Protein 4GRH (pdb70)

Radius of gyration: 21.58 Å; Cα contacts (8 Å, |Δi|>4): 1057; chains: 1; bounding box: 67×49×53 Å

Structure (mmCIF, N/CA/C/O backbone):
data_4GRH
#
_entry.id   4GRH
#
_cell.length_a   161.300
_cell.length_b   161.300
_cell.length_c   116.089
_cell.angle_alpha   90.00
_cell.angle_beta   90.0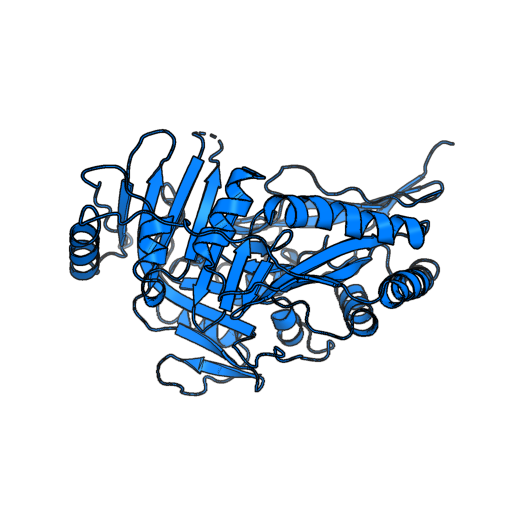0
_cell.angle_gamma   120.00
#
_symmetry.space_group_name_H-M   'P 63 2 2'
#
loop_
_entity.id
_entity.type
_entity.pdbx_description
1 polymer 'aminodeoxychorismate synthase'
2 non-polymer 'POLYETHYLENE GLYCOL (N=34)'
3 non-polymer 3-[(3-CHOLAMIDOPROPYL)DIMETHYLAMMONIO]-1-PROPANESULFONATE
4 non-polymer 'MAGNESIUM ION'
5 water water
#
loop_
_atom_site.group_PDB
_atom_site.id
_atom_site.type_symbol
_atom_site.label_atom_id
_atom_site.label_alt_id
_atom_site.label_comp_id
_atom_site.label_asym_id
_atom_site.label_entity_id
_atom_site.label_seq_id
_atom_site.pdbx_PDB_ins_code
_atom_site.Cartn_x
_atom_site.Cartn_y
_atom_site.Cartn_z
_atom_site.occupancy
_atom_site.B_iso_or_equiv
_atom_site.auth_seq_id
_atom_site.auth_comp_id
_atom_site.auth_asym_id
_atom_site.auth_atom_id
_atom_site.pdbx_PDB_model_num
ATOM 1 N N . GLY A 1 1 ? -30.533 77.507 45.992 1.00 40.80 -2 GLY A N 1
ATOM 2 C CA . GLY A 1 1 ? -29.420 77.347 45.109 1.00 40.54 -2 GLY A CA 1
ATOM 3 C C . GLY A 1 1 ? -28.148 77.454 45.970 1.00 45.34 -2 GLY A C 1
ATOM 4 O O . GLY A 1 1 ? -27.078 77.216 45.437 1.00 47.30 -2 GLY A O 1
ATOM 5 N N . SER A 1 2 ? -28.195 77.824 47.257 1.00 38.68 -1 SER A N 1
ATOM 6 C CA . SER A 1 2 ? -26.878 78.061 47.973 1.00 45.35 -1 SER A CA 1
ATOM 7 C C . SER A 1 2 ? -26.095 76.807 48.362 1.00 49.32 -1 SER A C 1
ATOM 8 O O . SER A 1 2 ? -26.633 75.935 49.044 1.00 49.83 -1 SER A O 1
ATOM 11 N N . HIS A 1 3 ? -24.813 76.762 47.976 1.00 49.51 0 HIS A N 1
ATOM 12 C CA . HIS A 1 3 ? -23.976 75.558 48.059 1.00 48.60 0 HIS A CA 1
ATOM 13 C C . HIS A 1 3 ? -23.879 74.985 49.463 1.00 49.63 0 HIS A C 1
ATOM 14 O O . HIS A 1 3 ? -23.674 75.735 50.437 1.00 44.85 0 HIS A O 1
ATOM 21 N N . GLY A 1 4 ? -24.056 73.671 49.587 1.00 48.43 1 GLY A N 1
ATOM 22 C CA . GLY A 1 4 ? -23.845 72.993 50.902 1.00 62.04 1 GLY A CA 1
ATOM 23 C C . GLY A 1 4 ? -22.374 73.133 51.321 1.00 60.62 1 GLY A C 1
ATOM 24 O O . GLY A 1 4 ? -21.467 72.820 50.529 1.00 63.73 1 GLY A O 1
ATOM 25 N N . THR A 1 5 ? -22.122 73.657 52.521 1.00 63.47 2 THR A N 1
ATOM 26 C CA . THR A 1 5 ? -20.743 73.725 53.068 1.00 64.37 2 THR A CA 1
ATOM 27 C C . THR A 1 5 ? -20.367 72.464 53.885 1.00 63.78 2 THR A C 1
ATOM 28 O O . THR A 1 5 ? -21.242 71.646 54.201 1.00 61.91 2 THR A O 1
ATOM 32 N N . HIS A 1 6 ? -19.076 72.259 54.173 1.00 58.65 3 HIS A N 1
ATOM 33 C CA A HIS A 1 6 ? -18.650 71.065 54.921 0.50 59.63 3 HIS A CA 1
ATOM 34 C CA B HIS A 1 6 ? -18.646 71.074 54.930 0.50 59.08 3 HIS A CA 1
ATOM 35 C C . HIS A 1 6 ? -17.60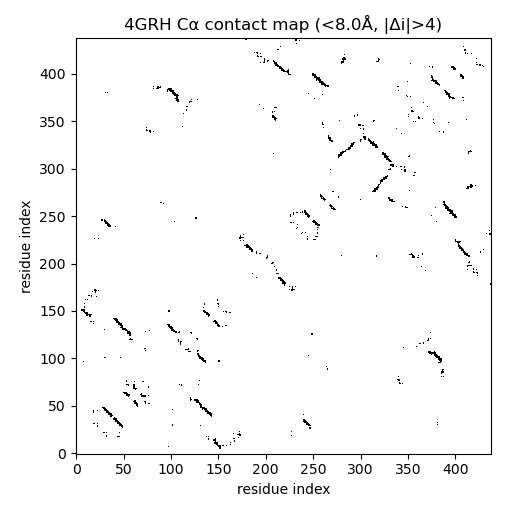2 71.431 55.940 1.00 59.59 3 HIS A C 1
ATOM 36 O O . HIS A 1 6 ? -16.520 70.862 55.952 1.00 63.84 3 HIS A O 1
ATOM 49 N N . ALA A 1 7 ? -17.911 72.396 56.793 1.00 56.88 4 ALA A N 1
ATOM 50 C CA . ALA A 1 7 ? -16.995 72.826 57.850 1.00 64.11 4 ALA A CA 1
ATOM 51 C C . ALA A 1 7 ? -16.527 71.631 58.715 1.00 66.60 4 ALA A C 1
ATOM 52 O O . ALA A 1 7 ? -17.321 70.708 59.028 1.00 56.07 4 ALA A O 1
ATOM 54 N N . PRO A 1 8 ? -15.218 71.609 59.041 1.00 66.72 5 PRO A N 1
ATOM 55 C CA . PRO A 1 8 ? -14.687 70.531 59.888 1.00 64.36 5 PRO A CA 1
ATOM 56 C C . PRO A 1 8 ? -15.081 70.752 61.366 1.00 55.23 5 PRO A C 1
ATOM 57 O O . PRO A 1 8 ? -15.168 71.899 61.798 1.00 54.23 5 PRO A O 1
ATOM 61 N N . LEU A 1 9 ? -15.365 69.674 62.101 1.00 55.14 6 LEU A N 1
ATOM 62 C CA . LEU A 1 9 ? -15.516 69.730 63.583 1.00 53.29 6 LEU A CA 1
ATOM 63 C C . LEU A 1 9 ? -14.200 70.201 64.236 1.00 56.95 6 LEU A C 1
ATOM 64 O O . LEU A 1 9 ? -13.098 69.725 63.899 1.00 58.18 6 LEU A O 1
ATOM 69 N N A ILE A 1 10 ? -14.302 71.159 65.150 0.50 60.30 7 ILE A N 1
ATOM 70 N N B ILE A 1 10 ? -14.350 71.147 65.147 0.50 55.19 7 ILE A N 1
ATOM 71 C CA A ILE A 1 10 ? -13.137 71.681 65.863 0.50 63.91 7 ILE A CA 1
ATOM 72 C CA B ILE A 1 10 ? -13.256 71.746 65.872 0.50 54.43 7 ILE A CA 1
ATOM 73 C C A ILE A 1 10 ? -13.412 71.806 67.365 0.50 71.61 7 ILE A C 1
ATOM 74 C C B ILE A 1 10 ? -13.608 71.659 67.374 0.50 63.44 7 ILE A C 1
ATOM 75 O O A ILE A 1 10 ? -14.123 72.720 67.802 0.50 75.05 7 ILE A O 1
ATOM 76 O O B ILE A 1 10 ? -14.589 72.260 67.822 0.50 64.20 7 ILE A O 1
ATOM 85 N N . HIS A 1 11 ? -12.834 70.893 68.145 1.00 65.83 8 HIS A N 1
ATOM 86 C CA . HIS A 1 11 ? -12.985 70.874 69.619 1.00 66.91 8 HIS A CA 1
ATOM 87 C C . HIS A 1 11 ? -11.807 71.449 70.413 1.00 62.37 8 HIS A C 1
ATOM 88 O O . HIS A 1 11 ? -10.744 70.828 70.456 1.00 58.73 8 HIS A O 1
ATOM 95 N N . PRO A 1 12 ? -11.959 72.623 71.072 1.00 65.64 9 PRO A N 1
ATOM 96 C CA . PRO A 1 12 ? -10.778 73.039 71.880 1.00 71.24 9 PRO A CA 1
ATOM 97 C C . PRO A 1 12 ? -10.457 72.053 73.022 1.00 74.88 9 PRO A C 1
ATOM 98 O O . PRO A 1 12 ? -11.359 71.407 73.531 1.00 76.79 9 PRO A O 1
ATOM 102 N N . LEU A 1 13 ? -9.177 71.884 73.361 1.00 73.12 10 LEU A N 1
ATOM 103 C CA . LEU A 1 13 ? -8.775 70.824 74.303 1.00 75.69 10 LEU A CA 1
ATOM 104 C C . LEU A 1 13 ? -8.513 71.428 75.679 1.00 78.26 10 LEU A C 1
ATOM 105 O O . LEU A 1 13 ? -8.109 72.615 75.742 1.00 61.95 10 LEU A O 1
ATOM 110 N N . PRO A 1 14 ? -8.760 70.622 76.769 1.00 84.24 11 PRO A N 1
ATOM 111 C CA . PRO A 1 14 ? -8.514 70.963 78.185 1.00 85.33 11 PRO A CA 1
ATOM 112 C C . PRO A 1 14 ? -7.223 71.757 78.389 1.00 84.14 11 PRO A C 1
ATOM 113 O O . PRO A 1 14 ? -7.256 72.925 78.763 1.00 82.39 11 PRO A O 1
ATOM 117 N N . HIS A 1 15 ? -6.096 71.126 78.100 1.00 87.62 12 HIS A N 1
ATOM 118 C CA . HIS A 1 15 ? -4.795 71.746 78.286 1.00 90.83 12 HIS A CA 1
ATOM 119 C C . HIS A 1 15 ? -3.901 71.319 77.156 1.00 88.51 12 HIS A C 1
ATOM 120 O O . HIS A 1 15 ? -4.153 70.251 76.533 1.00 69.01 12 HIS A O 1
ATOM 127 N N . PRO A 1 16 ? -2.842 72.129 76.884 1.00 81.04 13 PRO A N 1
ATOM 128 C CA . PRO A 1 16 ? -1.755 71.843 75.955 1.00 80.30 13 PRO A CA 1
ATOM 129 C C . PRO A 1 16 ? -1.404 70.367 75.959 1.00 81.54 13 PRO A C 1
ATOM 130 O O . PRO A 1 16 ? -1.420 69.728 77.015 1.00 93.34 13 PRO A O 1
ATOM 134 N N . ILE A 1 17 ? -1.129 69.821 74.783 1.00 76.31 14 ILE A N 1
ATOM 135 C CA . ILE A 1 17 ? -0.794 68.413 74.676 1.00 72.61 14 ILE A CA 1
ATOM 136 C C . ILE A 1 17 ? 0.537 68.228 73.932 1.00 70.36 14 ILE A C 1
ATOM 137 O O . ILE A 1 17 ? 1.015 69.152 73.232 1.00 64.04 14 ILE A O 1
ATOM 142 N N . ASP A 1 18 ? 1.126 67.040 74.106 1.00 69.39 15 ASP A N 1
ATOM 143 C CA . ASP A 1 18 ? 2.471 66.731 73.598 1.00 66.57 15 ASP A CA 1
ATOM 144 C C . ASP A 1 18 ? 2.348 65.846 72.365 1.00 61.31 15 ASP A C 1
ATOM 145 O O . ASP A 1 18 ? 2.228 64.587 72.449 1.00 63.57 15 ASP A O 1
ATOM 150 N N . LEU A 1 19 ? 2.382 66.488 71.197 1.00 61.94 16 LEU A N 1
ATOM 151 C CA . LEU A 1 19 ? 2.122 65.749 69.945 1.00 51.39 16 LEU A CA 1
ATOM 152 C C . LEU A 1 19 ? 3.193 64.687 69.687 1.00 46.00 16 LEU A C 1
ATOM 153 O O . LEU A 1 19 ? 2.895 63.493 69.343 1.00 43.55 16 LEU A O 1
ATOM 158 N N . LEU A 1 20 ? 4.463 65.093 69.865 1.00 45.26 17 LEU A N 1
ATOM 159 C CA . LEU A 1 20 ? 5.552 64.080 69.755 1.00 49.93 17 LEU A CA 1
ATOM 160 C C . LEU A 1 20 ? 5.227 62.830 70.593 1.00 42.87 17 LEU A C 1
ATOM 161 O O . LEU A 1 20 ? 5.269 61.661 70.099 1.00 49.42 17 LEU A O 1
ATOM 166 N N . ALA A 1 21 ? 4.834 63.067 71.850 1.00 52.16 18 ALA A N 1
ATOM 167 C CA . ALA A 1 21 ? 4.590 61.952 72.825 1.00 57.37 18 ALA A CA 1
ATOM 168 C C . ALA A 1 21 ? 3.452 61.151 72.314 1.00 54.25 18 ALA A C 1
ATOM 169 O O . ALA A 1 21 ? 3.529 59.899 72.160 1.00 52.79 18 ALA A O 1
ATOM 171 N N . LEU A 1 22 ? 2.395 61.906 71.991 1.00 59.50 19 LEU A N 1
ATOM 172 C CA . LEU A 1 22 ? 1.209 61.314 71.398 1.00 54.18 19 LEU A CA 1
ATOM 173 C C . LEU A 1 22 ? 1.552 60.427 70.204 1.00 53.02 19 LEU A C 1
ATOM 174 O O . LEU A 1 22 ? 1.077 59.284 70.142 1.00 51.00 19 LEU A O 1
ATOM 179 N N . GLN A 1 23 ? 2.428 60.894 69.295 1.00 48.41 20 GLN A N 1
ATOM 180 C CA . GLN A 1 23 ? 2.808 59.995 68.171 1.00 47.44 20 GLN A CA 1
ATOM 181 C C . GLN A 1 23 ? 3.589 58.803 68.631 1.00 53.02 20 GLN A C 1
ATOM 182 O O . GLN A 1 23 ? 3.412 57.658 68.121 1.00 52.13 20 GLN A O 1
ATOM 188 N N . GLN A 1 24 ? 4.548 59.076 69.517 1.00 61.64 21 GLN A N 1
ATOM 189 C CA . GLN A 1 24 ? 5.391 57.994 70.044 1.00 66.35 21 GLN A CA 1
ATOM 190 C C . GLN A 1 24 ? 4.536 56.918 70.712 1.00 61.34 21 GLN A C 1
ATOM 191 O O . GLN A 1 24 ? 4.810 55.729 70.574 1.00 62.61 21 GLN A O 1
ATOM 197 N N . HIS A 1 25 ? 3.466 57.363 71.374 1.00 67.96 22 HIS A N 1
ATOM 198 C CA . HIS A 1 25 ? 2.459 56.484 71.968 1.00 70.31 22 HIS A CA 1
ATOM 199 C C . HIS A 1 25 ? 1.781 55.561 70.979 1.00 77.50 22 HIS A C 1
ATOM 200 O O . HIS A 1 25 ? 1.619 54.364 71.257 1.00 66.33 22 HIS A O 1
ATOM 207 N N . ASP A 1 26 ? 1.349 56.085 69.825 1.00 75.75 23 ASP A N 1
ATOM 208 C CA . ASP A 1 26 ? 0.584 55.250 68.878 1.00 68.07 23 ASP A CA 1
ATOM 209 C C . ASP A 1 26 ? 0.939 55.631 67.433 1.00 74.88 23 ASP A C 1
ATOM 210 O O . ASP A 1 26 ? 0.217 56.392 66.779 1.00 69.64 23 ASP A O 1
ATOM 215 N N . PRO A 1 27 ? 2.065 55.108 66.934 1.00 70.91 24 PRO A N 1
ATOM 216 C CA . PRO A 1 27 ? 2.604 55.653 65.697 1.00 60.67 24 PRO A CA 1
ATOM 217 C C . PRO A 1 27 ? 1.647 55.337 64.561 1.00 63.88 24 PRO A C 1
ATOM 218 O O . PRO A 1 27 ? 1.300 56.217 63.759 1.00 59.19 24 PRO A O 1
ATOM 222 N N . ALA A 1 28 ? 1.186 54.094 64.538 1.00 58.02 25 ALA A N 1
ATOM 223 C CA . ALA A 1 28 ? 0.130 53.644 63.667 1.00 53.61 25 ALA A CA 1
ATOM 224 C C . ALA A 1 28 ? -1.082 54.611 63.568 1.00 51.78 25 ALA A C 1
ATOM 225 O O . ALA A 1 28 ? -1.708 54.685 62.557 1.00 54.34 25 ALA A O 1
ATOM 227 N N . ARG A 1 29 ? -1.407 55.324 64.630 1.00 53.33 26 ARG A N 1
ATOM 228 C CA . ARG A 1 29 ? -2.575 56.147 64.636 1.00 56.02 26 ARG A CA 1
ATOM 229 C C . ARG A 1 29 ? -2.232 57.551 64.190 1.00 58.18 26 ARG A C 1
ATOM 230 O O . ARG A 1 29 ? -3.116 58.272 63.696 1.00 46.42 26 ARG A O 1
ATOM 238 N N . PHE A 1 30 ? -0.961 57.924 64.367 1.00 43.38 27 PHE A N 1
ATOM 239 C CA . PHE A 1 30 ? -0.527 59.253 64.101 1.00 45.10 27 PHE A CA 1
ATOM 240 C C . PHE A 1 30 ? 0.662 59.284 63.077 1.00 47.38 27 PHE A C 1
ATOM 241 O O . PHE A 1 30 ? 1.791 59.564 63.442 1.00 45.33 27 PHE A O 1
ATOM 249 N N . PRO A 1 31 ? 0.404 59.024 61.777 1.00 46.78 28 PRO A N 1
ATOM 250 C CA . PRO A 1 31 ? 1.554 58.800 60.894 1.00 40.34 28 PRO A CA 1
ATOM 251 C C . PRO A 1 31 ? 2.410 60.038 60.586 1.00 36.92 28 PRO A C 1
ATOM 252 O O . PRO A 1 31 ? 3.499 59.894 60.031 1.00 36.94 28 PRO A O 1
ATOM 256 N N . LEU A 1 32 ? 1.997 61.238 60.963 1.00 35.77 29 LEU A N 1
ATOM 257 C CA . LEU A 1 32 ? 2.728 62.393 60.468 1.00 36.22 29 LEU A CA 1
ATOM 258 C C . LEU A 1 32 ? 2.599 63.565 61.358 1.00 40.44 29 LEU A C 1
ATOM 259 O O . LEU A 1 32 ? 1.475 64.006 61.689 1.00 43.57 29 LEU A O 1
ATOM 264 N N . LEU A 1 33 ? 3.750 64.145 61.671 1.00 40.89 30 LEU A N 1
ATOM 265 C CA . LEU A 1 33 ? 3.780 65.316 62.528 1.00 39.01 30 LEU A CA 1
ATOM 266 C C . LEU A 1 33 ? 4.511 66.380 61.771 1.00 38.65 30 LEU A C 1
ATOM 267 O O . LEU A 1 33 ? 5.501 66.078 61.115 1.00 44.15 30 LEU A O 1
ATOM 272 N N . MET A 1 34 ? 4.066 67.622 61.911 1.00 43.05 31 MET A N 1
ATOM 273 C CA . MET A 1 34 ? 4.615 68.734 61.174 1.00 50.41 31 MET A CA 1
ATOM 274 C C . MET A 1 34 ? 4.631 69.923 62.043 1.00 47.41 31 MET A C 1
ATOM 275 O O . MET A 1 34 ? 3.666 70.198 62.735 1.00 52.59 31 MET A O 1
ATOM 280 N N . GLU A 1 35 ? 5.735 70.636 62.002 1.00 52.75 32 GLU A N 1
ATOM 281 C CA . GLU A 1 35 ? 5.863 71.866 62.745 1.00 61.26 32 GLU A CA 1
ATOM 282 C C . GLU A 1 35 ? 6.073 73.000 61.798 1.00 62.23 32 GLU A C 1
ATOM 283 O O . GLU A 1 35 ? 6.681 72.821 60.757 1.00 61.47 32 GLU A O 1
ATOM 289 N N . SER A 1 36 ? 5.587 74.171 62.195 1.00 66.26 33 SER A N 1
ATOM 290 C CA . SER A 1 36 ? 5.511 75.346 61.329 1.00 70.47 33 SER A CA 1
ATOM 291 C C . SER A 1 36 ? 5.711 76.573 62.199 1.00 67.35 33 SER A C 1
ATOM 292 O O . SER A 1 36 ? 5.549 76.495 63.420 1.00 63.52 33 SER A O 1
ATOM 295 N N . THR A 1 37 ? 6.073 77.683 61.552 1.00 64.54 34 THR A N 1
ATOM 296 C CA . THR A 1 37 ? 6.085 79.004 62.162 1.00 71.99 34 THR A CA 1
ATOM 297 C C . THR A 1 37 ? 5.170 79.903 61.312 1.00 72.39 34 THR A C 1
ATOM 298 O O . THR A 1 37 ? 5.444 80.123 60.134 1.00 72.39 34 THR A O 1
ATOM 302 N N . ALA A 1 38 ? 4.074 80.382 61.900 1.00 77.24 35 ALA A N 1
ATOM 303 C CA . ALA A 1 38 ? 3.174 81.332 61.222 1.00 86.68 35 ALA A CA 1
ATOM 304 C C . ALA A 1 38 ? 3.822 82.720 61.058 1.00 89.13 35 ALA A C 1
ATOM 305 O O . ALA A 1 38 ? 4.783 83.052 61.758 1.00 96.75 35 ALA A O 1
ATOM 307 N N . SER A 1 39 ? 3.308 83.515 60.121 1.00 98.27 36 SER A N 1
ATOM 308 C CA . SER A 1 39 ? 3.798 84.884 59.912 1.00 97.77 36 SER A CA 1
ATOM 309 C C . SER A 1 39 ? 3.048 85.873 60.809 1.00 96.61 36 SER A C 1
ATOM 310 O O . SER A 1 39 ? 3.660 86.701 61.484 1.00 87.21 36 SER A O 1
ATOM 313 N N . GLN A 1 43 ? 2.130 85.086 64.065 1.00 114.37 40 GLN A N 1
ATOM 314 C CA . GLN A 1 43 ? 2.026 84.309 65.305 1.00 116.16 40 GLN A CA 1
ATOM 315 C C . GLN A 1 43 ? 3.385 83.847 65.907 1.00 117.19 40 GLN A C 1
ATOM 316 O O . GLN A 1 43 ? 4.020 84.581 66.678 1.00 123.60 40 GLN A O 1
ATOM 322 N N . GLY A 1 44 ? 3.809 82.637 65.537 1.00 114.14 41 GLY A N 1
ATOM 323 C CA . GLY A 1 44 ? 5.008 81.963 66.051 1.00 89.53 41 GLY A CA 1
ATOM 324 C C . GLY A 1 44 ? 4.838 80.476 65.750 1.00 92.08 41 GLY A C 1
ATOM 325 O O . GLY A 1 44 ? 4.249 80.084 64.724 1.00 78.65 41 GLY A O 1
ATOM 326 N N . ARG A 1 45 ? 5.310 79.631 66.654 1.00 89.26 42 ARG A N 1
ATOM 327 C CA . ARG A 1 45 ? 5.335 78.187 66.395 1.00 82.18 42 ARG A CA 1
ATOM 328 C C . ARG A 1 45 ? 4.005 77.439 66.622 1.00 77.46 42 ARG A C 1
ATOM 329 O O . ARG A 1 45 ? 3.226 77.779 67.516 1.00 74.12 42 ARG A O 1
ATOM 337 N N . TRP A 1 46 ? 3.786 76.403 65.804 1.00 70.93 43 TRP A N 1
ATOM 338 C CA . TRP A 1 46 ? 2.758 75.391 66.046 1.00 70.72 43 TRP A CA 1
ATOM 339 C C . TRP A 1 46 ? 3.075 74.053 65.414 1.00 62.57 43 TRP A C 1
ATOM 340 O O . TRP A 1 46 ? 4.063 73.871 64.699 1.00 69.75 43 TRP A O 1
ATOM 351 N N . SER A 1 47 ? 2.228 73.090 65.696 1.00 56.98 44 SER A N 1
ATOM 352 C CA . SER A 1 47 ? 2.427 71.756 65.224 1.00 59.49 44 SER A CA 1
ATOM 353 C C . SER A 1 47 ? 1.100 71.104 64.862 1.00 54.89 44 SER A C 1
ATOM 354 O O . SER A 1 47 ? 0.031 71.520 65.303 1.00 55.52 44 SER A O 1
ATOM 357 N N . LEU A 1 48 ? 1.186 70.015 64.130 1.00 47.03 45 LEU A N 1
ATOM 358 C CA . LEU A 1 48 ? 0.021 69.400 63.640 1.00 47.09 45 LEU A CA 1
ATOM 359 C C . LEU A 1 48 ? 0.338 67.956 63.574 1.00 44.48 45 LEU A C 1
ATOM 360 O O . LEU A 1 48 ? 1.388 67.596 63.078 1.00 40.08 45 LEU A O 1
ATOM 365 N N . LEU A 1 49 ? -0.582 67.121 64.030 1.00 45.69 46 LEU A N 1
ATOM 366 C CA . LEU A 1 49 ? -0.419 65.700 63.961 1.00 44.18 46 LEU A CA 1
ATOM 367 C C . LEU A 1 49 ? -1.639 65.091 63.307 1.00 44.57 46 LEU A C 1
ATOM 368 O O . LEU A 1 49 ? -2.754 65.208 63.803 1.00 48.16 46 LEU A O 1
ATOM 373 N N . LEU A 1 50 ? -1.389 64.353 62.242 1.00 43.76 47 LEU A N 1
ATOM 374 C CA . LEU A 1 50 ? -2.455 63.787 61.460 1.00 42.28 47 LEU A CA 1
ATOM 375 C C . LEU A 1 50 ? -2.851 62.483 62.024 1.00 45.87 47 LEU A C 1
ATOM 376 O O . LEU A 1 50 ? -1.985 61.637 62.404 1.00 48.86 47 LEU A O 1
ATOM 381 N N . VAL A 1 51 ? -4.164 62.263 62.006 1.00 41.44 48 VAL A N 1
ATOM 382 C CA . VAL A 1 51 ? -4.731 61.058 62.522 1.00 37.23 48 VAL A CA 1
ATOM 383 C C . VAL A 1 51 ? -5.244 60.142 61.459 1.00 44.76 48 VAL A C 1
ATOM 384 O O . VAL A 1 51 ? -6.217 60.475 60.754 1.00 44.81 48 VAL A O 1
ATOM 388 N N . ALA A 1 52 ? -4.608 58.979 61.347 1.00 37.44 49 ALA A N 1
ATOM 389 C CA . ALA A 1 52 ? -4.994 57.968 60.403 1.00 37.39 49 ALA A CA 1
ATOM 390 C C . ALA A 1 52 ? -6.218 57.138 60.845 1.00 48.65 49 ALA A C 1
ATOM 391 O O . ALA A 1 52 ? -6.523 57.059 62.029 1.00 54.11 49 ALA A O 1
ATOM 393 N N . GLN A 1 53 ? -6.837 56.459 59.883 1.00 51.05 50 GLN A N 1
ATOM 394 C CA . GLN A 1 53 ? -8.126 55.787 60.010 1.00 52.58 50 GLN A CA 1
ATOM 395 C C . GLN A 1 53 ? -7.928 54.379 59.413 1.00 54.07 50 GLN A C 1
ATOM 396 O O . GLN A 1 53 ? -8.752 53.487 59.605 1.00 54.88 50 GLN A O 1
ATOM 402 N N . GLY A 1 54 ? -6.835 54.198 58.655 1.00 48.19 51 GLY A N 1
ATOM 403 C CA . GLY A 1 54 ? -6.368 52.869 58.248 1.00 49.10 51 GLY A CA 1
ATOM 404 C C . GLY A 1 54 ? -6.445 52.522 56.779 1.00 53.71 51 GLY A C 1
ATOM 405 O O . GLY A 1 54 ? -5.891 51.492 56.370 1.00 57.02 51 GLY A O 1
ATOM 406 N N . ASP A 1 55 ? -7.137 53.334 55.959 1.00 49.16 52 ASP A N 1
ATOM 407 C CA . ASP A 1 55 ? -7.028 53.103 54.499 1.00 47.15 52 ASP A CA 1
ATOM 408 C C . ASP A 1 55 ? -5.847 53.849 53.893 1.00 41.42 52 ASP A C 1
ATOM 409 O O . ASP A 1 55 ? -5.376 54.815 54.455 1.00 36.55 52 ASP A O 1
ATOM 414 N N . GLY A 1 56 ? -5.401 53.421 52.726 1.00 38.34 53 GLY A N 1
ATOM 415 C CA . GLY A 1 56 ? -4.603 54.311 51.934 1.00 39.21 53 GLY A CA 1
ATOM 416 C C . GLY A 1 56 ? -3.917 53.466 50.919 1.00 46.09 53 GLY A C 1
ATOM 417 O O . GLY A 1 56 ? -4.417 52.385 50.586 1.00 41.21 53 GLY A O 1
ATOM 418 N N . LEU A 1 57 ? -2.774 53.950 50.433 1.00 39.81 54 LEU A N 1
ATOM 419 C CA . LEU A 1 57 ? -2.141 53.355 49.270 1.00 38.43 54 LEU A CA 1
ATOM 420 C C . LEU A 1 57 ? -0.665 53.345 49.493 1.00 33.99 54 LEU A C 1
ATOM 421 O O . LEU A 1 57 ? -0.131 54.245 50.140 1.00 35.13 54 LEU A O 1
ATOM 426 N N . ARG A 1 58 ? 0.014 52.447 48.794 1.00 35.64 55 ARG A N 1
ATOM 427 C CA . ARG A 1 58 ? 1.411 52.440 48.905 1.00 37.00 55 ARG A CA 1
ATOM 428 C C . ARG A 1 58 ? 1.925 52.049 47.583 1.00 39.19 55 ARG A C 1
ATOM 429 O O . ARG A 1 58 ? 1.309 51.231 46.916 1.00 41.26 55 ARG A O 1
ATOM 437 N N . LEU A 1 59 ? 3.054 52.648 47.196 1.00 34.67 56 LEU A N 1
ATOM 438 C CA . LEU A 1 59 ? 3.766 52.161 46.070 1.00 38.69 56 LEU A CA 1
ATOM 439 C C . LEU A 1 59 ? 4.833 51.165 46.584 1.00 46.05 56 LEU A C 1
ATOM 440 O O . LEU A 1 59 ? 5.791 51.579 47.240 1.00 43.03 56 LEU A O 1
ATOM 445 N N . ASP A 1 60 ? 4.691 49.895 46.210 1.00 49.02 57 ASP A N 1
ATOM 446 C CA . ASP A 1 60 ? 5.531 48.807 46.742 1.00 52.39 57 ASP A CA 1
ATOM 447 C C . ASP A 1 60 ? 6.757 48.647 45.869 1.00 48.32 57 ASP A C 1
ATOM 448 O O . ASP A 1 60 ? 6.832 49.142 44.737 1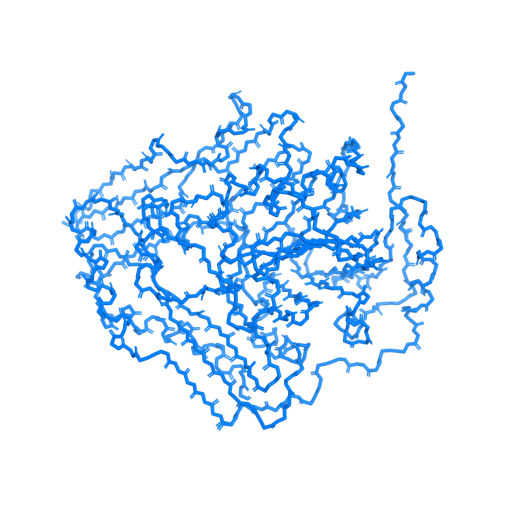.00 47.17 57 ASP A O 1
ATOM 453 N N . ALA A 1 61 ? 7.729 47.937 46.411 1.00 46.78 58 ALA A N 1
ATOM 454 C CA . ALA A 1 61 ? 9.016 47.709 45.761 1.00 40.02 58 ALA A CA 1
ATOM 455 C C . ALA A 1 61 ? 8.940 46.929 44.466 1.00 42.09 58 ALA A C 1
ATOM 456 O O . ALA A 1 61 ? 9.869 46.964 43.632 1.00 42.73 58 ALA A O 1
ATOM 458 N N . ASP A 1 62 ? 7.849 46.191 44.257 1.00 42.90 59 ASP A N 1
ATOM 459 C CA . ASP A 1 62 ? 7.689 45.616 42.918 1.00 46.18 59 ASP A CA 1
ATOM 460 C C . ASP A 1 62 ? 7.124 46.591 41.860 1.00 51.09 59 ASP A C 1
ATOM 461 O O . ASP A 1 62 ? 6.829 46.177 40.714 1.00 54.90 59 ASP A O 1
ATOM 466 N N . GLY A 1 63 ? 6.991 47.874 42.213 1.00 48.38 60 GLY A N 1
ATOM 467 C CA . GLY A 1 63 ? 6.537 48.872 41.232 1.00 51.27 60 GLY A CA 1
ATOM 468 C C . GLY A 1 63 ? 5.029 48.870 41.057 1.00 52.98 60 GLY A C 1
ATOM 469 O O . GLY A 1 63 ? 4.557 49.400 40.080 1.00 52.81 60 GLY A O 1
ATOM 470 N N . GLN A 1 64 ? 4.272 48.319 42.015 1.00 45.28 61 GLN A N 1
ATOM 471 C CA . GLN A 1 64 ? 2.798 48.319 41.930 1.00 45.24 61 GLN A CA 1
ATOM 472 C C . GLN A 1 64 ? 2.234 48.946 43.144 1.00 42.66 61 GLN A C 1
ATOM 473 O O . GLN A 1 64 ? 2.861 48.883 44.190 1.00 47.05 61 GLN A O 1
ATOM 479 N N . VAL A 1 65 ? 1.066 49.571 43.003 1.00 38.24 62 VAL A N 1
ATOM 480 C CA . VAL A 1 65 ? 0.409 50.211 44.103 1.00 39.53 62 VAL A CA 1
ATOM 481 C C . VAL A 1 65 ? -0.526 49.247 44.754 1.00 40.59 62 VAL A C 1
ATOM 482 O O . VAL A 1 65 ? -1.216 48.482 44.056 1.00 39.91 62 VAL A O 1
ATOM 486 N N . ARG A 1 66 ? -0.689 49.330 46.068 1.00 42.18 63 ARG A N 1
ATOM 487 C CA . ARG A 1 66 ? -1.632 48.428 46.707 1.00 41.96 63 ARG A CA 1
ATOM 488 C C . ARG A 1 66 ? -2.368 49.208 47.733 1.00 45.30 63 ARG A C 1
ATOM 489 O O . ARG A 1 66 ? -1.816 50.199 48.224 1.00 42.55 63 ARG A O 1
ATOM 497 N N . ASP A 1 67 ? -3.579 48.753 48.125 1.00 45.03 64 ASP A N 1
ATOM 498 C CA . ASP A 1 67 ? -4.266 49.435 49.231 1.00 43.19 64 ASP A CA 1
ATOM 499 C C . ASP A 1 67 ? -4.198 48.646 50.530 1.00 49.08 64 ASP A C 1
ATOM 500 O O . ASP A 1 67 ? -3.469 47.637 50.618 1.00 51.95 64 ASP A O 1
ATOM 505 N N . GLN A 1 68 ? -4.935 49.110 51.534 1.00 47.41 65 GLN A N 1
ATOM 506 C CA . GLN A 1 68 ? -4.924 48.493 52.847 1.00 57.70 65 GLN A CA 1
ATOM 507 C C . GLN A 1 68 ? -5.340 47.005 52.816 1.00 61.19 65 GLN A C 1
ATOM 508 O O . GLN A 1 68 ? -4.873 46.219 53.635 1.00 69.22 65 GLN A O 1
ATOM 514 N N . HIS A 1 69 ? -6.176 46.630 51.860 1.00 59.49 66 HIS A N 1
ATOM 515 C CA . HIS A 1 69 ? -6.575 45.208 51.632 1.00 63.42 66 HIS A CA 1
ATOM 516 C C . HIS A 1 69 ? -5.642 44.520 50.684 1.00 61.94 66 HIS A C 1
ATOM 517 O O . HIS A 1 69 ? -6.004 43.538 50.058 1.00 69.38 66 HIS A O 1
ATOM 524 N N . ASP A 1 70 ? -4.425 45.042 50.567 1.00 64.47 67 ASP A N 1
ATOM 525 C CA . ASP A 1 70 ? -3.402 44.522 49.648 1.00 58.66 67 ASP A CA 1
ATOM 526 C C . ASP A 1 70 ? -3.855 44.190 48.258 1.00 55.82 67 ASP A C 1
ATOM 527 O O . ASP A 1 70 ? -3.233 43.356 47.593 1.00 63.49 67 ASP A O 1
ATOM 532 N N . LEU A 1 71 ? -4.894 44.853 47.777 1.00 62.44 68 LEU A N 1
ATOM 533 C CA . LEU A 1 71 ? -5.233 44.725 46.344 1.00 63.15 68 LEU A CA 1
ATOM 534 C C . LEU A 1 71 ? -4.432 45.672 45.453 1.00 53.31 68 LEU A C 1
ATOM 535 O O . LEU A 1 71 ? -4.263 46.825 45.772 1.00 48.31 68 LEU A O 1
ATOM 540 N N . VAL A 1 72 ? -3.911 45.147 44.357 1.00 50.93 69 VAL A N 1
ATOM 541 C CA . VAL A 1 72 ? -3.240 45.924 43.386 1.00 49.07 69 VAL A CA 1
ATOM 542 C C . VAL A 1 72 ? -4.199 46.928 42.704 1.00 62.83 69 VAL A C 1
ATOM 543 O O . VAL A 1 72 ? -5.141 46.544 42.006 1.00 68.84 69 VAL A O 1
ATOM 547 N N . GLN A 1 73 ? -3.961 48.214 42.931 1.00 58.38 70 GLN A N 1
ATOM 548 C CA . GLN A 1 73 ? -4.585 49.261 42.148 1.00 51.45 70 GLN A CA 1
ATOM 549 C C . GLN A 1 73 ? -3.734 49.500 40.922 1.00 52.21 70 GLN A C 1
ATOM 550 O O . GLN A 1 73 ? -2.534 49.702 41.046 1.00 62.05 70 GLN A O 1
ATOM 556 N N . PRO A 1 74 ? -4.347 49.521 39.727 1.00 58.44 71 PRO A N 1
ATOM 557 C CA . PRO A 1 74 ? -3.599 49.782 38.479 1.00 55.55 71 PRO A CA 1
ATOM 558 C C . PRO A 1 74 ? -3.013 51.233 38.343 1.00 47.92 71 PRO A C 1
ATOM 559 O O . PRO A 1 74 ? -3.470 52.177 39.024 1.00 44.83 71 PRO A O 1
ATOM 563 N N . GLY A 1 75 ? -2.046 51.377 37.433 1.00 44.13 72 GLY A N 1
ATOM 564 C CA . GLY A 1 75 ? -1.346 52.643 37.170 1.00 44.36 72 GLY A CA 1
ATOM 565 C C . GLY A 1 75 ? -0.222 52.985 38.164 1.00 49.02 72 GLY A C 1
ATOM 566 O O . GLY A 1 75 ? 0.250 52.155 38.939 1.00 46.67 72 GLY A O 1
ATOM 567 N N . THR A 1 76 ? 0.157 54.244 38.166 1.00 42.90 73 THR A N 1
ATOM 568 C CA . THR A 1 76 ? 1.231 54.759 38.943 1.00 42.85 73 THR A CA 1
ATOM 569 C C . THR A 1 76 ? 0.638 55.182 40.301 1.00 41.57 73 THR A C 1
ATOM 570 O O . THR A 1 76 ? -0.588 55.282 40.470 1.00 38.78 73 THR A O 1
ATOM 574 N N . PHE A 1 77 ? 1.515 55.483 41.253 1.00 37.32 74 PHE A N 1
ATOM 575 C CA . PHE A 1 77 ? 1.072 55.965 42.567 1.00 34.98 74 PHE A CA 1
ATOM 576 C C . PHE A 1 77 ? 0.227 57.236 42.422 1.00 33.70 74 PHE A C 1
ATOM 577 O O . PHE A 1 77 ? -0.764 57.432 43.115 1.00 39.31 74 PHE A O 1
ATOM 585 N N . LEU A 1 78 ? 0.622 58.116 41.523 1.00 32.97 75 LEU A N 1
ATOM 586 C CA . LEU A 1 78 ? -0.088 59.406 41.435 1.00 34.68 75 LEU A CA 1
ATOM 587 C C . LEU A 1 78 ? -1.523 59.189 40.763 1.00 31.26 75 LEU A C 1
ATOM 588 O O . LEU A 1 78 ? -2.486 59.807 41.152 1.00 34.87 75 LEU A O 1
ATOM 593 N N . GLN A 1 79 ? -1.630 58.272 39.818 1.00 30.31 76 GLN A N 1
ATOM 594 C CA . GLN A 1 79 ? -2.955 57.909 39.289 1.00 36.27 76 GLN A CA 1
ATOM 595 C C . GLN A 1 79 ? -3.804 57.346 40.398 1.00 42.30 76 GLN A C 1
ATOM 596 O O . GLN A 1 79 ? -4.961 57.776 40.604 1.00 49.05 76 GLN A O 1
ATOM 602 N N . ALA A 1 80 ? -3.233 56.423 41.180 1.00 40.31 77 ALA A N 1
ATOM 603 C CA . ALA A 1 80 ? -4.079 55.816 42.204 1.00 34.37 77 ALA A CA 1
ATOM 604 C C . ALA A 1 80 ? -4.431 56.857 43.189 1.00 35.88 77 ALA A C 1
ATOM 605 O O . ALA A 1 80 ? -5.541 56.857 43.762 1.00 34.46 77 ALA A O 1
ATOM 607 N N . LEU A 1 81 ? -3.480 57.746 43.478 1.00 34.21 78 LEU A N 1
ATOM 608 C CA . LEU A 1 81 ? -3.796 58.756 44.470 1.00 32.58 78 LEU A CA 1
ATOM 609 C C . LEU A 1 81 ? -4.951 59.644 43.926 1.00 33.58 78 LEU A C 1
ATOM 610 O O . LEU A 1 81 ? -5.830 60.110 44.673 1.00 33.34 78 LEU A O 1
ATOM 615 N N . ASP A 1 82 ? -4.882 59.943 42.633 1.00 30.64 79 ASP A N 1
ATOM 616 C CA . ASP A 1 82 ? -5.934 60.813 42.011 1.00 37.75 79 ASP A CA 1
ATOM 617 C C . ASP A 1 82 ? -7.304 60.134 42.090 1.00 32.78 79 ASP A C 1
ATOM 618 O O . ASP A 1 82 ? -8.296 60.782 42.438 1.00 35.70 79 ASP A O 1
ATOM 623 N N . ARG A 1 83 ? -7.346 58.821 41.848 1.00 36.21 80 ARG A N 1
ATOM 624 C CA . ARG A 1 83 ? -8.664 58.084 41.924 1.00 37.65 80 ARG A CA 1
ATOM 625 C C . ARG A 1 83 ? -9.188 58.132 43.314 1.00 41.65 80 ARG A C 1
ATOM 626 O O . ARG A 1 83 ? -10.408 58.298 43.511 1.00 39.53 80 ARG A O 1
ATOM 634 N N . ALA A 1 84 ? -8.290 58.074 44.318 1.00 38.90 81 ALA A N 1
ATOM 635 C CA . ALA A 1 84 ? -8.799 58.038 45.702 1.00 37.09 81 ALA A CA 1
ATOM 636 C C . ALA A 1 84 ? -9.268 59.396 46.083 1.00 34.99 81 ALA A C 1
ATOM 637 O O . ALA A 1 84 ? -10.232 59.585 46.867 1.00 37.58 81 ALA A O 1
ATOM 639 N N . TRP A 1 85 ? -8.532 60.400 45.620 1.00 34.12 82 TRP A N 1
ATOM 640 C CA . TRP A 1 85 ? -8.994 61.769 45.902 1.00 34.11 82 TRP A CA 1
ATOM 641 C C . TRP A 1 85 ? -10.350 62.079 45.220 1.00 33.39 82 TRP A C 1
ATOM 642 O O . TRP A 1 85 ? -11.228 62.657 45.853 1.00 35.57 82 TRP A O 1
ATOM 653 N N . GLN A 1 86 ? -10.519 61.715 43.947 1.00 36.98 83 GLN A N 1
ATOM 654 C CA A GLN A 1 86 ? -11.800 61.994 43.222 0.50 39.75 83 GLN A CA 1
ATOM 655 C CA B GLN A 1 86 ? -11.783 61.991 43.216 0.50 37.30 83 GLN A CA 1
ATOM 656 C C . GLN A 1 86 ? -12.924 61.378 44.048 1.00 41.06 83 GLN A C 1
ATOM 657 O O . GLN A 1 86 ? -13.870 62.080 44.479 1.00 43.19 83 GLN A O 1
ATOM 668 N N . HIS A 1 87 ? -12.755 60.099 44.366 1.00 44.01 84 HIS A N 1
ATOM 669 C CA . HIS A 1 87 ? -13.705 59.329 45.199 1.00 42.80 84 HIS A CA 1
ATOM 670 C C . HIS A 1 87 ? -14.161 60.015 46.435 1.00 40.81 84 HIS A C 1
ATOM 671 O O . HIS A 1 87 ? -15.277 59.873 46.829 1.00 45.22 84 HIS A O 1
ATOM 678 N N . GLU A 1 88 ? -13.369 60.874 47.029 1.00 38.12 85 GLU A N 1
ATOM 679 C CA . GLU A 1 88 ? -13.873 61.566 48.222 1.00 35.17 85 GLU A CA 1
ATOM 680 C C . GLU A 1 88 ? -13.727 63.066 48.141 1.00 34.35 85 GLU A C 1
ATOM 681 O O . GLU A 1 88 ? -13.731 63.794 49.171 1.00 34.56 85 GLU A O 1
ATOM 687 N N . ARG A 1 89 ? -13.662 63.540 46.898 1.00 40.31 86 ARG A N 1
ATOM 688 C CA . ARG A 1 89 ? -13.404 64.934 46.623 1.00 37.78 86 ARG A CA 1
ATOM 689 C C . ARG A 1 89 ? -14.413 65.826 47.260 1.00 39.04 86 ARG A C 1
ATOM 690 O O . ARG A 1 89 ? -15.595 65.514 47.250 1.00 39.90 86 ARG A O 1
ATOM 698 N N . LEU A 1 90 ? -13.995 66.949 47.824 1.00 43.53 87 LEU A N 1
ATOM 699 C CA . LEU A 1 90 ? -14.964 67.959 48.239 1.00 38.43 87 LEU A CA 1
ATOM 700 C C . LEU A 1 90 ? -14.724 69.249 47.439 1.00 47.96 87 LEU A C 1
ATOM 701 O O . LEU A 1 90 ? -13.636 69.450 46.915 1.00 43.86 87 LEU A O 1
ATOM 706 N N . SER A 1 91 ? -15.742 70.111 47.354 1.00 42.42 88 SER A N 1
ATOM 707 C CA . SER A 1 91 ? -15.622 71.407 46.726 1.00 44.28 88 SER A CA 1
ATOM 708 C C . SER A 1 91 ? -15.056 72.349 47.735 1.00 46.68 88 SER A C 1
ATOM 709 O O . SER A 1 91 ? -15.265 72.198 48.933 1.00 48.26 88 SER A O 1
ATOM 712 N N . HIS A 1 92 ? -14.344 73.344 47.258 1.00 46.18 89 HIS A N 1
ATOM 713 C CA . HIS A 1 92 ? -13.697 74.256 48.171 1.00 47.61 89 HIS A CA 1
ATOM 714 C C . HIS A 1 92 ? -14.663 75.286 48.736 1.00 50.00 89 HIS A C 1
ATOM 715 O O . HIS A 1 92 ? -15.367 75.952 47.989 1.00 43.25 89 HIS A O 1
ATOM 722 N N . ASP A 1 93 ? -14.681 75.432 50.064 1.00 47.84 90 ASP A N 1
ATOM 723 C CA . ASP A 1 93 ? -15.571 76.363 50.753 1.00 51.15 90 ASP A CA 1
ATOM 724 C C . ASP A 1 93 ? -14.975 77.733 50.900 1.00 46.26 90 ASP A C 1
ATOM 725 O O . ASP A 1 93 ? -15.587 78.575 51.487 1.00 47.89 90 ASP A O 1
ATOM 730 N N . GLY A 1 94 ? -13.744 77.944 50.455 1.00 50.24 91 GLY A N 1
ATOM 731 C CA . GLY A 1 94 ? -13.145 79.277 50.434 1.00 49.95 91 GLY A CA 1
ATOM 732 C C . GLY A 1 94 ? -12.627 79.786 51.769 1.00 66.11 91 GLY A C 1
ATOM 733 O O . GLY A 1 94 ? -12.277 80.965 51.906 1.00 66.53 91 GLY A O 1
ATOM 734 N N . SER A 1 95 ? -12.563 78.925 52.774 1.00 63.18 92 SER A N 1
ATOM 735 C CA . SER A 1 95 ? -11.978 79.368 54.034 1.00 76.35 92 SER A CA 1
ATOM 736 C C . SER A 1 95 ? -10.705 78.607 54.402 1.00 77.93 92 SER A C 1
ATOM 737 O O . SER A 1 95 ? -10.659 77.368 54.381 1.00 83.02 92 SER A O 1
ATOM 740 N N . HIS A 1 96 ? -9.668 79.348 54.757 1.00 81.27 93 HIS A N 1
ATOM 741 C CA . HIS A 1 96 ? -8.466 78.692 55.260 1.00 85.66 93 HIS A CA 1
ATOM 742 C C . HIS A 1 96 ? -7.879 79.320 56.489 1.00 77.91 93 HIS A C 1
ATOM 743 O O . HIS A 1 96 ? -6.770 79.830 56.439 1.00 91.88 93 HIS A O 1
ATOM 750 N N . SER A 1 97 ? -8.580 79.301 57.613 1.00 79.11 94 SER A N 1
ATOM 751 C CA . SER A 1 97 ? -7.899 79.605 58.883 1.00 82.33 94 SER A CA 1
ATOM 752 C C . SER A 1 97 ? -7.010 78.386 59.102 1.00 77.71 94 SER A C 1
ATOM 753 O O . SER A 1 97 ? -5.787 78.488 59.231 1.00 74.65 94 SER A O 1
ATOM 756 N N . LEU A 1 98 ? -7.673 77.237 59.043 1.00 66.69 95 LEU A N 1
ATOM 757 C CA . LEU A 1 98 ? -7.119 75.944 59.343 1.00 66.22 95 LEU A CA 1
ATOM 758 C C . LEU A 1 98 ? -6.506 75.238 58.103 1.00 64.74 95 LEU A C 1
ATOM 759 O O . LEU A 1 98 ? -7.199 74.895 57.155 1.00 60.20 95 LEU A O 1
ATOM 764 N N . PRO A 1 99 ? -5.192 75.006 58.133 1.00 60.24 96 PRO A N 1
ATOM 765 C CA . PRO A 1 99 ? -4.496 74.556 56.929 1.00 59.21 96 PRO A CA 1
ATOM 766 C C . PRO A 1 99 ? -4.767 73.107 56.587 1.00 50.84 96 PRO A C 1
ATOM 767 O O . PRO A 1 99 ? -4.790 72.742 55.422 1.00 55.61 96 PRO A O 1
ATOM 771 N N . PHE A 1 100 ? -5.019 72.272 57.572 1.00 49.47 97 PHE A N 1
ATOM 772 C CA . PHE A 1 100 ? -5.403 70.910 57.222 1.00 43.48 97 PHE A CA 1
ATOM 773 C C . PHE A 1 100 ? -6.794 70.608 57.756 1.00 46.97 97 PHE A C 1
ATOM 774 O O . PHE A 1 100 ? -7.123 70.983 58.888 1.00 48.32 97 PHE A O 1
ATOM 782 N N . ARG A 1 101 ? -7.589 69.886 56.976 1.00 42.92 98 ARG A N 1
ATOM 783 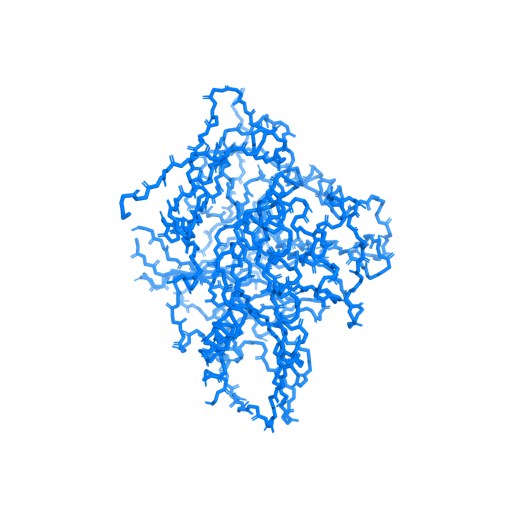C CA . ARG A 1 101 ? -9.000 69.740 57.278 1.00 39.73 98 ARG A CA 1
ATOM 784 C C . ARG A 1 101 ? -9.440 68.298 57.098 1.00 43.40 98 ARG A C 1
ATOM 785 O O . ARG A 1 101 ? -10.625 67.934 57.302 1.00 45.37 98 ARG A O 1
ATOM 793 N N . GLY A 1 102 ? -8.479 67.463 56.737 1.00 39.47 99 GLY A N 1
ATOM 794 C CA . GLY A 1 102 ? -8.725 66.044 56.592 1.00 35.77 99 GLY A CA 1
ATOM 795 C C . GLY A 1 102 ? -8.481 65.639 55.189 1.00 37.32 99 GLY A C 1
ATOM 796 O O . GLY A 1 102 ? -8.881 66.338 54.271 1.00 48.94 99 GLY A O 1
ATOM 797 N N . GLY A 1 103 ? -7.819 64.521 55.000 1.00 38.09 100 GLY A N 1
ATOM 798 C CA . GLY A 1 103 ? -7.728 63.943 53.702 1.00 35.48 100 GLY A CA 1
ATOM 799 C C . GLY A 1 103 ? -6.660 62.872 53.757 1.00 40.58 100 GLY A C 1
ATOM 800 O O . GLY A 1 103 ? -6.968 61.765 54.107 1.00 39.81 100 GLY A O 1
ATOM 801 N N . TRP A 1 104 ? -5.419 63.189 53.360 1.00 34.10 101 TRP A N 1
ATOM 802 C CA . TRP A 1 104 ? -4.355 62.206 53.350 1.00 34.12 101 TRP A CA 1
ATOM 803 C C . TRP A 1 104 ? -3.035 62.763 53.833 1.00 37.81 101 TRP A C 1
ATOM 804 O O . TRP A 1 104 ? -2.724 63.951 53.602 1.00 36.84 101 TRP A O 1
ATOM 815 N N . ALA A 1 105 ? -2.246 61.897 54.505 1.00 33.32 102 ALA A N 1
ATOM 816 C CA . ALA A 1 105 ? -0.819 62.205 54.837 1.00 34.48 102 ALA A CA 1
ATOM 817 C C . ALA A 1 105 ? -0.084 61.645 53.668 1.00 30.21 102 ALA A C 1
ATOM 818 O O . ALA A 1 105 ? -0.371 60.513 53.250 1.00 29.76 102 ALA A O 1
ATOM 820 N N . LEU A 1 106 ? 0.896 62.372 53.133 1.00 26.89 103 LEU A N 1
ATOM 821 C CA . LEU A 1 106 ? 1.589 61.802 51.977 1.00 29.92 103 LEU A CA 1
ATOM 822 C C . LEU A 1 106 ? 3.117 61.688 52.300 1.00 26.47 103 LEU A C 1
ATOM 823 O O . LEU A 1 106 ? 3.657 62.549 52.905 1.00 27.12 103 LEU A O 1
ATOM 828 N N . MET A 1 107 ? 3.804 60.724 51.734 1.00 26.95 104 MET A N 1
ATOM 829 C CA . MET A 1 107 ? 5.232 60.662 51.849 1.00 29.72 104 MET A CA 1
ATOM 830 C C . MET A 1 107 ? 5.671 60.169 50.527 1.00 27.82 104 MET A C 1
ATOM 831 O O . MET A 1 107 ? 5.264 59.090 50.068 1.00 31.87 104 MET A O 1
ATOM 836 N N . LEU A 1 108 ? 6.539 60.917 49.886 1.00 27.70 105 LEU A N 1
ATOM 837 C CA . LEU A 1 108 ? 7.026 60.426 48.594 1.00 30.81 105 LEU A CA 1
ATOM 838 C C . LEU A 1 108 ? 8.555 60.428 48.565 1.00 33.85 105 LEU A C 1
ATOM 839 O O . LEU A 1 108 ? 9.163 61.458 48.829 1.00 36.16 105 LEU A O 1
ATOM 844 N N . ASP A 1 109 ? 9.157 59.321 48.149 1.00 34.14 106 ASP A N 1
ATOM 845 C CA . ASP A 1 109 ? 10.600 59.272 48.015 1.00 31.54 106 ASP A CA 1
ATOM 846 C C . ASP A 1 109 ? 10.885 59.924 46.685 1.00 34.09 106 ASP A C 1
ATOM 847 O O . ASP A 1 109 ? 10.032 59.933 45.781 1.00 33.32 106 ASP A O 1
ATOM 852 N N . TYR A 1 110 ? 12.136 60.300 46.521 1.00 26.83 107 TYR A N 1
ATOM 853 C CA . TYR A 1 110 ? 12.618 60.851 45.323 1.00 29.90 107 TYR A CA 1
ATOM 854 C C . TYR A 1 110 ? 12.326 59.979 44.133 1.00 30.71 107 TYR A C 1
ATOM 855 O O . TYR A 1 110 ? 12.123 60.483 43.013 1.00 30.52 107 TYR A O 1
ATOM 864 N N . GLU A 1 111 ? 12.385 58.679 44.362 1.00 28.44 108 GLU A N 1
ATOM 865 C CA . GLU A 1 111 ? 12.285 57.685 43.332 1.00 28.28 108 GLU A CA 1
ATOM 866 C C . GLU A 1 111 ? 10.817 57.649 42.657 1.00 32.67 108 GLU A C 1
ATOM 867 O O . GLU A 1 111 ? 10.660 57.053 41.628 1.00 34.68 108 GLU A O 1
ATOM 873 N N . VAL A 1 112 ? 9.810 58.292 43.252 1.00 33.69 109 VAL A N 1
ATOM 874 C CA . VAL A 1 112 ? 8.538 58.541 42.593 1.00 37.50 109 VAL A CA 1
ATOM 875 C C . VAL A 1 112 ? 8.767 59.188 41.222 1.00 40.24 109 VAL A C 1
ATOM 876 O O . VAL A 1 112 ? 8.000 58.954 40.294 1.00 40.46 109 VAL A O 1
ATOM 880 N N . ALA A 1 113 ? 9.890 59.887 41.073 1.00 35.58 110 ALA A N 1
ATOM 881 C CA . ALA A 1 113 ? 10.106 60.657 39.880 1.00 35.14 110 ALA A CA 1
ATOM 882 C C . ALA A 1 113 ? 10.189 59.795 38.644 1.00 39.41 110 ALA A C 1
ATOM 883 O O . ALA A 1 113 ? 9.892 60.273 37.534 1.00 37.31 110 ALA A O 1
ATOM 885 N N . SER A 1 114 ? 10.606 58.540 38.793 1.00 36.55 111 SER A N 1
ATOM 886 C CA . SER A 1 114 ? 10.725 57.711 37.584 1.00 41.23 111 SER A CA 1
ATOM 887 C C . SER A 1 114 ? 9.328 57.285 37.083 1.00 35.12 111 SER A C 1
ATOM 888 O O . SER A 1 114 ? 9.208 56.882 35.949 1.00 37.39 111 SER A O 1
ATOM 891 N N . GLN A 1 115 ? 8.298 57.406 37.915 1.00 35.62 112 GLN A N 1
ATOM 892 C CA . GLN A 1 115 ? 6.937 57.236 37.430 1.00 40.00 112 GLN A CA 1
ATOM 893 C C . GLN A 1 115 ? 6.486 58.482 36.639 1.00 45.90 112 GLN A C 1
ATOM 894 O O . GLN A 1 115 ? 5.598 58.396 35.820 1.00 48.37 112 GLN A O 1
ATOM 900 N N . ILE A 1 116 ? 7.096 59.627 36.907 1.00 44.03 113 ILE A N 1
ATOM 901 C CA . ILE A 1 116 ? 6.675 60.910 36.287 1.00 37.81 113 ILE A CA 1
ATOM 902 C C . ILE A 1 116 ? 7.451 61.066 34.995 1.00 38.72 113 ILE A C 1
ATOM 903 O O . ILE A 1 116 ? 6.880 61.393 33.974 1.00 40.90 113 ILE A O 1
ATOM 908 N N . GLU A 1 117 ? 8.753 60.774 35.027 1.00 35.29 114 GLU A N 1
ATOM 909 C CA . GLU A 1 117 ? 9.610 60.815 33.851 1.00 34.28 114 GLU A CA 1
ATOM 910 C C . GLU A 1 117 ? 10.189 59.446 33.613 1.00 44.79 114 GLU A C 1
ATOM 911 O O . GLU A 1 117 ? 11.320 59.156 34.036 1.00 49.93 114 GLU A O 1
ATOM 917 N N . PRO A 1 118 ? 9.462 58.619 32.846 1.00 53.43 115 PRO A N 1
ATOM 918 C CA . PRO A 1 118 ? 9.880 57.220 32.812 1.00 55.05 115 PRO A CA 1
ATOM 919 C C . PRO A 1 118 ? 11.153 57.061 32.002 1.00 54.07 115 PRO A C 1
ATOM 920 O O . PRO A 1 118 ? 11.685 55.963 31.928 1.00 54.20 115 PRO A O 1
ATOM 924 N N . VAL A 1 119 ? 11.705 58.144 31.455 1.00 48.22 116 VAL A N 1
ATOM 925 C CA . VAL A 1 119 ? 13.073 57.998 30.935 1.00 43.19 116 VAL A CA 1
ATOM 926 C C . VAL A 1 119 ? 14.101 57.607 32.046 1.00 46.56 116 VAL A C 1
ATOM 927 O O . VAL A 1 119 ? 15.147 57.089 31.746 1.00 47.63 116 VAL A O 1
ATOM 931 N N . LEU A 1 120 ? 13.787 57.872 33.315 1.00 41.32 117 LEU A N 1
ATOM 932 C CA . LEU A 1 120 ? 14.695 57.587 34.408 1.00 41.61 117 LEU A CA 1
ATOM 933 C C . LEU A 1 120 ? 14.512 56.142 34.886 1.00 42.02 117 LEU A C 1
ATOM 934 O O . LEU A 1 120 ? 13.378 55.717 35.109 1.00 41.27 117 LEU A O 1
ATOM 939 N N . PRO A 1 121 ? 15.623 55.412 35.111 1.00 43.50 118 PRO A N 1
ATOM 940 C CA . PRO A 1 121 ? 15.525 54.016 35.586 1.00 46.26 118 PRO A CA 1
ATOM 941 C C . PRO A 1 121 ? 14.780 54.007 36.922 1.00 47.00 118 PRO A C 1
ATOM 942 O O . PRO A 1 121 ? 15.013 54.887 37.747 1.00 46.25 118 PRO A O 1
ATOM 946 N N . ALA A 1 122 ? 13.835 53.086 37.099 1.00 42.50 119 ALA A N 1
ATOM 947 C CA . ALA A 1 122 ? 13.115 52.967 38.359 1.00 42.13 119 ALA A CA 1
ATOM 948 C C . ALA A 1 122 ? 13.958 52.211 39.381 1.00 45.37 119 ALA A C 1
ATOM 949 O O . ALA A 1 122 ? 14.663 51.296 39.018 1.00 49.99 119 ALA A O 1
ATOM 951 N N . ARG A 1 123 ? 13.833 52.553 40.655 1.00 47.77 120 ARG A N 1
ATOM 952 C CA . ARG A 1 123 ? 14.545 51.847 41.681 1.00 44.88 120 ARG A CA 1
ATOM 953 C C . ARG A 1 123 ? 13.654 51.631 42.853 1.00 42.44 120 ARG A C 1
ATOM 954 O O . ARG A 1 123 ? 13.084 52.577 43.405 1.00 42.43 120 ARG A O 1
ATOM 962 N N . ALA A 1 124 ? 13.588 50.367 43.279 1.00 40.68 121 ALA A N 1
ATOM 963 C CA . ALA A 1 124 ? 13.008 49.973 44.564 1.00 40.94 121 ALA A CA 1
ATOM 964 C C . ALA A 1 124 ? 13.919 50.424 45.711 1.00 36.53 121 ALA A C 1
ATOM 965 O O . ALA A 1 124 ? 15.079 50.554 45.489 1.00 41.37 121 ALA A O 1
ATOM 967 N N . ARG A 1 125 ? 13.384 50.659 46.907 1.00 34.41 122 ARG A N 1
ATOM 968 C CA . ARG A 1 125 ? 14.165 50.725 48.111 1.00 40.57 122 ARG A CA 1
ATOM 969 C C . ARG A 1 125 ? 14.918 49.431 48.393 1.00 45.07 122 ARG A C 1
ATOM 970 O O . ARG A 1 125 ? 14.375 48.327 48.233 1.00 45.44 122 ARG A O 1
ATOM 978 N N . GLY A 1 126 ? 16.162 49.595 48.835 1.00 45.78 123 GLY A N 1
ATOM 979 C CA . GLY A 1 126 ? 16.992 48.488 49.336 1.00 46.41 123 GLY A CA 1
ATOM 980 C C . GLY A 1 126 ? 16.310 47.676 50.423 1.00 47.32 123 GLY A C 1
ATOM 981 O O . GLY A 1 126 ? 16.240 46.465 50.292 1.00 51.40 123 GLY A O 1
ATOM 982 N N . ASP A 1 127 ? 15.750 48.324 51.450 1.00 39.46 124 ASP A N 1
ATOM 983 C CA . ASP A 1 127 ? 15.017 47.600 52.484 1.00 39.84 124 ASP A CA 1
ATOM 984 C C . ASP A 1 127 ? 13.688 47.016 51.992 1.00 46.87 124 ASP A C 1
ATOM 985 O O . ASP A 1 127 ? 12.965 46.457 52.790 1.00 47.02 124 ASP A O 1
ATOM 990 N N . GLY A 1 128 ? 13.316 47.200 50.720 1.00 48.41 125 GLY A N 1
ATOM 991 C CA . GLY A 1 128 ? 12.045 46.633 50.204 1.00 42.25 125 GLY A CA 1
ATOM 992 C C . GLY A 1 128 ? 10.774 47.192 50.812 1.00 40.08 125 GLY A C 1
ATOM 993 O O . GLY A 1 128 ? 9.711 46.608 50.674 1.00 43.80 125 GLY A O 1
ATOM 994 N N . ARG A 1 129 ? 10.855 48.272 51.564 1.00 36.35 126 ARG A N 1
ATOM 995 C CA . ARG A 1 129 ? 9.642 48.927 52.046 1.00 38.72 126 ARG A CA 1
ATOM 996 C C . ARG A 1 129 ? 9.053 49.898 50.929 1.00 39.80 126 ARG A C 1
ATOM 997 O O . ARG A 1 129 ? 9.667 50.044 49.843 1.00 37.17 126 ARG A O 1
ATOM 1005 N N . PRO A 1 130 ? 7.860 50.460 51.151 1.00 40.70 127 PRO A N 1
ATOM 1006 C CA . PRO A 1 130 ? 7.152 51.261 50.088 1.00 40.76 127 PRO A CA 1
ATOM 1007 C C . PRO A 1 130 ? 7.917 52.551 49.726 1.00 36.65 127 PRO A C 1
ATOM 1008 O O . PRO A 1 130 ? 8.241 53.296 50.618 1.00 44.80 127 PRO A O 1
ATOM 1012 N N . THR A 1 131 ? 8.210 52.786 48.452 1.00 38.44 128 THR A N 1
ATOM 1013 C CA . THR A 1 131 ? 8.650 54.112 47.903 1.00 35.53 128 THR A CA 1
ATOM 1014 C C . THR A 1 131 ? 7.758 55.293 48.261 1.00 36.74 128 THR A C 1
ATOM 1015 O O . THR A 1 131 ? 8.266 56.430 48.447 1.00 37.84 128 THR A O 1
ATOM 1019 N N . ALA A 1 132 ? 6.441 55.045 48.408 1.00 35.03 129 ALA A N 1
ATOM 1020 C CA . ALA A 1 132 ? 5.494 56.169 48.662 1.00 38.98 129 ALA A CA 1
ATOM 1021 C C . ALA A 1 132 ? 4.243 55.705 49.339 1.00 34.96 129 ALA A C 1
ATOM 1022 O O . ALA A 1 132 ? 3.797 54.590 49.103 1.00 33.16 129 ALA A O 1
ATOM 1024 N N . LEU A 1 133 ? 3.618 56.599 50.088 1.00 32.76 130 LEU A N 1
ATOM 1025 C CA . LEU A 1 133 ? 2.446 56.263 50.805 1.00 34.51 130 LEU A CA 1
ATOM 1026 C C . LEU A 1 133 ? 1.457 57.392 50.754 1.00 39.18 130 LEU A C 1
ATOM 1027 O O . LEU A 1 133 ? 1.891 58.555 50.857 1.00 32.74 130 LEU A O 1
ATOM 1032 N N . ALA A 1 134 ? 0.141 57.056 50.702 1.00 30.43 131 ALA A N 1
ATOM 1033 C CA . ALA A 1 134 ? -0.903 58.069 50.960 1.00 38.93 131 ALA A CA 1
ATOM 1034 C C . ALA A 1 134 ? -1.830 57.495 52.056 1.00 36.89 131 ALA A C 1
ATOM 1035 O O . ALA A 1 134 ? -2.368 56.432 51.875 1.00 37.36 131 ALA A O 1
ATOM 1037 N N . LEU A 1 135 ? -2.008 58.170 53.174 1.00 36.31 132 LEU A N 1
ATOM 1038 C CA . LEU A 1 135 ? -2.664 57.513 54.315 1.00 41.85 132 LEU A CA 1
ATOM 1039 C C . LEU A 1 135 ? -3.863 58.322 54.589 1.00 37.44 132 LEU A C 1
ATOM 1040 O O . LEU A 1 135 ? -3.721 59.530 54.759 1.00 37.13 132 LEU A O 1
ATOM 1045 N N . ARG A 1 136 ? -5.039 57.683 54.587 1.00 38.94 133 ARG A N 1
ATOM 1046 C CA . ARG A 1 136 ? -6.274 58.421 54.855 1.00 39.51 133 ARG A CA 1
ATOM 1047 C C . ARG A 1 136 ? -6.280 58.921 56.254 1.00 38.69 133 ARG A C 1
ATOM 1048 O O . ARG A 1 136 ? -6.182 58.097 57.167 1.00 47.03 133 ARG A O 1
ATOM 1056 N N . CYS A 1 137 ? -6.380 60.243 56.433 1.00 38.05 134 CYS A N 1
ATOM 1057 C CA . CYS A 1 137 ? -6.390 60.924 57.701 1.00 36.16 134 CYS A CA 1
ATOM 1058 C C . CYS A 1 137 ? -7.557 61.930 57.939 1.00 44.58 134 CYS A C 1
ATOM 1059 O O . CYS A 1 137 ? -7.452 63.128 57.590 1.00 45.44 134 CYS A O 1
ATOM 1062 N N . PRO A 1 138 ? -8.640 61.479 58.621 1.00 45.18 135 PRO A N 1
ATOM 1063 C CA . PRO A 1 138 ? -9.855 62.313 58.660 1.00 45.01 135 PRO A CA 1
ATOM 1064 C C . PRO A 1 138 ? -9.878 63.257 59.797 1.00 49.72 135 PRO A C 1
ATOM 1065 O O . PRO A 1 138 ? -10.876 63.977 59.987 1.00 52.09 135 PRO A O 1
ATOM 1069 N N . ALA A 1 139 ? -8.763 63.329 60.521 1.00 39.96 136 ALA A N 1
ATOM 1070 C CA . ALA A 1 139 ? -8.701 64.203 61.664 1.00 42.70 136 ALA A CA 1
ATOM 1071 C C . ALA A 1 139 ? -7.277 64.595 61.961 1.00 40.42 136 ALA A C 1
ATOM 1072 O O . ALA A 1 139 ? -6.353 64.016 61.452 1.00 40.39 136 ALA A O 1
ATOM 1074 N N . ALA A 1 140 ? -7.113 65.600 62.798 1.00 42.40 137 ALA A N 1
ATOM 1075 C CA . ALA A 1 140 ? -5.817 66.024 63.168 1.00 44.95 137 ALA A CA 1
ATOM 1076 C C . ALA A 1 140 ? -5.842 66.527 64.596 1.00 51.69 137 ALA A C 1
ATOM 1077 O O . ALA A 1 140 ? -6.918 66.934 65.107 1.00 43.37 137 ALA A O 1
ATOM 1079 N N . VAL A 1 141 ? -4.662 66.538 65.232 1.00 43.85 138 VAL A N 1
ATOM 1080 C CA . VAL A 1 141 ? -4.507 67.293 66.491 1.00 45.70 138 VAL A CA 1
ATOM 1081 C C . VAL A 1 141 ? -3.559 68.441 66.251 1.00 45.14 138 VAL A C 1
ATOM 1082 O O . VAL A 1 141 ? -2.499 68.233 65.629 1.00 53.86 138 VAL A O 1
ATOM 1086 N N . LEU A 1 142 ? -3.915 69.631 66.722 1.00 48.36 139 LEU A N 1
ATOM 1087 C CA . LEU A 1 142 ? -3.122 70.848 66.526 1.00 59.19 139 LEU A CA 1
ATOM 1088 C C . LEU A 1 142 ? -2.650 71.398 67.841 1.00 69.15 139 LEU A C 1
ATOM 1089 O O . LEU A 1 142 ? -3.325 71.236 68.842 1.00 66.96 139 LEU A O 1
ATOM 1094 N N . HIS A 1 143 ? -1.536 72.120 67.822 1.00 73.44 140 HIS A N 1
ATOM 1095 C CA . HIS A 1 143 ? -1.017 72.733 69.028 1.00 70.57 140 HIS A CA 1
ATOM 1096 C C . HIS A 1 143 ? -0.348 74.023 68.683 1.00 77.87 140 HIS A C 1
ATOM 1097 O O . HIS A 1 143 ? 0.741 74.047 68.111 1.00 84.16 140 HIS A O 1
ATOM 1104 N N . ASP A 1 144 ? -1.048 75.113 68.970 1.00 74.84 141 ASP A N 1
ATOM 1105 C CA . ASP A 1 144 ? -0.474 76.434 68.969 1.00 79.00 141 ASP A CA 1
ATOM 1106 C C . ASP A 1 144 ? 0.566 76.496 70.102 1.00 84.33 141 ASP A C 1
ATOM 1107 O O . ASP A 1 144 ? 0.256 76.198 71.269 1.00 82.06 141 ASP A O 1
ATOM 1112 N N . HIS A 1 145 ? 1.802 76.856 69.754 1.00 91.80 142 HIS A N 1
ATOM 1113 C CA . HIS A 1 145 ? 2.860 77.011 70.767 1.00 97.33 142 HIS A CA 1
ATOM 1114 C C . HIS A 1 145 ? 2.770 78.363 71.417 1.00 95.58 142 HIS A C 1
ATOM 1115 O O . HIS A 1 145 ? 2.907 78.480 72.632 1.00 88.84 142 HIS A O 1
ATOM 1122 N N . HIS A 1 146 ? 2.481 79.381 70.607 1.00 104.38 143 HIS A N 1
ATOM 1123 C CA . HIS A 1 146 ? 2.293 80.759 71.068 1.00 106.48 143 HIS A CA 1
ATOM 1124 C C . HIS A 1 146 ? 1.214 80.939 72.140 1.00 102.80 143 HIS A C 1
ATOM 1125 O O . HIS A 1 146 ? 1.419 81.696 73.089 1.00 102.21 143 HIS A O 1
ATOM 1132 N N . ASN A 1 147 ? 0.087 80.225 72.022 1.00 98.65 144 ASN A N 1
ATOM 1133 C CA . ASN A 1 147 ? -1.110 80.458 72.858 1.00 85.98 144 ASN A CA 1
ATOM 1134 C C . ASN A 1 147 ? -1.505 79.311 73.760 1.00 85.13 144 ASN A C 1
ATOM 1135 O O . ASN A 1 147 ? -2.601 79.315 74.303 1.00 92.74 144 ASN A O 1
ATOM 1140 N N . GLU A 1 148 ? -0.632 78.323 73.907 1.00 88.98 145 GLU A N 1
ATOM 1141 C CA . GLU A 1 148 ? -0.951 77.099 74.659 1.00 99.71 145 GLU A CA 1
ATOM 1142 C C . GLU A 1 148 ? -2.093 76.205 74.130 1.00 99.96 145 GLU A C 1
ATOM 1143 O O . GLU A 1 148 ? -2.230 75.046 74.560 1.00 91.32 145 GLU A O 1
ATOM 1149 N N . ALA A 1 149 ? -2.894 76.722 73.199 1.00 91.88 146 ALA A N 1
ATOM 1150 C CA . ALA A 1 149 ? -4.087 76.008 72.749 1.00 80.51 146 ALA A CA 1
ATOM 1151 C C . ALA A 1 149 ? -3.785 74.708 72.001 1.00 76.47 146 ALA A C 1
ATOM 1152 O O . ALA A 1 149 ? -2.939 74.669 71.123 1.00 78.83 146 ALA A O 1
ATOM 1154 N N . SER A 1 150 ? -4.479 73.644 72.375 1.00 72.15 147 SER A N 1
ATOM 1155 C CA . SER A 1 150 ? -4.565 72.434 71.570 1.00 67.58 147 SER A CA 1
ATOM 1156 C C . SER A 1 150 ? -6.004 72.236 71.019 1.00 69.02 147 SER A C 1
ATOM 1157 O O . SER A 1 150 ? -6.947 72.743 71.614 1.00 74.77 147 SER A O 1
ATOM 1160 N N . PHE A 1 151 ? -6.176 71.512 69.901 1.00 62.25 148 PHE A N 1
ATOM 1161 C CA . PHE A 1 151 ? -7.514 71.185 69.370 1.00 55.96 148 PHE A CA 1
ATOM 1162 C C . PHE A 1 151 ? -7.524 69.829 68.742 1.00 58.17 148 PHE A C 1
ATOM 1163 O O . PHE A 1 151 ? -6.484 69.355 68.290 1.00 62.97 148 PHE A O 1
ATOM 1171 N N . VAL A 1 152 ? -8.676 69.177 68.722 1.00 49.79 149 VAL A N 1
ATOM 1172 C CA . VAL A 1 152 ? -8.871 68.158 67.710 1.00 51.48 149 VAL A CA 1
ATOM 1173 C C . VAL A 1 152 ? -9.712 68.759 66.561 1.00 55.70 149 VAL A C 1
ATOM 1174 O O . VAL A 1 152 ? -10.531 69.667 66.787 1.00 56.74 149 VAL A O 1
ATOM 1178 N N . ILE A 1 153 ? -9.412 68.329 65.331 1.00 53.13 150 ILE A N 1
ATOM 1179 C CA . ILE A 1 153 ? -10.201 68.697 64.169 1.00 47.29 150 ILE A CA 1
ATOM 1180 C C . ILE A 1 153 ? -10.456 67.426 63.448 1.00 46.95 150 ILE A C 1
ATOM 1181 O O . ILE A 1 153 ? -9.641 66.495 63.451 1.00 50.03 150 ILE A O 1
ATOM 1186 N N . ALA A 1 154 ? -11.657 67.331 62.923 1.00 45.38 151 ALA A N 1
ATOM 1187 C CA . ALA A 1 154 ? -12.037 66.159 62.178 1.00 47.52 151 ALA A CA 1
ATOM 1188 C C . ALA A 1 154 ? -13.009 66.616 61.085 1.00 45.44 151 ALA A C 1
ATOM 1189 O O . ALA A 1 154 ? -13.541 67.718 61.175 1.00 47.39 151 ALA A O 1
ATOM 1191 N N . GLU A 1 155 ? -13.148 65.787 60.042 1.00 47.38 152 GLU A N 1
ATOM 1192 C CA . GLU A 1 155 ? -14.020 66.038 58.890 1.00 53.87 152 GLU A CA 1
ATOM 1193 C C . GLU A 1 155 ? -15.466 65.949 59.493 1.00 60.71 152 GLU A C 1
ATOM 1194 O O . GLU A 1 155 ? -15.705 65.151 60.405 1.00 60.20 152 GLU A O 1
ATOM 1200 N N . ALA A 1 156 ? -16.409 66.781 59.035 1.00 63.76 153 ALA A N 1
ATOM 1201 C CA . ALA A 1 156 ? -17.843 66.634 59.461 1.00 59.10 153 ALA A CA 1
ATOM 1202 C C . ALA A 1 156 ? -18.244 65.184 59.260 1.00 55.10 153 ALA A C 1
ATOM 1203 O O . ALA A 1 156 ? -17.868 64.561 58.240 1.00 60.36 153 ALA A O 1
ATOM 1205 N N . GLY A 1 157 ? -18.968 64.638 60.231 1.00 48.92 154 GLY A N 1
ATOM 1206 C CA . GLY A 1 157 ? -19.357 63.215 60.186 1.00 53.31 154 GLY A CA 1
ATOM 1207 C C . GLY A 1 157 ? -18.427 62.257 60.930 1.00 58.44 154 GLY A C 1
ATOM 1208 O O . GLY A 1 157 ? -18.539 61.015 60.825 1.00 60.41 154 GLY A O 1
ATOM 1209 N N . GLU A 1 158 ? -17.463 62.834 61.640 1.00 57.24 155 GLU A N 1
ATOM 1210 C CA . GLU A 1 158 ? -16.441 62.043 62.300 1.00 67.50 155 GLU A CA 1
ATOM 1211 C C . GLU A 1 158 ? -16.508 62.261 63.803 1.00 68.38 155 GLU A C 1
ATOM 1212 O O . GLU A 1 158 ? -15.518 62.049 64.493 1.00 69.69 155 GLU A O 1
ATOM 1218 N N . GLN A 1 159 ? -17.679 62.684 64.291 1.00 69.76 156 GLN A N 1
ATOM 1219 C CA . GLN A 1 159 ? -17.906 62.949 65.716 1.00 70.80 156 GLN A CA 1
ATOM 1220 C C . GLN A 1 159 ? -17.356 61.899 66.680 1.00 61.64 156 GLN A C 1
ATOM 1221 O O . GLN A 1 159 ? -16.786 62.264 67.714 1.00 62.53 156 GLN A O 1
ATOM 1227 N N . ALA A 1 160 ? -17.519 60.621 66.317 1.00 55.74 157 ALA A N 1
ATOM 1228 C CA . ALA A 1 160 ? -17.014 59.468 67.079 1.00 60.05 157 ALA A CA 1
ATOM 1229 C C . ALA A 1 160 ? -15.502 59.556 67.203 1.00 65.40 157 ALA A C 1
ATOM 1230 O O . ALA A 1 160 ? -14.944 59.695 68.322 1.00 62.07 157 ALA A O 1
ATOM 1232 N N . LEU A 1 161 ? -14.846 59.499 66.044 1.00 58.94 158 LEU A N 1
ATOM 1233 C CA . LEU A 1 161 ? -13.417 59.595 66.027 1.00 56.14 158 LEU A CA 1
ATOM 1234 C C . LEU A 1 161 ? -12.979 60.829 66.755 1.00 54.32 158 LEU A C 1
ATOM 1235 O O . LEU A 1 161 ? -12.071 60.755 67.581 1.00 60.16 158 LEU A O 1
ATOM 1240 N N . LEU A 1 162 ? -13.650 61.953 66.536 1.00 54.96 159 LEU A N 1
ATOM 1241 C CA . LEU A 1 162 ? -13.267 63.148 67.276 1.00 56.04 159 LEU A CA 1
ATOM 1242 C C . LEU A 1 162 ? -13.385 62.912 68.778 1.00 68.20 159 LEU A C 1
ATOM 1243 O O . LEU A 1 162 ? -12.561 63.426 69.559 1.00 62.37 159 LEU A O 1
ATOM 1248 N N . ASP A 1 163 ? -14.412 62.154 69.183 1.00 63.34 160 ASP A N 1
ATOM 1249 C CA . ASP A 1 163 ? -14.659 61.962 70.616 1.00 68.55 160 ASP A CA 1
ATOM 1250 C C . ASP A 1 163 ? -13.501 61.170 71.244 1.00 61.36 160 ASP A C 1
ATOM 1251 O O . ASP A 1 163 ? -12.888 61.620 72.227 1.00 65.69 160 ASP A O 1
ATOM 1256 N N . ALA A 1 164 ? -13.180 60.043 70.597 1.00 57.25 161 ALA A N 1
ATOM 1257 C CA . ALA A 1 164 ? -12.137 59.104 71.015 1.00 64.32 161 ALA A CA 1
ATOM 1258 C C . ALA A 1 164 ? -10.739 59.711 71.130 1.00 74.38 161 ALA A C 1
ATOM 1259 O O . ALA A 1 164 ? -9.906 59.215 71.899 1.00 76.97 161 ALA A O 1
ATOM 1261 N N . LEU A 1 165 ? -10.513 60.773 70.350 1.00 75.63 162 LEU A N 1
ATOM 1262 C CA . LEU A 1 165 ? -9.286 61.557 70.374 1.00 68.33 162 LEU A CA 1
ATOM 1263 C C . LEU A 1 165 ? -9.334 62.556 71.482 1.00 66.63 162 LEU A C 1
ATOM 1264 O O . LEU A 1 165 ? -8.282 62.871 72.034 1.00 54.43 162 LEU A O 1
ATOM 1269 N N . VAL A 1 166 ? -10.506 63.130 71.767 1.00 66.04 163 VAL A N 1
ATOM 1270 C CA . VAL A 1 166 ? -10.556 64.084 72.879 1.00 72.19 163 VAL A CA 1
ATOM 1271 C C . VAL A 1 166 ? -10.366 63.275 74.153 1.00 75.28 163 VAL A C 1
ATOM 1272 O O . VAL A 1 166 ? -9.749 63.749 75.091 1.00 77.50 163 VAL A O 1
ATOM 1276 N N . ALA A 1 167 ? -10.867 62.041 74.141 1.00 73.75 164 ALA A N 1
ATOM 1277 C CA . ALA A 1 167 ? -10.672 61.100 75.227 1.00 78.12 164 ALA A CA 1
ATOM 1278 C C . ALA A 1 167 ? -9.179 60.902 75.480 1.00 85.50 164 ALA A C 1
ATOM 1279 O O . ALA A 1 167 ? -8.633 61.255 76.550 1.00 76.28 164 ALA A O 1
ATOM 1281 N N . LEU A 1 168 ? -8.541 60.348 74.452 1.00 83.99 165 LEU A N 1
ATOM 1282 C CA . LEU A 1 168 ? -7.168 59.900 74.480 1.00 79.88 165 LEU A CA 1
ATOM 1283 C C . LEU A 1 168 ? -6.204 61.037 74.151 1.00 81.49 165 LEU A C 1
ATOM 1284 O O . LEU A 1 168 ? -5.234 60.829 73.445 1.00 90.83 165 LEU A O 1
ATOM 1289 N N . ALA A 1 169 ? -6.526 62.243 74.616 1.00 73.09 166 ALA A N 1
ATOM 1290 C CA . ALA A 1 169 ? -5.609 63.367 74.714 1.00 76.51 166 ALA A CA 1
ATOM 1291 C C . ALA A 1 169 ? -6.000 63.854 76.051 1.00 85.34 166 ALA A C 1
ATOM 1292 O O . ALA A 1 169 ? -7.168 63.744 76.414 1.00 93.84 166 ALA A O 1
ATOM 1294 N N . SER A 1 170 ? -5.046 64.374 76.810 1.00 103.47 167 SER A N 1
ATOM 1295 C CA . SER A 1 170 ? -5.258 64.530 78.246 1.00 104.65 167 SER A CA 1
ATOM 1296 C C . SER A 1 170 ? -5.651 63.150 78.839 1.00 103.20 167 SER A C 1
ATOM 1297 O O . SER A 1 170 ? -6.810 62.912 79.176 1.00 101.18 167 SER A O 1
ATOM 1300 N N . ALA A 1 171 ? -4.688 62.233 78.912 1.00 102.77 168 ALA A N 1
ATOM 1301 C CA . ALA A 1 171 ? -4.938 60.868 79.387 1.00 106.49 168 ALA A CA 1
ATOM 1302 C C . ALA A 1 171 ? -3.692 60.312 80.056 1.00 114.35 168 ALA A C 1
ATOM 1303 O O . ALA A 1 171 ? -3.787 59.431 80.912 1.00 128.02 168 ALA A O 1
ATOM 1305 N N . ALA A 1 172 ? -2.529 60.826 79.650 1.00 105.99 169 ALA A N 1
ATOM 1306 C CA . ALA A 1 172 ? -1.240 60.484 80.252 1.00 95.84 169 ALA A CA 1
ATOM 1307 C C . ALA A 1 172 ? -0.211 61.564 79.898 1.00 96.02 169 ALA A C 1
ATOM 1308 O O . ALA A 1 172 ? -0.190 62.638 80.509 1.00 82.92 169 ALA A O 1
ATOM 1310 N N . LEU A 1 173 ? 0.582 61.286 78.863 1.00 107.33 170 LEU A N 1
ATOM 1311 C CA . LEU A 1 173 ? 1.807 62.019 78.498 1.00 113.60 170 LEU A CA 1
ATOM 1312 C C . LEU A 1 173 ? 3.005 61.309 79.150 1.00 113.01 170 LEU A C 1
ATOM 1313 O O . LEU A 1 173 ? 3.764 61.956 79.893 1.00 112.06 170 LEU A O 1
ATOM 1318 N N . PRO A 1 174 ? 3.173 59.973 78.895 1.00 108.11 171 PRO A N 1
ATOM 1319 C CA . PRO A 1 174 ? 4.429 59.365 79.332 1.00 107.47 171 PRO A CA 1
ATOM 1320 C C . PRO A 1 174 ? 5.600 60.353 79.194 1.00 110.70 171 PRO A C 1
ATOM 1321 O O . PRO A 1 174 ? 6.287 60.606 80.184 1.00 116.70 171 PRO A O 1
ATOM 1325 N N . GLU A 1 175 ? 5.771 60.934 78.000 1.00 112.01 172 GLU A N 1
ATOM 1326 C CA . GLU A 1 175 ? 6.703 62.051 77.718 1.00 113.25 172 GLU A CA 1
ATOM 1327 C C . GLU A 1 175 ? 7.881 61.597 76.820 1.00 111.53 172 GLU A C 1
ATOM 1328 O O . GLU A 1 175 ? 8.760 60.833 77.236 1.00 102.61 172 GLU A O 1
ATOM 1334 N N . ALA A 1 176 ? 7.874 62.101 75.585 1.00 111.02 173 ALA A N 1
ATOM 1335 C CA . ALA A 1 176 ? 8.582 61.482 74.453 1.00 104.07 173 ALA A CA 1
ATOM 1336 C C . ALA A 1 176 ? 10.034 61.871 74.282 1.00 101.14 173 ALA A C 1
ATOM 1337 O O . ALA A 1 176 ? 10.494 62.886 74.822 1.00 90.15 173 ALA A O 1
ATOM 1339 N N . GLY A 1 177 ? 10.726 61.041 73.499 1.00 103.43 174 GLY A N 1
ATOM 1340 C CA . GLY A 1 177 ? 12.060 61.330 73.003 1.00 106.04 174 GLY A CA 1
ATOM 1341 C C . GLY A 1 177 ? 13.136 61.344 74.065 1.00 103.63 174 GLY A C 1
ATOM 1342 O O . GLY A 1 177 ? 14.027 62.199 74.043 1.00 91.40 174 GLY A O 1
ATOM 1343 N N . GLN A 1 178 ? 13.039 60.410 75.006 1.00 104.34 175 GLN A N 1
ATOM 1344 C CA . GLN A 1 178 ? 14.094 60.216 75.989 1.00 103.54 175 GLN A CA 1
ATOM 1345 C C . GLN A 1 178 ? 14.763 58.870 75.743 1.00 97.23 175 GLN A C 1
ATOM 1346 O O . GLN A 1 178 ? 14.232 58.040 74.990 1.00 84.51 175 GLN A O 1
ATOM 1352 N N . GLY A 1 179 ? 15.926 58.665 76.361 1.00 87.75 176 GLY A N 1
ATOM 1353 C CA . GLY A 1 179 ? 16.715 57.457 76.118 1.00 75.44 176 GLY A CA 1
ATOM 1354 C C . GLY A 1 179 ? 17.536 57.546 74.833 1.00 71.34 176 GLY A C 1
ATOM 1355 O O . GLY A 1 179 ? 17.871 56.522 74.216 1.00 62.67 176 GLY A O 1
ATOM 1356 N N . TRP A 1 180 ? 17.848 58.773 74.413 1.00 72.74 177 TRP A N 1
ATOM 1357 C CA . TRP A 1 180 ? 18.786 58.974 73.295 1.00 70.68 177 TRP A CA 1
ATOM 1358 C C . TRP A 1 180 ? 20.179 58.462 73.602 1.00 64.77 177 TRP A C 1
ATOM 1359 O O . TRP A 1 180 ? 20.803 58.935 74.535 1.00 65.55 177 TRP A O 1
ATOM 1370 N N . GLN A 1 181 ? 20.666 57.504 72.818 1.00 68.33 178 GLN A N 1
ATOM 1371 C CA . GLN A 1 181 ? 22.070 57.045 72.881 1.00 65.66 178 GLN A CA 1
ATOM 1372 C C . GLN A 1 181 ? 22.858 57.493 71.635 1.00 57.90 178 GLN A C 1
ATOM 1373 O O . GLN A 1 181 ? 22.406 57.208 70.522 1.00 56.37 178 GLN A O 1
ATOM 1379 N N . PRO A 1 182 ? 24.046 58.128 71.803 1.00 53.33 179 PRO A N 1
ATOM 1380 C CA . PRO A 1 182 ? 24.834 58.513 70.604 1.00 45.05 179 PRO A CA 1
ATOM 1381 C C . PRO A 1 182 ? 25.257 57.317 69.817 1.00 44.15 179 PRO A C 1
ATOM 1382 O O . PRO A 1 182 ? 25.133 56.183 70.300 1.00 45.34 179 PRO A O 1
ATOM 1386 N N . PRO A 1 183 ? 25.640 57.521 68.544 1.00 45.70 180 PRO A N 1
ATOM 1387 C CA . PRO A 1 183 ? 25.917 56.292 67.827 1.00 40.17 180 PRO A CA 1
ATOM 1388 C C . PRO A 1 183 ? 27.315 55.737 68.237 1.00 42.50 180 PRO A C 1
ATOM 1389 O O . PRO A 1 183 ? 28.152 56.475 68.743 1.00 40.15 180 PRO A O 1
ATOM 1393 N N A GLN A 1 184 ? 27.554 54.474 67.912 0.50 37.64 181 GLN A N 1
ATOM 1394 N N B GLN A 1 184 ? 27.535 54.466 67.969 0.50 36.75 181 GLN A N 1
ATOM 1395 C CA A GLN A 1 184 ? 28.818 53.801 68.186 0.50 44.88 181 GLN A CA 1
ATOM 1396 C CA B GLN A 1 184 ? 28.825 53.847 68.173 0.50 43.15 181 GLN A CA 1
ATOM 1397 C C A GLN A 1 184 ? 29.711 53.610 66.960 0.50 44.53 181 GLN A C 1
ATOM 1398 C C B GLN A 1 184 ? 29.781 54.168 67.019 0.50 44.62 181 GLN A C 1
ATOM 1399 O O A GLN A 1 184 ? 30.813 53.073 67.076 0.50 41.97 181 GLN A O 1
ATOM 1400 O O B GLN A 1 184 ? 30.971 54.561 67.253 0.50 35.35 181 GLN A O 1
ATOM 1411 N N . ALA A 1 185 ? 29.231 54.047 65.792 1.00 39.79 182 ALA A N 1
ATOM 1412 C CA . ALA A 1 185 ? 30.004 54.050 64.542 1.00 40.16 182 ALA A CA 1
ATOM 1413 C C . ALA A 1 185 ? 29.296 54.973 63.542 1.00 46.56 182 ALA A C 1
ATOM 1414 O O . ALA A 1 185 ? 28.094 55.206 63.628 1.00 42.81 182 ALA A O 1
ATOM 1416 N N . VAL A 1 186 ? 30.058 55.475 62.578 1.00 43.27 183 VAL A N 1
ATOM 1417 C CA . VAL A 1 186 ? 29.617 56.506 61.657 1.00 43.08 183 VAL A CA 1
ATOM 1418 C C . VAL A 1 186 ? 30.284 56.119 60.359 1.00 45.02 183 VAL A C 1
ATOM 1419 O O . VAL A 1 186 ? 31.318 55.461 60.359 1.00 48.49 183 VAL A O 1
ATOM 1423 N N . GLY A 1 187 ? 29.640 56.407 59.243 1.00 44.52 184 GLY A N 1
ATOM 1424 C CA . GLY A 1 187 ? 30.163 55.966 57.935 1.00 43.58 184 GLY A CA 1
ATOM 1425 C C . GLY A 1 187 ? 29.698 56.914 56.794 1.00 45.15 184 GLY A C 1
ATOM 1426 O O . GLY A 1 187 ? 28.931 57.872 57.024 1.00 40.88 184 GLY A O 1
ATOM 1427 N N . GLU A 1 188 ? 30.152 56.624 55.583 1.00 42.94 185 GLU A N 1
ATOM 1428 C CA . GLU A 1 188 ? 29.886 57.467 54.417 1.00 44.88 185 GLU A CA 1
ATOM 1429 C C . GLU A 1 188 ? 30.338 56.786 53.140 1.00 45.81 185 GLU A C 1
ATOM 1430 O O . GLU A 1 188 ? 31.303 56.007 53.179 1.00 44.98 185 GLU A O 1
ATOM 1436 N N . ASP A 1 189 ? 29.711 57.134 52.003 1.00 42.13 186 ASP A N 1
ATOM 1437 C CA . ASP A 1 189 ? 30.199 56.731 50.687 1.00 34.55 186 ASP A CA 1
ATOM 1438 C C . ASP A 1 189 ? 31.653 57.120 50.566 1.00 32.15 186 ASP A C 1
ATOM 1439 O O . ASP A 1 189 ? 32.047 58.239 50.950 1.00 33.55 186 ASP A O 1
ATOM 1444 N N . ALA A 1 190 ? 32.444 56.231 49.964 1.00 34.76 187 ALA A N 1
ATOM 1445 C CA . ALA A 1 190 ? 33.822 56.540 49.655 1.00 38.17 187 ALA A CA 1
ATOM 1446 C C . ALA A 1 190 ? 33.884 57.868 48.934 1.00 41.44 187 ALA A C 1
ATOM 1447 O O . ALA A 1 190 ? 33.229 58.027 47.931 1.00 42.90 187 ALA A O 1
ATOM 1449 N N . PRO A 1 191 ? 34.743 58.775 49.399 1.00 44.97 188 PRO A N 1
ATOM 1450 C CA . PRO A 1 191 ? 34.770 60.137 48.877 1.00 41.83 188 PRO A CA 1
ATOM 1451 C C . PRO A 1 191 ? 35.119 60.217 47.401 1.00 47.96 188 PRO A C 1
ATOM 1452 O O . PRO A 1 191 ? 34.684 61.169 46.697 1.00 36.61 188 PRO A O 1
ATOM 1456 N N . GLN A 1 192 ? 35.868 59.237 46.909 1.00 43.13 189 GLN A N 1
ATOM 1457 C CA . GLN A 1 192 ? 36.230 59.256 45.492 1.00 46.59 189 GLN A CA 1
ATOM 1458 C C . GLN A 1 192 ? 34.987 59.187 44.608 1.00 36.85 189 GLN A C 1
ATOM 1459 O O . GLN A 1 192 ? 35.000 59.746 43.540 1.00 37.14 189 GLN A O 1
ATOM 1465 N N . ARG A 1 193 ? 33.970 58.429 45.019 1.00 36.63 190 ARG A N 1
ATOM 1466 C CA . ARG A 1 193 ? 32.720 58.346 44.272 1.00 34.25 190 ARG A CA 1
ATOM 1467 C C . ARG A 1 193 ? 32.143 59.758 43.977 1.00 37.52 190 ARG A C 1
ATOM 1468 O O . ARG A 1 193 ? 31.688 60.040 42.863 1.00 36.02 190 ARG A O 1
ATOM 1476 N N . PHE A 1 194 ? 32.244 60.650 44.961 1.00 35.45 191 PHE A N 1
ATOM 1477 C CA . PHE A 1 194 ? 31.678 61.970 44.840 1.00 33.97 191 PHE A CA 1
ATOM 1478 C C . PHE A 1 194 ? 32.563 62.823 43.989 1.00 37.79 191 PHE A C 1
ATOM 1479 O O . PHE A 1 194 ? 32.077 63.474 43.060 1.00 34.02 191 PHE A O 1
ATOM 1487 N N . THR A 1 195 ? 33.873 62.813 44.248 1.00 37.19 192 THR A N 1
ATOM 1488 C CA . THR A 1 195 ? 34.728 63.785 43.557 1.00 34.45 192 THR A CA 1
ATOM 1489 C C . THR A 1 195 ? 34.886 63.397 42.085 1.00 31.74 192 THR A C 1
ATOM 1490 O O . THR A 1 195 ? 35.019 64.242 41.226 1.00 34.43 192 THR A O 1
ATOM 1494 N N . ASP A 1 196 ? 34.925 62.108 41.800 1.00 29.51 193 ASP A N 1
ATOM 1495 C CA . ASP A 1 196 ? 34.846 61.666 40.412 1.00 35.26 193 ASP A CA 1
ATOM 1496 C C . ASP A 1 196 ? 33.473 62.008 39.788 1.00 32.98 193 ASP A C 1
ATOM 1497 O O . ASP A 1 196 ? 33.401 62.241 38.614 1.00 33.85 193 ASP A O 1
ATOM 1502 N N . GLY A 1 197 ? 32.412 61.931 40.564 1.00 31.81 194 GLY A N 1
ATOM 1503 C CA . GLY A 1 197 ? 31.055 62.343 40.067 1.00 35.73 194 GLY A CA 1
ATOM 1504 C C . GLY A 1 197 ? 31.099 63.827 39.699 1.00 32.55 194 GLY A C 1
ATOM 1505 O O . GLY A 1 197 ? 30.691 64.213 38.600 1.00 34.74 194 GLY A O 1
ATOM 1506 N N . VAL A 1 198 ? 31.743 64.631 40.542 1.00 31.04 195 VAL A N 1
ATOM 1507 C CA . VAL A 1 198 ? 31.788 66.064 40.285 1.00 31.73 195 VAL A CA 1
ATOM 1508 C C . VAL A 1 198 ? 32.536 66.355 39.007 1.00 37.65 195 VAL A C 1
ATOM 1509 O O . VAL A 1 198 ? 32.095 67.201 38.183 1.00 32.46 195 VAL A O 1
ATOM 1513 N N . ARG A 1 199 ? 33.663 65.663 38.817 1.00 35.15 196 ARG A N 1
ATOM 1514 C CA . ARG A 1 199 ? 34.432 65.858 37.586 1.00 34.61 196 ARG A CA 1
ATOM 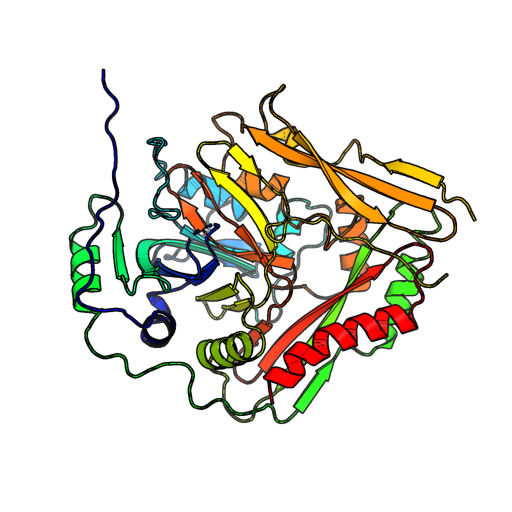1515 C C . ARG A 1 199 ? 33.623 65.486 36.311 1.00 33.11 196 ARG A C 1
ATOM 1516 O O . ARG A 1 199 ? 33.788 66.098 35.283 1.00 33.12 196 ARG A O 1
ATOM 1524 N N . ARG A 1 200 ? 32.821 64.444 36.403 1.00 29.85 197 ARG A N 1
ATOM 1525 C CA . ARG A 1 200 ? 31.962 64.026 35.346 1.00 37.19 197 ARG A CA 1
ATOM 1526 C C . ARG A 1 200 ? 30.831 65.088 35.169 1.00 39.98 197 ARG A C 1
ATOM 1527 O O . ARG A 1 200 ? 30.530 65.437 34.056 1.00 35.12 197 ARG A O 1
ATOM 1535 N N . VAL A 1 201 ? 30.243 65.604 36.265 1.00 31.87 198 VAL A N 1
ATOM 1536 C CA . VAL A 1 201 ? 29.294 66.720 36.158 1.00 31.15 198 VAL A CA 1
ATOM 1537 C C . VAL A 1 201 ? 29.907 67.913 35.405 1.00 31.43 198 VAL A C 1
ATOM 1538 O O . VAL A 1 201 ? 29.266 68.466 34.510 1.00 30.08 198 VAL A O 1
ATOM 1542 N N . ILE A 1 202 ? 31.158 68.249 35.723 1.00 30.76 199 ILE A N 1
ATOM 1543 C CA . ILE A 1 202 ? 31.813 69.413 35.165 1.00 32.22 199 ILE A CA 1
ATOM 1544 C C . ILE A 1 202 ? 31.955 69.278 33.643 1.00 32.63 199 ILE A C 1
ATOM 1545 O O . ILE A 1 202 ? 31.873 70.302 32.972 1.00 35.87 199 ILE A O 1
ATOM 1550 N N . GLU A 1 203 ? 32.172 68.052 33.111 1.00 30.06 200 GLU A N 1
ATOM 1551 C CA A GLU A 1 203 ? 32.136 67.773 31.645 0.50 34.41 200 GLU A CA 1
ATOM 1552 C CA B GLU A 1 203 ? 32.187 67.890 31.651 0.50 33.62 200 GLU A CA 1
ATOM 1553 C C . GLU A 1 203 ? 30.799 68.170 31.016 1.00 31.45 200 GLU A C 1
ATOM 1554 O O . GLU A 1 203 ? 30.729 68.795 29.981 1.00 32.32 200 GLU A O 1
ATOM 1565 N N . TYR A 1 204 ? 29.714 67.778 31.658 1.00 31.07 201 TYR A N 1
ATOM 1566 C CA . TYR A 1 204 ? 28.398 68.206 31.164 1.00 34.55 201 TYR A CA 1
ATOM 1567 C C . TYR A 1 204 ? 28.194 69.711 31.256 1.00 34.90 201 TYR A C 1
ATOM 1568 O O . TYR A 1 204 ? 27.615 70.312 30.339 1.00 37.30 201 TYR A O 1
ATOM 1577 N N . LEU A 1 205 ? 28.669 70.327 32.350 1.00 31.48 202 LEU A N 1
ATOM 1578 C CA . LEU A 1 205 ? 28.546 71.774 32.498 1.00 28.75 202 LEU A CA 1
ATOM 1579 C C . LEU A 1 205 ? 29.368 72.481 31.447 1.00 32.75 202 LEU A C 1
ATOM 1580 O O . LEU A 1 205 ? 28.902 73.453 30.864 1.00 31.33 202 LEU A O 1
ATOM 1585 N N . ARG A 1 206 ? 30.590 72.009 31.181 1.00 30.35 203 ARG A N 1
ATOM 1586 C CA A ARG A 1 206 ? 31.482 72.636 30.196 0.50 30.03 203 ARG A CA 1
ATOM 1587 C CA B ARG A 1 206 ? 31.410 72.715 30.204 0.50 29.71 203 ARG A CA 1
ATOM 1588 C C . ARG A 1 206 ? 30.850 72.482 28.797 1.00 31.65 203 ARG A C 1
ATOM 1589 O O . ARG A 1 206 ? 30.996 73.346 27.932 1.00 29.60 203 ARG A O 1
ATOM 1604 N N . ALA A 1 207 ? 30.188 71.340 28.565 1.00 28.81 204 ALA A N 1
ATOM 1605 C CA . ALA A 1 207 ? 29.471 71.143 27.307 1.00 32.88 204 ALA A CA 1
ATOM 1606 C C . ALA A 1 207 ? 28.272 72.134 27.135 1.00 35.50 204 ALA A C 1
ATOM 1607 O O . ALA A 1 207 ? 27.830 72.398 26.001 1.00 31.01 204 ALA A O 1
ATOM 1609 N N . GLY A 1 208 ? 27.749 72.673 28.239 1.00 32.60 205 GLY A N 1
ATOM 1610 C CA . GLY A 1 208 ? 26.719 73.709 28.102 1.00 29.51 205 GLY A CA 1
ATOM 1611 C C . GLY A 1 208 ? 25.327 73.048 28.076 1.00 33.12 205 GLY A C 1
ATOM 1612 O O . GLY A 1 208 ? 24.301 73.719 27.961 1.00 32.20 205 GLY A O 1
ATOM 1613 N N . ASP A 1 209 ? 25.263 71.733 28.246 1.00 29.51 206 ASP A N 1
ATOM 1614 C CA . ASP A 1 209 ? 23.988 71.048 28.265 1.00 28.24 206 ASP A CA 1
ATOM 1615 C C . ASP A 1 209 ? 23.214 71.210 29.594 1.00 30.61 206 ASP A C 1
ATOM 1616 O O . ASP A 1 209 ? 22.020 70.974 29.608 1.00 33.17 206 ASP A O 1
ATOM 1621 N N . VAL A 1 210 ? 23.884 71.518 30.719 1.00 30.46 207 VAL A N 1
ATOM 1622 C CA . VAL A 1 210 ? 23.190 71.742 32.015 1.00 27.78 207 VAL A CA 1
ATOM 1623 C C . VAL A 1 210 ? 23.935 72.903 32.610 1.00 29.25 207 VAL A C 1
ATOM 1624 O O . VAL A 1 210 ? 25.089 73.204 32.172 1.00 29.47 207 VAL A O 1
ATOM 1628 N N . PHE A 1 211 ? 23.364 73.493 33.647 1.00 27.75 208 PHE A N 1
ATOM 1629 C CA . PHE A 1 211 ? 23.908 74.727 34.222 1.00 28.89 208 PHE A CA 1
ATOM 1630 C C . PHE A 1 211 ? 24.182 74.537 35.715 1.00 29.53 208 PHE A C 1
ATOM 1631 O O . PHE A 1 211 ? 24.894 75.331 36.287 1.00 28.97 208 PHE A O 1
ATOM 1639 N N . GLN A 1 212 ? 23.544 73.542 36.345 1.00 26.60 209 GLN A N 1
ATOM 1640 C CA . GLN A 1 212 ? 23.704 73.333 37.809 1.00 26.21 209 GLN A CA 1
ATOM 1641 C C . GLN A 1 212 ? 23.189 71.934 38.056 1.00 27.33 209 GLN A C 1
ATOM 1642 O O . GLN A 1 212 ? 22.227 71.485 37.376 1.00 28.08 209 GLN A O 1
ATOM 1648 N N . VAL A 1 213 ? 23.875 71.191 38.930 1.00 25.96 210 VAL A N 1
ATOM 1649 C CA . VAL A 1 213 ? 23.470 69.823 39.331 1.00 25.53 210 VAL A CA 1
ATOM 1650 C C . VAL A 1 213 ? 23.758 69.614 40.810 1.00 27.56 210 VAL A C 1
ATOM 1651 O O . VAL A 1 213 ? 24.911 69.858 41.259 1.00 28.57 210 VAL A O 1
ATOM 1655 N N . ASN A 1 214 ? 22.750 69.146 41.537 1.00 25.38 211 ASN A N 1
ATOM 1656 C CA . ASN A 1 214 ? 22.872 68.837 42.947 1.00 27.28 211 ASN A CA 1
ATOM 1657 C C . ASN A 1 214 ? 23.367 67.402 43.038 1.00 30.32 211 ASN A C 1
ATOM 1658 O O . ASN A 1 214 ? 22.569 66.440 42.809 1.00 29.12 211 ASN A O 1
ATOM 1663 N N . LEU A 1 215 ? 24.675 67.249 43.310 1.00 26.75 212 LEU A N 1
ATOM 1664 C CA . LEU A 1 215 ? 25.203 65.893 43.497 1.00 28.42 212 LEU A CA 1
ATOM 1665 C C . LEU A 1 215 ? 25.320 65.562 45.011 1.00 27.70 212 LEU A C 1
ATOM 1666 O O . LEU A 1 215 ? 25.778 66.383 45.801 1.00 30.12 212 LEU A O 1
ATOM 1671 N N . SER A 1 216 ? 24.838 64.397 45.423 1.00 30.29 213 SER A N 1
ATOM 1672 C CA . SER A 1 216 ? 24.783 64.082 46.843 1.00 28.96 213 SER A CA 1
ATOM 1673 C C . SER A 1 216 ? 25.544 62.781 47.158 1.00 29.69 213 SER A C 1
ATOM 1674 O O . SER A 1 216 ? 25.958 62.077 46.251 1.00 27.12 213 SER A O 1
ATOM 1677 N N . ARG A 1 217 ? 25.680 62.484 48.464 1.00 29.03 214 ARG A N 1
ATOM 1678 C CA . ARG A 1 217 ? 26.353 61.240 48.955 1.00 34.56 214 ARG A CA 1
ATOM 1679 C C . ARG A 1 217 ? 25.761 60.881 50.307 1.00 31.73 214 ARG A C 1
ATOM 1680 O O . ARG A 1 217 ? 25.193 61.726 50.971 1.00 31.56 214 ARG A O 1
ATOM 1688 N N . ARG A 1 218 ? 25.787 59.602 50.611 1.00 30.95 215 ARG A N 1
ATOM 1689 C CA . ARG A 1 218 ? 25.119 59.045 51.737 1.00 33.51 215 ARG A CA 1
ATOM 1690 C C . ARG A 1 218 ? 26.050 58.945 52.977 1.00 35.12 215 ARG A C 1
ATOM 1691 O O . ARG A 1 218 ? 27.218 58.579 52.834 1.00 34.89 215 ARG A O 1
ATOM 1699 N N . TRP A 1 219 ? 25.486 59.261 54.151 1.00 34.43 216 TRP A N 1
ATOM 1700 C CA . TRP A 1 219 ? 26.080 59.125 55.489 1.00 32.92 216 TRP A CA 1
ATOM 1701 C C . TRP A 1 219 ? 25.269 58.164 56.300 1.00 41.42 216 TRP A C 1
ATOM 1702 O O . TRP A 1 219 ? 24.046 57.961 56.058 1.00 32.71 216 TRP A O 1
ATOM 1713 N N . ASN A 1 220 ? 25.915 57.525 57.275 1.00 41.57 217 ASN A N 1
ATOM 1714 C CA . ASN A 1 220 ? 25.182 56.588 58.142 1.00 41.83 217 ASN A CA 1
ATOM 1715 C C . ASN A 1 220 ? 25.754 56.588 59.588 1.00 45.16 217 ASN A C 1
ATOM 1716 O O . ASN A 1 220 ? 26.931 56.943 59.806 1.00 50.05 217 ASN A O 1
ATOM 1721 N N . ALA A 1 221 ? 24.898 56.273 60.560 1.00 41.02 218 ALA A N 1
ATOM 1722 C CA . ALA A 1 221 ? 25.275 56.168 61.961 1.00 41.06 218 ALA A CA 1
ATOM 1723 C C . ALA A 1 221 ? 24.667 54.896 62.486 1.00 46.64 218 ALA A C 1
ATOM 1724 O O . ALA A 1 221 ? 23.485 54.565 62.146 1.00 40.19 218 ALA A O 1
ATOM 1726 N N . GLN A 1 222 ? 25.499 54.101 63.173 1.00 39.04 219 GLN A N 1
ATOM 1727 C CA . GLN A 1 222 ? 25.061 52.833 63.762 1.00 41.33 219 GLN A CA 1
ATOM 1728 C C . GLN A 1 222 ? 25.019 52.946 65.261 1.00 47.62 219 GLN A C 1
ATOM 1729 O O . GLN A 1 222 ? 25.897 53.577 65.873 1.00 51.83 219 GLN A O 1
ATOM 1735 N N . PHE A 1 223 ? 24.005 52.323 65.853 1.00 46.41 220 PHE A N 1
ATOM 1736 C CA . PHE A 1 223 ? 23.749 52.418 67.270 1.00 47.83 220 PHE A CA 1
ATOM 1737 C C . PHE A 1 223 ? 23.760 51.032 67.880 1.00 52.10 220 PHE A C 1
ATOM 1738 O O . PHE A 1 223 ? 23.558 50.034 67.186 1.00 51.72 220 PHE A O 1
ATOM 1746 N N . ALA A 1 224 ? 23.969 50.989 69.184 1.00 53.53 221 ALA A N 1
ATOM 1747 C CA . ALA A 1 224 ? 24.031 49.706 69.902 1.00 57.69 221 ALA A CA 1
ATOM 1748 C C . ALA A 1 224 ? 22.636 49.143 70.054 1.00 54.24 221 ALA A C 1
ATOM 1749 O O . ALA A 1 224 ? 22.433 47.961 69.791 1.00 51.23 221 ALA A O 1
ATOM 1751 N N . ALA A 1 225 ? 21.696 49.976 70.517 1.00 45.79 222 ALA A N 1
ATOM 1752 C CA . ALA A 1 225 ? 20.277 49.572 70.561 1.00 54.73 222 ALA A CA 1
ATOM 1753 C C . ALA A 1 225 ? 19.400 50.242 69.408 1.00 57.61 222 ALA A C 1
ATOM 1754 O O . ALA A 1 225 ? 19.707 51.376 68.976 1.00 51.78 222 ALA A O 1
ATOM 1756 N N . PRO A 1 226 ? 18.284 49.595 68.977 1.00 59.99 223 PRO A N 1
ATOM 1757 C CA . PRO A 1 226 ? 17.341 50.189 67.968 1.00 54.29 223 PRO A CA 1
ATOM 1758 C C . PRO A 1 226 ? 17.034 51.689 68.193 1.00 50.05 223 PRO A C 1
ATOM 1759 O O . PRO A 1 226 ? 16.910 52.143 69.352 1.00 50.58 223 PRO A O 1
ATOM 1763 N N . VAL A 1 227 ? 16.973 52.493 67.127 1.00 44.70 224 VAL A N 1
ATOM 1764 C CA . VAL A 1 227 ? 16.817 53.951 67.361 1.00 42.91 224 VAL A CA 1
ATOM 1765 C C . VAL A 1 227 ? 15.330 54.305 67.513 1.00 41.57 224 VAL A C 1
ATOM 1766 O O . VAL A 1 227 ? 14.455 53.661 66.901 1.00 38.49 224 VAL A O 1
ATOM 1770 N N . SER A 1 228 ? 15.024 55.298 68.330 1.00 41.50 225 SER A N 1
ATOM 1771 C CA . SER A 1 228 ? 13.651 55.772 68.392 1.00 47.45 225 SER A CA 1
ATOM 1772 C C . SER A 1 228 ? 13.481 57.043 67.517 1.00 49.27 225 SER A C 1
ATOM 1773 O O . SER A 1 228 ? 14.078 58.128 67.799 1.00 45.81 225 SER A O 1
ATOM 1776 N N . PRO A 1 229 ? 12.620 56.927 66.488 1.00 48.06 226 PRO A N 1
ATOM 1777 C CA . PRO A 1 229 ? 12.382 58.036 65.563 1.00 41.18 226 PRO A CA 1
ATOM 1778 C C . PRO A 1 229 ? 12.103 59.357 66.277 1.00 38.02 226 PRO A C 1
ATOM 1779 O O . PRO A 1 229 ? 12.737 60.357 65.942 1.00 37.66 226 PRO A O 1
ATOM 1783 N N . GLN A 1 230 ? 11.225 59.361 67.288 1.00 39.36 227 GLN A N 1
ATOM 1784 C CA . GLN A 1 230 ? 10.901 60.582 68.058 1.00 43.24 227 GLN A CA 1
ATOM 1785 C C . GLN A 1 230 ? 12.067 61.096 68.953 1.00 45.23 227 GLN A C 1
ATOM 1786 O O . GLN A 1 230 ? 12.204 62.313 69.216 1.00 50.32 227 GLN A O 1
ATOM 1792 N N . ALA A 1 231 ? 12.885 60.161 69.457 1.00 47.47 228 ALA A N 1
ATOM 1793 C CA . ALA A 1 231 ? 14.093 60.571 70.233 1.00 50.22 228 ALA A CA 1
ATOM 1794 C C . ALA A 1 231 ? 15.079 61.236 69.277 1.00 42.04 228 ALA A C 1
ATOM 1795 O O . ALA A 1 231 ? 15.581 62.348 69.524 1.00 42.30 228 ALA A O 1
ATOM 1797 N N . LEU A 1 232 ? 15.262 60.618 68.119 1.00 39.29 229 LEU A N 1
ATOM 1798 C CA . LEU A 1 232 ? 16.115 61.264 67.079 1.00 40.20 229 LEU A CA 1
ATOM 1799 C C . LEU A 1 232 ? 15.563 62.621 66.721 1.00 42.00 229 LEU A C 1
ATOM 1800 O O . LEU A 1 232 ? 16.292 63.652 66.690 1.00 42.85 229 LEU A O 1
ATOM 1805 N N . TYR A 1 233 ? 14.237 62.666 66.527 1.00 43.04 230 TYR A N 1
ATOM 1806 C CA . TYR A 1 233 ? 13.569 63.930 66.156 1.00 44.08 230 TYR A CA 1
ATOM 1807 C C . TYR A 1 233 ? 13.865 65.011 67.173 1.00 40.73 230 TYR A C 1
ATOM 1808 O O . TYR A 1 233 ? 14.254 66.172 66.838 1.00 43.70 230 TYR A O 1
ATOM 1817 N N . ALA A 1 234 ? 13.667 64.641 68.442 1.00 48.03 231 ALA A N 1
ATOM 1818 C CA . ALA A 1 234 ? 13.913 65.594 69.563 1.00 46.24 231 ALA A CA 1
ATOM 1819 C C . ALA A 1 234 ? 15.357 66.102 69.570 1.00 46.24 231 ALA A C 1
ATOM 1820 O O . ALA A 1 234 ? 15.584 67.326 69.636 1.00 47.12 231 ALA A O 1
ATOM 1822 N N . GLN A 1 235 ? 16.324 65.192 69.406 1.00 47.51 232 GLN A N 1
ATOM 1823 C CA . GLN A 1 235 ? 17.783 65.576 69.265 1.00 51.86 232 GLN A CA 1
ATOM 1824 C C . GLN A 1 235 ? 18.013 66.619 68.191 1.00 55.08 232 GLN A C 1
ATOM 1825 O O . GLN A 1 235 ? 18.744 67.587 68.362 1.00 53.94 232 GLN A O 1
ATOM 1831 N N . LEU A 1 236 ? 17.382 66.391 67.046 1.00 60.40 233 LEU A N 1
ATOM 1832 C CA . LEU A 1 236 ? 17.626 67.236 65.903 1.00 50.56 233 LEU A CA 1
ATOM 1833 C C . LEU A 1 236 ? 16.939 68.567 66.076 1.00 53.91 233 LEU A C 1
ATOM 1834 O O . LEU A 1 236 ? 17.494 69.599 65.653 1.00 55.28 233 LEU A O 1
ATOM 1839 N N . ARG A 1 237 ? 15.735 68.564 66.667 1.00 51.45 234 ARG A N 1
ATOM 1840 C CA . ARG A 1 237 ? 15.018 69.845 66.879 1.00 54.78 234 ARG A CA 1
ATOM 1841 C C . ARG A 1 237 ? 15.711 70.729 67.930 1.00 60.63 234 ARG A C 1
ATOM 1842 O O . ARG A 1 23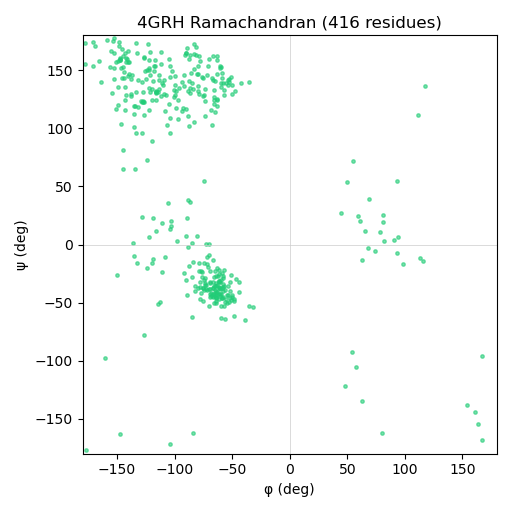7 ? 15.814 71.953 67.756 1.00 63.58 234 ARG A O 1
ATOM 1850 N N . ARG A 1 238 ? 16.166 70.115 69.023 1.00 62.08 235 ARG A N 1
ATOM 1851 C CA . ARG A 1 238 ? 16.954 70.837 70.050 1.00 61.57 235 ARG A CA 1
ATOM 1852 C C . ARG A 1 238 ? 18.172 71.457 69.417 1.00 56.71 235 ARG A C 1
ATOM 1853 O O . ARG A 1 238 ? 18.408 72.650 69.545 1.00 54.83 235 ARG A O 1
ATOM 1861 N N . ALA A 1 239 ? 18.944 70.632 68.714 1.00 59.23 236 ALA A N 1
ATOM 1862 C CA . ALA A 1 239 ? 20.175 71.102 68.109 1.00 61.54 236 ALA A CA 1
ATOM 1863 C C . ALA A 1 239 ? 19.918 72.164 67.030 1.00 66.92 236 ALA A C 1
ATOM 1864 O O . ALA A 1 239 ? 20.640 73.155 66.943 1.00 68.53 236 ALA A O 1
ATOM 1866 N N . ASN A 1 240 ? 18.903 71.982 66.199 1.00 65.36 237 ASN A N 1
ATOM 1867 C CA . ASN A 1 240 ? 18.589 73.080 65.270 1.00 71.65 237 ASN A CA 1
ATOM 1868 C C . ASN A 1 240 ? 17.097 73.418 65.215 1.00 76.45 237 ASN A C 1
ATOM 1869 O O . ASN A 1 240 ? 16.348 72.780 64.466 1.00 71.36 237 ASN A O 1
ATOM 1874 N N . PRO A 1 241 ? 16.671 74.433 66.001 1.00 77.27 238 PRO A N 1
ATOM 1875 C CA . PRO A 1 241 ? 15.247 74.779 66.111 1.00 74.68 238 PRO A CA 1
ATOM 1876 C C . PRO A 1 241 ? 14.722 75.496 64.859 1.00 72.99 238 PRO A C 1
ATOM 1877 O O . PRO A 1 241 ? 14.180 76.592 64.966 1.00 73.03 238 PRO A O 1
ATOM 1881 N N . ALA A 1 242 ? 14.889 74.897 63.682 1.00 66.99 239 ALA A N 1
ATOM 1882 C CA . ALA A 1 242 ? 14.393 75.512 62.447 1.00 67.94 239 ALA A CA 1
ATOM 1883 C C . ALA A 1 242 ? 12.830 75.766 62.440 1.00 59.71 239 ALA A C 1
ATOM 1884 O O . ALA A 1 242 ? 12.046 75.063 63.114 1.00 59.75 239 ALA A O 1
ATOM 1886 N N . PRO A 1 243 ? 12.385 76.778 61.675 1.00 57.92 240 PRO A N 1
ATOM 1887 C CA . PRO A 1 243 ? 10.970 77.203 61.670 1.00 55.19 240 PRO A CA 1
ATOM 1888 C C . PRO A 1 243 ? 10.004 76.087 61.287 1.00 57.43 240 PRO A C 1
ATOM 1889 O O . PRO A 1 243 ? 8.894 76.026 61.821 1.00 62.90 240 PRO A O 1
ATOM 1893 N N . PHE A 1 244 ? 10.445 75.202 60.391 1.00 52.89 241 PHE A N 1
ATOM 1894 C CA . PHE A 1 244 ? 9.642 74.089 59.900 1.00 56.34 241 PHE A CA 1
ATOM 1895 C C . PHE A 1 244 ? 10.380 72.765 60.096 1.00 52.06 241 PHE A C 1
ATOM 1896 O O . PHE A 1 244 ? 11.603 72.721 59.983 1.00 56.12 241 PHE A O 1
ATOM 1904 N N . ALA A 1 245 ? 9.629 71.678 60.313 1.00 51.04 242 ALA A N 1
ATOM 1905 C CA . ALA A 1 245 ? 10.194 70.332 60.537 1.00 46.77 242 ALA A CA 1
ATOM 1906 C C . ALA A 1 245 ? 9.065 69.310 60.513 1.00 42.99 242 ALA A C 1
ATOM 1907 O O . ALA A 1 245 ? 7.891 69.680 60.452 1.00 45.32 242 ALA A O 1
ATOM 1909 N N . GLY A 1 246 ? 9.395 68.026 60.574 1.00 37.48 243 GLY A N 1
ATOM 1910 C CA . GLY A 1 246 ? 8.368 67.039 60.838 1.00 39.00 243 GLY A CA 1
ATOM 1911 C C . GLY A 1 246 ? 8.896 65.640 60.940 1.00 37.31 243 GLY A C 1
ATOM 1912 O O . GLY A 1 246 ? 10.081 65.393 60.771 1.00 38.84 243 GLY A O 1
ATOM 1913 N N . LEU A 1 247 ? 7.983 64.715 61.110 1.00 36.76 244 LEU A N 1
ATOM 1914 C CA . LEU A 1 247 ? 8.328 63.339 61.279 1.00 40.65 244 LEU A CA 1
ATOM 1915 C C . LEU A 1 247 ? 7.230 62.488 60.716 1.00 37.98 244 LEU A C 1
ATOM 1916 O O . LEU A 1 247 ? 6.133 62.495 61.207 1.00 41.86 244 LEU A O 1
ATOM 1921 N N . PHE A 1 248 ? 7.556 61.686 59.744 1.00 34.96 245 PHE A N 1
ATOM 1922 C CA . PHE A 1 248 ? 6.579 60.820 59.175 1.00 41.24 245 PHE A CA 1
ATOM 1923 C C . PHE A 1 248 ? 6.950 59.408 59.556 1.00 41.28 245 PHE A C 1
ATOM 1924 O O . PHE A 1 248 ? 8.090 59.030 59.411 1.00 38.93 245 PHE A O 1
ATOM 1932 N N . SER A 1 249 ? 5.970 58.577 59.905 1.00 46.17 246 SER A N 1
ATOM 1933 C CA . SER A 1 249 ? 6.287 57.247 60.316 1.00 40.70 246 SER A CA 1
ATOM 1934 C C . SER A 1 249 ? 5.193 56.276 60.002 1.00 38.33 246 SER A C 1
ATOM 1935 O O . SER A 1 249 ? 4.093 56.370 60.553 1.00 43.15 246 SER A O 1
ATOM 1938 N N . ALA A 1 250 ? 5.452 55.303 59.150 1.00 37.74 247 ALA A N 1
ATOM 1939 C CA . ALA A 1 250 ? 4.433 54.299 58.961 1.00 39.20 247 ALA A CA 1
ATOM 1940 C C . ALA A 1 250 ? 4.989 53.341 58.020 1.00 40.42 247 ALA A C 1
ATOM 1941 O O . ALA A 1 250 ? 5.846 53.700 57.254 1.00 40.19 247 ALA A O 1
ATOM 1943 N N . HIS A 1 251 ? 4.500 52.105 58.063 1.00 38.56 248 HIS A N 1
ATOM 1944 C CA . HIS A 1 251 ? 4.951 51.061 57.166 1.00 39.06 248 HIS A CA 1
ATOM 1945 C C . HIS A 1 251 ? 6.415 50.741 57.225 1.00 47.26 248 HIS A C 1
ATOM 1946 O O . HIS A 1 251 ? 7.002 50.194 56.264 1.00 45.84 248 HIS A O 1
ATOM 1953 N N . GLY A 1 252 ? 7.029 51.031 58.370 1.00 39.50 249 GLY A N 1
ATOM 1954 C CA . GLY A 1 252 ? 8.474 50.797 58.464 1.00 48.09 249 GLY A CA 1
ATOM 1955 C C . GLY A 1 252 ? 9.320 51.910 57.861 1.00 50.51 249 GLY A C 1
ATOM 1956 O O . GLY A 1 252 ? 10.525 51.792 57.878 1.00 47.95 249 GLY A O 1
ATOM 1957 N N . ARG A 1 253 ? 8.685 53.001 57.370 1.00 41.07 250 ARG A N 1
ATOM 1958 C CA . ARG A 1 253 ? 9.378 54.148 56.859 1.00 39.01 250 ARG A CA 1
ATOM 1959 C C . ARG A 1 253 ? 9.385 55.075 58.034 1.00 36.20 250 ARG A C 1
ATOM 1960 O O . ARG A 1 253 ? 8.366 55.221 58.681 1.00 37.22 250 ARG A O 1
ATOM 1968 N N . HIS A 1 254 ? 10.521 55.705 58.331 1.00 34.20 251 HIS A N 1
ATOM 1969 C CA . HIS A 1 254 ? 10.564 56.614 59.465 1.00 34.12 251 HIS A CA 1
ATOM 1970 C C . HIS A 1 254 ? 11.457 57.705 59.034 1.00 35.72 251 HIS A C 1
ATOM 1971 O O . HIS A 1 254 ? 12.641 57.463 58.819 1.00 34.36 251 HIS A O 1
ATOM 1978 N N . VAL A 1 255 ? 10.921 58.912 58.911 1.00 39.87 252 VAL A N 1
ATOM 1979 C CA . VAL A 1 255 ? 11.558 59.907 58.059 1.00 37.01 252 VAL A CA 1
ATOM 1980 C C . VAL A 1 255 ? 11.510 61.123 58.910 1.00 35.14 252 VAL A C 1
ATOM 1981 O O . VAL A 1 255 ? 10.421 61.536 59.338 1.00 39.09 252 VAL A O 1
ATOM 1985 N N . VAL A 1 256 ? 12.688 61.660 59.231 1.00 35.99 253 VAL A N 1
ATOM 1986 C CA . VAL A 1 256 ? 12.766 62.771 60.194 1.00 36.60 253 VAL A CA 1
ATOM 1987 C C . VAL A 1 256 ? 13.297 63.977 59.449 1.00 39.77 253 VAL A C 1
ATOM 1988 O O . VAL A 1 256 ? 14.356 63.915 58.833 1.00 44.59 253 VAL A O 1
ATOM 1992 N N . SER A 1 257 ? 12.565 65.076 59.475 1.00 37.91 254 SER A N 1
ATOM 1993 C CA . SER A 1 257 ? 12.915 66.151 58.597 1.00 38.15 254 SER A CA 1
ATOM 1994 C C . SER A 1 257 ? 13.313 67.293 59.476 1.00 35.44 254 SER A C 1
ATOM 1995 O O . SER A 1 257 ? 12.533 67.711 60.325 1.00 42.83 254 SER A O 1
ATOM 1998 N N . SER A 1 258 ? 14.454 67.910 59.232 1.00 34.94 255 SER A N 1
ATOM 1999 C CA . SER A 1 258 ? 14.838 68.918 60.209 1.00 40.64 255 SER A CA 1
ATOM 2000 C C . SER A 1 258 ? 14.969 70.245 59.593 1.00 40.64 255 SER A C 1
ATOM 2001 O O . SER A 1 258 ? 15.012 71.230 60.286 1.00 50.51 255 SER A O 1
ATOM 2004 N N . SER A 1 259 ? 15.051 70.301 58.284 1.00 41.45 256 SER A N 1
ATOM 2005 C CA . SER A 1 259 ? 15.232 71.597 57.670 1.00 46.43 256 SER A CA 1
ATOM 2006 C C . SER A 1 259 ? 14.471 71.663 56.294 1.00 50.07 256 SER A C 1
ATOM 2007 O O . SER A 1 259 ? 15.109 71.769 55.251 1.00 45.21 256 SER A O 1
ATOM 2010 N N . PRO A 1 260 ? 13.128 71.574 56.285 1.00 48.40 257 PRO A N 1
ATOM 2011 C CA . PRO A 1 260 ? 12.599 71.397 54.922 1.00 51.62 257 PRO A CA 1
ATOM 2012 C C . PRO A 1 260 ? 12.487 72.693 54.143 1.00 48.88 257 PRO A C 1
ATOM 2013 O O . PRO A 1 260 ? 12.658 73.776 54.689 1.00 51.63 257 PRO A O 1
ATOM 2017 N N . GLU A 1 261 ? 12.220 72.569 52.862 1.00 44.86 258 GLU A N 1
ATOM 2018 C CA . GLU A 1 261 ? 11.792 73.732 52.066 1.00 43.00 258 GLU A CA 1
ATOM 2019 C C . GLU A 1 261 ? 10.414 73.390 51.477 1.00 40.34 258 GLU A C 1
ATOM 2020 O O . GLU A 1 261 ? 10.009 72.220 51.450 1.00 41.00 258 GLU A O 1
ATOM 2026 N N . ARG A 1 262 ? 9.713 74.385 50.972 1.00 42.80 259 ARG A N 1
ATOM 2027 C CA . ARG A 1 262 ? 8.430 74.153 50.319 1.00 40.20 259 ARG A CA 1
ATOM 2028 C C . ARG A 1 262 ? 8.667 73.530 48.953 1.00 35.41 259 ARG A C 1
ATOM 2029 O O . ARG A 1 262 ? 9.474 74.010 48.173 1.00 35.64 259 ARG A O 1
ATOM 2037 N N . LEU A 1 263 ? 8.004 72.434 48.679 1.00 29.58 260 LEU A N 1
ATOM 2038 C CA . LEU A 1 263 ? 7.954 71.957 47.311 1.00 34.49 260 LEU A CA 1
ATOM 2039 C C . LEU A 1 263 ? 6.781 72.708 46.600 1.00 34.49 260 LEU A C 1
ATOM 2040 O O . LEU A 1 263 ? 7.003 73.472 45.655 1.00 33.81 260 LEU A O 1
ATOM 2045 N N . VAL A 1 264 ? 5.550 72.512 47.078 1.00 31.88 261 VAL A N 1
ATOM 2046 C CA . VAL A 1 264 ? 4.334 73.179 46.490 1.00 29.74 261 VAL A CA 1
ATOM 2047 C C . VAL A 1 264 ? 3.280 73.334 47.559 1.00 29.60 261 VAL A C 1
ATOM 2048 O O . VAL A 1 264 ? 3.120 72.476 48.453 1.00 35.23 261 VAL A O 1
ATOM 2052 N N . SER A 1 265 ? 2.598 74.449 47.483 1.00 31.09 262 SER A N 1
ATOM 2053 C CA . SER A 1 265 ? 1.390 74.738 48.243 1.00 35.11 262 SER A CA 1
ATOM 2054 C C . SER A 1 265 ? 0.209 75.063 47.293 1.00 40.01 262 SER A C 1
ATOM 2055 O O . SER A 1 265 ? 0.359 75.868 46.353 1.00 38.86 262 SER A O 1
ATOM 2058 N N . VAL A 1 266 ? -0.970 74.491 47.538 1.00 39.10 263 VAL A N 1
ATOM 2059 C CA . VAL A 1 266 ? -2.130 74.858 46.765 1.00 32.95 263 VAL A CA 1
ATOM 2060 C C . VAL A 1 266 ? -3.260 75.272 47.754 1.00 43.48 263 VAL A C 1
ATOM 2061 O O . VAL A 1 266 ? -3.598 74.510 48.655 1.00 39.86 263 VAL A O 1
ATOM 2065 N N . HIS A 1 267 ? -3.768 76.502 47.618 1.00 36.13 264 HIS A N 1
ATOM 2066 C CA . HIS A 1 267 ? -4.887 77.002 48.404 1.00 46.12 264 HIS A CA 1
ATOM 2067 C C . HIS A 1 267 ? -5.958 77.532 47.483 1.00 42.28 264 HIS A C 1
ATOM 2068 O O . HIS A 1 267 ? -5.737 78.500 46.778 1.00 41.49 264 HIS A O 1
ATOM 2075 N N . ALA A 1 268 ? -7.089 76.843 47.430 1.00 46.93 265 ALA A N 1
ATOM 2076 C CA . ALA A 1 268 ? -8.218 77.236 46.553 1.00 42.28 265 ALA A CA 1
ATOM 2077 C C . ALA A 1 268 ? -7.706 77.478 45.161 1.00 33.88 265 ALA A C 1
ATOM 2078 O O . ALA A 1 268 ? -7.955 78.549 44.580 1.00 34.11 265 ALA A O 1
ATOM 2080 N N . GLY A 1 269 ? -7.012 76.482 44.609 1.00 34.22 266 GLY A N 1
ATOM 2081 C CA . GLY A 1 269 ? -6.534 76.499 43.213 1.00 30.01 266 GLY A CA 1
ATOM 2082 C C . GLY A 1 269 ? -5.336 77.431 43.003 1.00 32.89 266 GLY A C 1
ATOM 2083 O O . GLY A 1 269 ? -4.799 77.513 41.901 1.00 33.34 266 GLY A O 1
ATOM 2084 N N . HIS A 1 270 ? -4.943 78.179 44.045 1.00 32.02 267 HIS A N 1
ATOM 2085 C CA . HIS A 1 270 ? -3.744 79.002 43.887 1.00 40.38 267 HIS A CA 1
ATOM 2086 C C . HIS A 1 270 ? -2.490 78.225 44.264 1.00 38.92 267 HIS A C 1
ATOM 2087 O O . HIS A 1 270 ? -2.301 77.917 45.439 1.00 33.47 267 HIS A O 1
ATOM 2094 N N . ALA A 1 271 ? -1.667 77.909 43.266 1.00 34.83 268 ALA A N 1
ATOM 2095 C CA . ALA A 1 271 ? -0.486 77.056 43.443 1.00 33.45 268 ALA A CA 1
ATOM 2096 C C . ALA A 1 271 ? 0.769 77.911 43.566 1.00 34.11 268 ALA A C 1
ATOM 2097 O O . ALA A 1 271 ? 0.945 78.871 42.827 1.00 33.48 268 ALA A O 1
ATOM 2099 N N . GLN A 1 272 ? 1.638 77.553 44.508 1.00 32.04 269 GLN A N 1
ATOM 2100 C CA . GLN A 1 272 ? 2.835 78.371 44.876 1.00 33.11 269 GLN A CA 1
ATOM 2101 C C . GLN A 1 272 ? 3.997 77.389 45.223 1.00 34.54 269 GLN A C 1
ATOM 2102 O O . GLN A 1 272 ? 3.785 76.353 45.905 1.00 37.34 269 GLN A O 1
ATOM 2108 N N . THR A 1 273 ? 5.201 77.790 44.841 1.00 34.32 270 THR A N 1
ATOM 2109 C CA . THR A 1 273 ? 6.407 77.018 44.815 1.00 34.87 270 THR A CA 1
ATOM 2110 C C . THR A 1 273 ? 7.567 77.879 45.416 1.00 39.52 270 THR A C 1
ATOM 2111 O O . THR A 1 273 ? 8.628 77.379 45.702 1.00 35.62 270 THR A O 1
ATOM 2115 N N . ARG A 1 274 ? 7.357 79.163 45.646 1.00 36.35 271 ARG A N 1
ATOM 2116 C CA . ARG A 1 274 ? 8.391 80.029 46.222 1.00 42.77 271 ARG A CA 1
ATOM 2117 C C . ARG A 1 274 ? 8.963 79.462 47.511 1.00 41.09 271 ARG A C 1
ATOM 2118 O O . ARG A 1 274 ? 8.237 78.923 48.294 1.00 37.56 271 ARG A O 1
ATOM 2126 N N . PRO A 1 275 ? 10.277 79.622 47.742 1.00 42.16 272 PRO A N 1
ATOM 2127 C CA . PRO A 1 275 ? 10.894 79.150 49.019 1.00 47.21 272 PRO A CA 1
ATOM 2128 C C . PRO A 1 275 ? 10.202 79.753 50.240 1.00 46.99 272 PRO A C 1
ATOM 2129 O O . PRO A 1 275 ? 9.849 80.927 50.203 1.00 44.38 272 PRO A O 1
ATOM 2133 N N . ILE A 1 276 ? 9.984 78.962 51.293 1.00 55.30 273 ILE A N 1
ATOM 2134 C CA . ILE A 1 276 ? 9.315 79.487 52.516 1.00 68.39 273 ILE A CA 1
ATOM 2135 C C . ILE A 1 276 ? 10.230 80.392 53.297 1.00 71.69 273 ILE A C 1
ATOM 2136 O O . ILE A 1 276 ? 9.775 81.403 53.804 1.00 77.23 273 ILE A O 1
ATOM 2141 N N . ALA A 1 277 ? 11.515 80.024 53.356 1.00 87.99 274 ALA A N 1
ATOM 2142 C CA . ALA A 1 277 ? 12.636 80.956 53.629 1.00 90.86 274 ALA A CA 1
ATOM 2143 C C . ALA A 1 277 ? 12.367 82.401 53.076 1.00 95.10 274 ALA A C 1
ATOM 2144 O O . ALA A 1 277 ? 12.423 83.388 53.821 1.00 92.50 274 ALA A O 1
ATOM 2146 N N . GLY A 1 278 ? 12.037 82.507 51.782 1.00 97.14 275 GLY A N 1
ATOM 2147 C CA . GLY A 1 278 ? 11.807 83.796 51.099 1.00 74.41 275 GLY A CA 1
ATOM 2148 C C . GLY A 1 278 ? 12.819 84.115 49.986 1.00 82.31 275 GLY A C 1
ATOM 2149 O O . GLY A 1 278 ? 12.578 85.007 49.153 1.00 69.15 275 GLY A O 1
ATOM 2150 N N . THR A 1 279 ? 13.938 83.370 49.956 1.00 77.07 276 THR A N 1
ATOM 2151 C CA . THR A 1 279 ? 15.130 83.692 49.130 1.00 61.21 276 THR A CA 1
ATOM 2152 C C . THR A 1 279 ? 15.643 82.477 48.334 1.00 44.58 276 THR A C 1
ATOM 2153 O O . THR A 1 279 ? 16.060 81.453 48.881 1.00 48.69 276 THR A O 1
ATOM 2157 N N . ARG A 1 280 ? 15.619 82.603 47.031 1.00 43.85 277 ARG A N 1
ATOM 2158 C CA . ARG A 1 280 ? 16.132 81.567 46.166 1.00 37.83 277 ARG A CA 1
ATOM 2159 C C . ARG A 1 280 ? 17.647 81.309 46.422 1.00 36.74 277 ARG A C 1
ATOM 2160 O O . ARG A 1 280 ? 18.391 82.245 46.803 1.00 33.57 277 ARG A O 1
ATOM 2168 N N . PRO A 1 281 ? 18.105 80.082 46.156 1.00 35.15 278 PRO A N 1
ATOM 2169 C CA . PRO A 1 281 ? 19.506 79.702 46.367 1.00 33.95 278 PRO A CA 1
ATOM 2170 C C . PRO A 1 281 ? 20.497 80.260 45.299 1.00 34.25 278 PRO A C 1
ATOM 2171 O O . PRO A 1 281 ? 20.173 80.423 44.128 1.00 33.71 278 PRO A O 1
ATOM 2175 N N . ARG A 1 282 ? 21.680 80.618 45.740 1.00 32.98 279 ARG A N 1
ATOM 2176 C CA . ARG A 1 282 ? 22.748 81.044 44.883 1.00 33.84 279 ARG A CA 1
ATOM 2177 C C . ARG A 1 282 ? 23.874 80.054 44.868 1.00 35.95 279 ARG A C 1
ATOM 2178 O O . ARG A 1 282 ? 24.377 79.668 45.912 1.00 37.29 279 ARG A O 1
ATOM 2186 N N . PHE A 1 283 ? 24.279 79.656 43.673 1.00 32.62 280 PHE A N 1
ATOM 2187 C CA . PHE A 1 283 ? 25.309 78.620 43.542 1.00 30.69 280 PHE A CA 1
ATOM 2188 C C . PHE A 1 283 ? 26.527 79.217 42.874 1.00 36.19 280 PHE A C 1
ATOM 2189 O O . PHE A 1 283 ? 26.413 79.936 41.882 1.00 40.44 280 PHE A O 1
ATOM 2197 N N . GLU A 1 284 ? 27.702 78.969 43.445 1.00 33.62 281 GLU A N 1
ATOM 2198 C CA . GLU A 1 284 ? 28.915 79.523 42.896 1.00 36.54 281 GLU A CA 1
ATOM 2199 C C . GLU A 1 284 ? 29.991 78.452 43.038 1.00 36.23 281 GLU A C 1
ATOM 2200 O O . GLU A 1 284 ? 29.882 77.513 43.852 1.00 34.85 281 GLU A O 1
ATOM 2206 N N . GLY A 1 285 ? 31.033 78.577 42.255 1.00 32.46 282 GLY A N 1
ATOM 2207 C CA . GLY A 1 285 ? 32.082 77.585 42.315 1.00 39.34 282 GLY A CA 1
ATOM 2208 C C . GLY A 1 285 ? 33.296 78.184 42.983 1.00 43.33 282 GLY A C 1
ATOM 2209 O O . GLY A 1 285 ? 33.192 79.038 43.880 1.00 38.56 282 GLY A O 1
ATOM 2210 N N A ASP A 1 286 ? 34.473 77.734 42.557 0.50 44.88 283 ASP A N 1
ATOM 2211 N N B ASP A 1 286 ? 34.443 77.857 42.452 0.50 43.73 283 ASP A N 1
ATOM 2212 C CA A ASP A 1 286 ? 35.748 78.061 43.256 0.50 52.56 283 ASP A CA 1
ATOM 2213 C CA B ASP A 1 286 ? 35.620 78.053 43.248 0.50 50.93 283 ASP A CA 1
ATOM 2214 C C A ASP A 1 286 ? 36.753 78.773 42.402 0.50 58.00 283 ASP A C 1
ATOM 2215 C C B ASP A 1 286 ? 36.711 78.745 42.431 0.50 56.38 283 ASP A C 1
ATOM 2216 O O A ASP A 1 286 ? 37.904 78.363 42.372 0.50 67.32 283 ASP A O 1
ATOM 2217 O O B ASP A 1 286 ? 37.854 78.319 42.471 0.50 64.38 283 ASP A O 1
ATOM 2226 N N . ASP A 1 287 ? 36.340 79.813 41.700 1.00 63.74 284 ASP A N 1
ATOM 2227 C CA . ASP A 1 287 ? 37.221 80.475 40.697 1.00 62.33 284 ASP A CA 1
ATOM 2228 C C . ASP A 1 287 ? 38.451 81.266 41.241 1.00 66.40 284 ASP A C 1
ATOM 2229 O O . ASP A 1 287 ? 38.329 82.116 42.138 1.00 70.48 284 ASP A O 1
ATOM 2234 N N . GLU A 1 301 ? 36.164 91.765 35.268 1.00 75.24 298 GLU A N 1
ATOM 2235 C CA . GLU A 1 301 ? 35.803 92.239 36.598 1.00 83.42 298 GLU A CA 1
ATOM 2236 C C . GLU A 1 301 ? 34.275 92.541 36.712 1.00 82.59 298 GLU A C 1
ATOM 2237 O O . GLU A 1 301 ? 33.610 92.064 37.642 1.00 72.25 298 GLU A O 1
ATOM 2243 N N . ARG A 1 302 ? 33.724 93.296 35.754 1.00 80.61 299 ARG A N 1
ATOM 2244 C CA . ARG A 1 302 ? 32.260 93.392 35.568 1.00 74.07 299 ARG A CA 1
ATOM 2245 C C . ARG A 1 302 ? 31.601 92.076 35.078 1.00 59.43 299 ARG A C 1
ATOM 2246 O O . ARG A 1 302 ? 31.666 91.780 33.881 1.00 55.11 299 ARG A O 1
ATOM 2254 N N . ALA A 1 303 ? 30.933 91.321 35.957 1.00 45.15 300 ALA A N 1
ATOM 2255 C CA . ALA A 1 303 ? 30.194 90.111 35.498 1.00 40.25 300 ALA A CA 1
ATOM 2256 C C . ALA A 1 303 ? 29.091 90.339 34.442 1.00 39.27 300 ALA A C 1
ATOM 2257 O O . ALA A 1 303 ? 28.414 91.358 34.419 1.00 42.13 300 ALA A O 1
ATOM 2259 N N . GLU A 1 304 ? 28.918 89.354 33.589 1.00 35.25 301 GLU A N 1
ATOM 2260 C CA . GLU A 1 304 ? 27.824 89.262 32.655 1.00 35.26 301 GLU A CA 1
ATOM 2261 C C . GLU A 1 304 ? 26.625 88.745 33.419 1.00 28.20 301 GLU A C 1
ATOM 2262 O O . GLU A 1 304 ? 26.788 88.007 34.340 1.00 33.93 301 GLU A O 1
ATOM 2268 N N . HIS A 1 305 ? 25.418 89.073 32.962 1.00 28.63 302 HIS A N 1
ATOM 2269 C CA . HIS A 1 305 ? 24.181 88.608 33.582 1.00 28.47 302 HIS A CA 1
ATOM 2270 C C . HIS A 1 305 ? 23.297 88.181 32.461 1.00 28.81 302 HIS A C 1
ATOM 2271 O O . HIS A 1 305 ? 22.804 89.003 31.686 1.00 27.07 302 HIS A O 1
ATOM 2278 N N . VAL A 1 306 ? 23.052 86.893 32.390 1.00 30.40 303 VAL A N 1
ATOM 2279 C CA . VAL A 1 306 ? 22.184 86.327 31.370 1.00 25.51 303 VAL A CA 1
ATOM 2280 C C . VAL A 1 306 ? 21.032 85.654 32.093 1.00 27.89 303 VAL A C 1
ATOM 2281 O O . VAL A 1 306 ? 21.223 84.970 33.107 1.00 31.09 303 VAL A O 1
ATOM 2285 N N . MET A 1 307 ? 19.827 85.924 31.604 1.00 26.57 304 MET A N 1
ATOM 2286 C CA . MET A 1 307 ? 18.674 85.270 32.093 1.00 29.46 304 MET A CA 1
ATOM 2287 C C . MET A 1 307 ? 18.483 83.991 31.276 1.00 28.10 304 MET A C 1
ATOM 2288 O O . MET A 1 307 ? 18.587 84.086 30.060 1.00 28.99 304 MET A O 1
ATOM 2293 N N . LEU A 1 308 ? 18.241 82.842 31.934 1.00 26.70 305 LEU A N 1
ATOM 2294 C CA . LEU A 1 308 ? 18.161 81.535 31.230 1.00 30.58 305 LEU A CA 1
ATOM 2295 C C . LEU A 1 308 ? 16.770 81.008 31.556 1.00 27.68 305 LEU A C 1
ATOM 2296 O O . LEU A 1 308 ? 16.382 80.979 32.714 1.00 22.84 305 LEU A O 1
ATOM 2301 N N . ILE A 1 309 ? 16.049 80.578 30.527 1.00 24.33 306 ILE A N 1
ATOM 2302 C CA . ILE A 1 309 ? 14.717 80.022 30.785 1.00 27.33 306 ILE A CA 1
ATOM 2303 C C . ILE A 1 309 ? 14.638 78.768 29.976 1.00 26.40 306 ILE A C 1
ATOM 2304 O O . ILE A 1 309 ? 14.758 78.822 28.744 1.00 29.70 306 ILE A O 1
ATOM 2309 N N . ASP A 1 310 ? 14.454 77.658 30.659 1.00 24.21 307 ASP A N 1
ATOM 2310 C CA . ASP A 1 310 ? 14.264 76.354 30.010 1.00 25.44 307 ASP A CA 1
ATOM 2311 C C . ASP A 1 310 ? 12.903 76.248 29.385 1.00 26.41 307 ASP A C 1
ATOM 2312 O O . ASP A 1 310 ? 11.905 76.184 30.103 1.00 26.48 307 ASP A O 1
ATOM 2317 N N . LEU A 1 311 ? 12.844 76.227 28.058 1.00 25.95 308 LEU A N 1
ATOM 2318 C CA . LEU A 1 311 ? 11.577 76.392 27.335 1.00 30.21 308 LEU A CA 1
ATOM 2319 C C . LEU A 1 311 ? 10.746 75.139 27.310 1.00 35.94 308 LEU A C 1
ATOM 2320 O O . LEU A 1 311 ? 9.517 75.175 27.014 1.00 40.09 308 LEU A O 1
ATOM 2325 N N . GLU A 1 312 ? 11.381 74.034 27.627 1.00 32.75 309 GLU A N 1
ATOM 2326 C CA . GLU A 1 312 ? 10.662 72.774 27.732 1.00 34.30 309 GLU A CA 1
ATOM 2327 C C . GLU A 1 312 ? 10.398 72.335 29.181 1.00 36.12 309 GLU A C 1
ATOM 2328 O O . GLU A 1 312 ? 9.983 71.235 29.444 1.00 36.41 309 GLU A O 1
ATOM 2334 N N . ARG A 1 313 ? 10.535 73.231 30.132 1.00 38.42 310 ARG A N 1
ATOM 2335 C CA . ARG A 1 313 ? 10.480 72.808 31.534 1.00 37.74 310 ARG A CA 1
ATOM 2336 C C . ARG A 1 313 ? 9.038 72.325 31.771 1.00 42.24 310 ARG A C 1
ATOM 2337 O O . ARG A 1 313 ? 8.061 72.920 31.271 1.00 42.86 310 ARG A O 1
ATOM 2345 N N . ASN A 1 314 ? 8.842 71.275 32.536 1.00 45.47 311 ASN A N 1
ATOM 2346 C CA . ASN A 1 314 ? 7.452 70.833 32.743 1.00 51.35 311 ASN A CA 1
ATOM 2347 C C . ASN A 1 314 ? 7.039 71.208 34.154 1.00 53.96 311 ASN A C 1
ATOM 2348 O O . ASN A 1 314 ? 7.506 70.609 35.122 1.00 71.33 311 ASN A O 1
ATOM 2353 N N . ASP A 1 315 ? 6.261 72.272 34.291 1.00 39.14 312 ASP A N 1
ATOM 2354 C CA . ASP A 1 315 ? 6.148 72.888 35.581 1.00 38.34 312 ASP A CA 1
ATOM 2355 C C . ASP A 1 315 ? 4.741 73.481 35.790 1.00 32.54 312 ASP A C 1
ATOM 2356 O O . ASP A 1 315 ? 3.838 73.110 35.055 1.00 36.34 312 ASP A O 1
ATOM 2361 N N . LEU A 1 316 ? 4.552 74.366 36.759 1.00 29.10 313 LEU A N 1
ATOM 2362 C CA . LEU A 1 316 ? 3.179 74.877 37.044 1.00 33.64 313 LEU A CA 1
ATOM 2363 C C . LEU A 1 316 ? 2.566 75.512 35.801 1.00 35.10 313 LEU A C 1
ATOM 2364 O O . LEU A 1 316 ? 1.356 75.679 35.748 1.00 34.84 31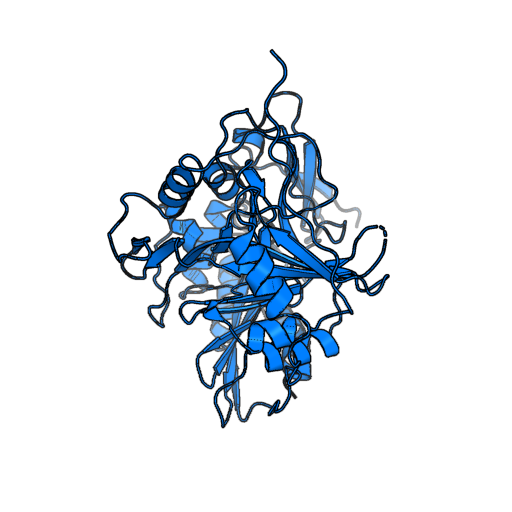3 LEU A O 1
ATOM 2369 N N . GLY A 1 317 ? 3.412 75.922 34.855 1.00 37.68 314 GLY A N 1
ATOM 2370 C CA . GLY A 1 317 ? 2.971 76.706 33.709 1.00 34.22 314 GLY A CA 1
ATOM 2371 C C . GLY A 1 317 ? 2.065 75.798 32.853 1.00 39.85 314 GLY A C 1
ATOM 2372 O O . GLY A 1 317 ? 1.160 76.260 32.274 1.00 41.31 314 GLY A O 1
ATOM 2373 N N . ARG A 1 318 ? 2.302 74.502 32.817 1.00 36.84 315 ARG A N 1
ATOM 2374 C CA . ARG A 1 318 ? 1.499 73.559 32.047 1.00 38.84 315 ARG A CA 1
ATOM 2375 C C . ARG A 1 318 ? 0.109 73.313 32.646 1.00 37.94 315 ARG A C 1
ATOM 2376 O O . ARG A 1 318 ? -0.760 72.813 31.956 1.00 36.72 315 ARG A O 1
ATOM 2384 N N . ILE A 1 319 ? -0.119 73.665 33.894 1.00 31.68 316 ILE A N 1
ATOM 2385 C CA . ILE A 1 319 ? -1.394 73.327 34.511 1.00 29.01 316 ILE A CA 1
ATOM 2386 C C . ILE A 1 319 ? -2.178 74.501 35.046 1.00 30.73 316 ILE A C 1
ATOM 2387 O O . ILE A 1 319 ? -3.226 74.303 35.687 1.00 30.90 316 ILE A O 1
ATOM 2392 N N . CYS A 1 320 ? -1.686 75.712 34.783 1.00 26.76 317 CYS A N 1
ATOM 2393 C CA . CYS A 1 320 ? -2.333 76.924 35.233 1.00 32.30 317 CYS A CA 1
ATOM 2394 C C . CYS A 1 320 ? -3.096 77.720 34.125 1.00 35.91 317 CYS A C 1
ATOM 2395 O O . CYS A 1 320 ? -2.869 77.546 32.918 1.00 33.25 317 CYS A O 1
ATOM 2398 N N . LEU A 1 321 ? -4.023 78.565 34.555 1.00 35.53 318 LEU A N 1
ATOM 2399 C CA . LEU A 1 321 ? -4.789 79.373 33.610 1.00 38.70 318 LEU A CA 1
ATOM 2400 C C . LEU A 1 321 ? -3.859 80.480 33.068 1.00 43.09 318 LEU A C 1
ATOM 2401 O O . LEU A 1 321 ? -3.112 81.113 33.846 1.00 40.95 318 LEU A O 1
ATOM 2406 N N . PRO A 1 322 ? -3.866 80.688 31.748 1.00 50.90 319 PRO A N 1
ATOM 2407 C CA . PRO A 1 322 ? -3.210 81.844 31.097 1.00 48.44 319 PRO A CA 1
ATOM 2408 C C . PRO A 1 322 ? -3.534 83.156 31.768 1.00 42.13 319 PRO A C 1
ATOM 2409 O O . PRO A 1 322 ? -4.700 83.431 32.102 1.00 51.71 319 PRO A O 1
ATOM 2413 N N . GLY A 1 323 ? -2.510 83.951 32.023 1.00 40.03 320 GLY A N 1
ATOM 2414 C CA . GLY A 1 323 ? -2.719 85.239 32.655 1.00 37.20 320 GLY A CA 1
ATOM 2415 C C . GLY A 1 323 ? -2.571 85.155 34.160 1.00 47.38 320 GLY A C 1
ATOM 2416 O O . GLY A 1 323 ? -2.643 86.188 34.836 1.00 49.60 320 GLY A O 1
ATOM 2417 N N . THR A 1 324 ? -2.427 83.940 34.715 1.00 39.16 321 THR A N 1
ATOM 2418 C CA . THR A 1 324 ? -2.214 83.836 36.144 1.00 36.06 321 THR A CA 1
ATOM 2419 C C . THR A 1 324 ? -0.778 83.422 36.516 1.00 33.69 321 THR A C 1
ATOM 2420 O O . THR A 1 324 ? -0.462 83.457 37.677 1.00 40.91 321 THR A O 1
ATOM 2424 N N . VAL A 1 325 ? 0.066 82.985 35.580 1.00 39.62 322 VAL A N 1
ATOM 2425 C CA . VAL A 1 325 ? 1.321 82.479 36.035 1.00 42.28 322 VAL A CA 1
ATOM 2426 C C . VAL A 1 325 ? 2.342 83.571 36.366 1.00 43.71 322 VAL A C 1
ATOM 2427 O O . VAL A 1 325 ? 2.463 84.544 35.663 1.00 41.55 322 VAL A O 1
ATOM 2431 N N . VAL A 1 326 ? 2.969 83.453 37.525 1.00 38.71 323 VAL A N 1
ATOM 2432 C CA . VAL A 1 326 ? 4.032 84.368 37.922 1.00 35.18 323 VAL A CA 1
ATOM 2433 C C . VAL A 1 326 ? 5.372 83.660 37.671 1.00 38.86 323 VAL A C 1
ATOM 2434 O O . VAL A 1 326 ? 5.547 82.476 37.987 1.00 35.23 323 VAL A O 1
ATOM 2438 N N . VAL A 1 327 ? 6.294 84.367 37.051 1.00 30.73 324 VAL A N 1
ATOM 2439 C CA . VAL A 1 327 ? 7.603 83.858 36.757 1.00 34.79 324 VAL A CA 1
ATOM 2440 C C . VAL A 1 327 ? 8.567 84.510 37.767 1.00 37.91 324 VAL A C 1
ATOM 2441 O O . VAL A 1 327 ? 8.362 85.663 38.141 1.00 37.75 324 VAL A O 1
ATOM 2445 N N . ASP A 1 328 ? 9.593 83.802 38.243 1.00 35.02 325 ASP A N 1
ATOM 2446 C CA . ASP A 1 328 ? 10.611 84.482 39.082 1.00 31.50 325 ASP A CA 1
ATOM 2447 C C . ASP A 1 328 ? 11.908 83.686 39.084 1.00 30.08 325 ASP A C 1
ATOM 2448 O O . ASP A 1 328 ? 11.988 82.612 38.486 1.00 29.46 325 ASP A O 1
ATOM 2453 N N . GLU A 1 329 ? 12.937 84.208 39.722 1.00 30.23 326 GLU A N 1
ATOM 2454 C CA . GLU A 1 329 ? 14.267 83.573 39.766 1.00 32.57 326 GLU A CA 1
ATOM 2455 C C . GLU A 1 329 ? 14.284 82.277 40.582 1.00 33.82 326 GLU A C 1
ATOM 2456 O O . GLU A 1 329 ? 14.025 82.296 41.769 1.00 34.81 326 GLU A O 1
ATOM 2462 N N . LEU A 1 330 ? 14.555 81.144 39.933 1.00 33.87 327 LEU A N 1
ATOM 2463 C CA . LEU A 1 330 ? 14.585 79.853 40.628 1.00 33.47 327 LEU A CA 1
ATOM 2464 C C . LEU A 1 330 ? 15.912 79.713 41.421 1.00 32.61 327 LEU A C 1
ATOM 2465 O O . LEU A 1 330 ? 15.953 79.213 42.542 1.00 32.00 327 LEU A O 1
ATOM 2470 N N . MET A 1 331 ? 16.998 80.142 40.793 1.00 28.15 328 MET A N 1
ATOM 2471 C CA . MET A 1 331 ? 18.306 80.081 41.411 1.00 31.75 328 MET A CA 1
ATOM 2472 C C . MET A 1 331 ? 19.219 80.896 40.522 1.00 28.24 328 MET A C 1
ATOM 2473 O O . MET A 1 331 ? 18.890 81.236 39.381 1.00 24.75 328 MET A O 1
ATOM 2478 N N . THR A 1 332 ? 20.404 81.116 41.031 1.00 28.10 329 THR A N 1
ATOM 2479 C CA . THR A 1 332 ? 21.444 81.776 40.303 1.00 31.73 329 THR A CA 1
ATOM 2480 C C . THR A 1 332 ? 22.668 80.850 40.192 1.00 35.69 329 THR A C 1
ATOM 2481 O O . THR A 1 332 ? 22.938 80.055 41.075 1.00 36.95 329 THR A O 1
ATOM 2485 N N . VAL A 1 333 ? 23.398 80.904 39.090 1.00 33.28 330 VAL A N 1
ATOM 2486 C CA . VAL A 1 333 ? 24.650 80.250 39.048 1.00 33.69 330 VAL A CA 1
ATOM 2487 C C . VAL A 1 333 ? 25.686 81.271 38.669 1.00 35.34 330 VAL A C 1
ATOM 2488 O O . VAL A 1 333 ? 25.528 82.003 37.693 1.00 29.07 330 VAL A O 1
ATOM 2492 N N A GLU A 1 334 ? 26.759 81.293 39.454 0.50 31.56 331 GLU A N 1
ATOM 2493 N N B GLU A 1 334 ? 26.767 81.306 39.446 0.50 31.63 331 GLU A N 1
ATOM 2494 C CA A GLU A 1 334 ? 27.796 82.298 39.317 0.50 33.15 331 GLU A CA 1
ATOM 2495 C CA B GLU A 1 334 ? 27.798 82.328 39.286 0.50 33.04 331 GLU A CA 1
ATOM 2496 C C A GLU A 1 334 ? 29.140 81.612 39.168 0.50 32.01 331 GLU A C 1
ATOM 2497 C C B GLU A 1 334 ? 29.164 81.676 39.183 0.50 32.00 331 GLU A C 1
ATOM 2498 O O A GLU A 1 334 ? 29.613 80.977 40.106 0.50 32.86 331 GLU A O 1
ATOM 2499 O O B GLU A 1 334 ? 29.667 81.123 40.153 0.50 32.77 331 GLU A O 1
ATOM 2510 N N . SER A 1 335 ? 29.741 81.732 37.993 1.00 32.83 332 SER A N 1
ATOM 2511 C CA . SER A 1 335 ? 31.015 81.083 37.707 1.00 31.22 332 SER A CA 1
ATOM 2512 C C . SER A 1 335 ? 31.767 81.968 36.806 1.00 34.44 332 SER A C 1
ATOM 2513 O O . SER A 1 335 ? 31.179 82.707 35.963 1.00 32.12 332 SER A O 1
ATOM 2516 N N . TYR A 1 336 ? 33.086 81.895 36.967 1.00 32.57 333 TYR A N 1
ATOM 2517 C CA . TYR A 1 336 ? 33.969 82.672 36.137 1.00 30.24 333 TYR A CA 1
ATOM 2518 C C . TYR A 1 336 ? 33.505 84.114 36.063 1.00 33.48 333 TYR A C 1
ATOM 2519 O O . TYR A 1 336 ? 33.423 84.782 37.077 1.00 36.58 333 TYR A O 1
ATOM 2528 N N . ALA A 1 337 ? 33.238 84.634 34.874 1.00 32.96 334 ALA A N 1
ATOM 2529 C CA . ALA A 1 337 ? 32.865 86.051 34.784 1.00 32.23 334 ALA A CA 1
ATOM 2530 C C . ALA A 1 337 ? 31.339 86.228 34.512 1.00 35.61 334 ALA A C 1
ATOM 2531 O O . ALA A 1 337 ? 30.968 87.133 33.789 1.00 33.47 334 ALA A O 1
ATOM 2533 N N . HIS A 1 338 ? 30.459 85.368 35.059 1.00 30.83 335 HIS A N 1
ATOM 2534 C CA . HIS A 1 338 ? 29.029 85.546 34.703 1.00 31.38 335 HIS A CA 1
ATOM 2535 C C . HIS A 1 338 ? 28.184 85.163 35.819 1.00 30.38 335 HIS A C 1
ATOM 2536 O O . HIS A 1 338 ? 28.581 84.401 36.702 1.00 29.54 335 HIS A O 1
ATOM 2543 N N . VAL A 1 339 ? 26.972 85.676 35.779 1.00 28.21 336 VAL A N 1
ATOM 2544 C CA . VAL A 1 339 ? 25.960 85.219 36.681 1.00 25.79 336 VAL A CA 1
ATOM 2545 C C . VAL A 1 339 ? 24.750 84.859 35.763 1.00 27.84 336 VAL A C 1
ATOM 2546 O O . VAL A 1 339 ? 24.275 85.711 34.998 1.00 28.58 336 VAL A O 1
ATOM 2550 N N . HIS A 1 340 ? 24.281 83.618 35.828 1.00 26.04 337 HIS A N 1
ATOM 2551 C CA . HIS A 1 340 ? 23.078 83.192 35.148 1.00 31.53 337 HIS A CA 1
ATOM 2552 C C . HIS A 1 340 ? 21.959 83.174 36.106 1.00 33.46 337 HIS A C 1
ATOM 2553 O O . HIS A 1 340 ? 22.054 82.536 37.191 1.00 28.00 337 HIS A O 1
ATOM 2560 N N . HIS A 1 341 ? 20.880 83.833 35.684 1.00 25.94 338 HIS A N 1
ATOM 2561 C CA . HIS A 1 341 ? 19.699 84.016 36.487 1.00 25.85 338 HIS A CA 1
ATOM 2562 C C . HIS A 1 341 ? 18.745 83.046 35.899 1.00 25.41 338 HIS A C 1
ATOM 2563 O O . HIS A 1 341 ? 18.206 83.270 34.799 1.00 27.34 338 HIS A O 1
ATOM 2570 N N . ILE A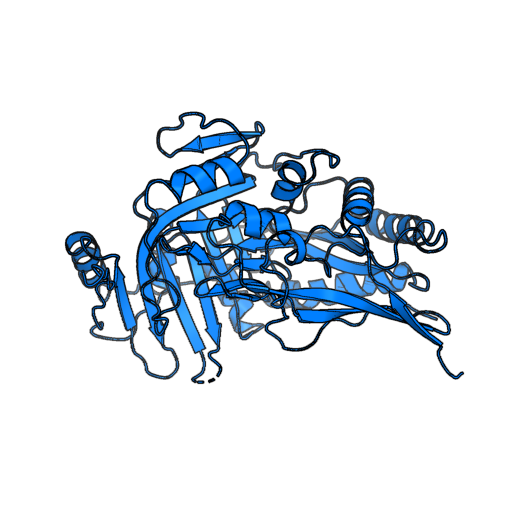 1 342 ? 18.480 81.995 36.633 1.00 27.50 339 ILE A N 1
ATOM 2571 C CA . ILE A 1 342 ? 17.636 80.940 36.111 1.00 28.58 339 ILE A CA 1
ATOM 2572 C C . ILE A 1 342 ? 16.195 81.189 36.524 1.00 30.09 339 ILE A C 1
ATOM 2573 O O . ILE A 1 342 ? 15.877 81.193 37.698 1.00 27.32 339 ILE A O 1
ATOM 2578 N N . VAL A 1 343 ? 15.321 81.399 35.534 1.00 29.94 340 VAL A N 1
ATOM 2579 C CA . VAL A 1 343 ? 13.988 81.901 35.854 1.00 32.37 340 VAL A CA 1
ATOM 2580 C C . VAL A 1 343 ? 12.971 80.819 35.528 1.00 35.67 340 VAL A C 1
ATOM 2581 O O . VAL A 1 343 ? 13.149 80.101 34.525 1.00 34.59 340 VAL A O 1
ATOM 2585 N N . SER A 1 344 ? 11.923 80.663 36.349 1.00 30.81 341 SER A N 1
ATOM 2586 C CA . SER A 1 344 ? 10.935 79.677 36.011 1.00 31.30 341 SER A CA 1
ATOM 2587 C C . SER A 1 344 ? 9.572 80.121 36.491 1.00 31.01 341 SER A C 1
ATOM 2588 O O . SER A 1 344 ? 9.491 81.119 37.149 1.00 28.63 341 SER A O 1
ATOM 2591 N N . ASN A 1 345 ? 8.503 79.372 36.158 1.00 29.13 342 ASN A N 1
ATOM 2592 C CA . ASN A 1 345 ? 7.191 79.640 36.710 1.00 29.75 342 ASN A CA 1
ATOM 2593 C C . ASN A 1 345 ? 7.112 79.217 38.128 1.00 32.67 342 ASN A C 1
ATOM 2594 O O . ASN A 1 345 ? 7.340 78.034 38.418 1.00 37.45 342 ASN A O 1
ATOM 2599 N N . VAL A 1 346 ? 6.753 80.144 39.005 1.00 30.91 343 VAL A N 1
ATOM 2600 C CA . VAL A 1 346 ? 6.720 79.879 40.400 1.00 28.34 343 VAL A CA 1
ATOM 2601 C C . VAL A 1 346 ? 5.342 79.845 41.029 1.00 32.36 343 VAL A C 1
ATOM 2602 O O . VAL A 1 346 ? 5.202 79.257 42.106 1.00 31.88 343 VAL A O 1
ATOM 2606 N N . SER A 1 347 ? 4.339 80.496 40.442 1.00 33.43 344 SER A N 1
ATOM 2607 C CA . SER A 1 347 ? 2.976 80.358 41.015 1.00 30.59 344 SER A CA 1
ATOM 2608 C C . SER A 1 347 ? 1.945 80.554 39.911 1.00 32.58 344 SER A C 1
ATOM 2609 O O . SER A 1 347 ? 2.265 81.064 38.820 1.00 32.34 344 SER A O 1
ATOM 2612 N N . GLY A 1 348 ? 0.715 80.156 40.175 1.00 30.40 345 GLY A N 1
ATOM 2613 C CA . GLY A 1 348 ? -0.349 80.345 39.182 1.00 35.23 345 GLY A CA 1
ATOM 2614 C C . GLY A 1 348 ? -1.648 79.863 39.751 1.00 34.79 345 GLY A C 1
ATOM 2615 O O . GLY A 1 348 ? -1.656 79.286 40.861 1.00 32.03 345 GLY A O 1
ATOM 2616 N N . HIS A 1 349 ? -2.732 80.097 39.001 1.00 33.19 346 HIS A N 1
ATOM 2617 C CA . HIS A 1 349 ? -4.025 79.516 39.307 1.00 30.60 346 HIS A CA 1
ATOM 2618 C C . HIS A 1 349 ? -4.269 78.274 38.495 1.00 29.90 346 HIS A C 1
ATOM 2619 O O . HIS A 1 349 ? -4.218 78.313 37.290 1.00 31.88 346 HIS A O 1
ATOM 2626 N N . LEU A 1 350 ? -4.554 77.160 39.145 1.00 28.57 347 LEU A N 1
ATOM 2627 C CA . LEU A 1 350 ? -4.785 75.907 38.468 1.00 26.80 347 LEU A CA 1
ATOM 2628 C C . LEU A 1 350 ? -6.063 75.959 37.579 1.00 31.96 347 LEU A C 1
ATOM 2629 O O . LEU A 1 350 ? -7.044 76.584 37.953 1.00 32.65 347 LEU A O 1
ATOM 2634 N N . ARG A 1 351 ? -6.021 75.353 36.399 1.00 29.11 348 ARG A N 1
ATOM 2635 C CA . ARG A 1 351 ? -7.209 74.923 35.741 1.00 33.95 348 ARG A CA 1
ATOM 2636 C C . ARG A 1 351 ? -8.091 74.081 36.670 1.00 35.80 348 ARG A C 1
ATOM 2637 O O . ARG A 1 351 ? -7.608 73.312 37.499 1.00 34.93 348 ARG A O 1
ATOM 2645 N N . PRO A 1 352 ? -9.410 74.227 36.532 1.00 37.93 349 PRO A N 1
ATOM 2646 C CA . PRO A 1 352 ? -10.245 73.778 37.668 1.00 31.40 349 PRO A CA 1
ATOM 2647 C C . PRO A 1 352 ? -10.309 72.282 37.863 1.00 32.00 349 PRO A C 1
ATOM 2648 O O . PRO A 1 352 ? -10.698 71.838 38.921 1.00 33.95 349 PRO A O 1
ATOM 2652 N N . GLU A 1 353 ? -9.987 71.482 36.874 1.00 29.48 350 GLU A N 1
ATOM 2653 C CA . GLU A 1 353 ? -9.986 70.041 37.128 1.00 33.08 350 GLU A CA 1
ATOM 2654 C C . GLU A 1 353 ? -8.544 69.484 37.281 1.00 34.06 350 GLU A C 1
ATOM 2655 O O . GLU A 1 353 ? -8.356 68.283 37.218 1.00 32.36 350 GLU A O 1
ATOM 2661 N N . VAL A 1 354 ? -7.535 70.336 37.444 1.00 32.25 351 VAL A N 1
ATOM 2662 C CA . VAL A 1 354 ? -6.178 69.790 37.746 1.00 32.11 351 VAL A CA 1
ATOM 2663 C C . VAL A 1 354 ? -6.203 68.908 39.017 1.00 29.02 351 VAL A C 1
ATOM 2664 O O . VAL A 1 354 ? -6.805 69.227 39.982 1.00 30.03 351 VAL A O 1
ATOM 2668 N N . THR A 1 355 ? -5.692 67.718 38.950 1.00 28.89 352 THR A N 1
ATOM 2669 C CA . THR A 1 355 ? -5.719 66.843 40.129 1.00 31.23 352 THR A CA 1
ATOM 2670 C C . THR A 1 355 ? -4.446 66.999 40.994 1.00 33.69 352 THR A C 1
ATOM 2671 O O . THR A 1 355 ? -3.431 67.548 40.527 1.00 33.89 352 THR A O 1
ATOM 2675 N N . PRO A 1 356 ? -4.488 66.526 42.278 1.00 39.09 353 PRO A N 1
ATOM 2676 C CA . PRO A 1 356 ? -3.270 66.598 43.091 1.00 30.95 353 PRO A CA 1
ATOM 2677 C C . PRO A 1 356 ? -2.114 65.877 42.442 1.00 33.00 353 PRO A C 1
ATOM 2678 O O . PRO A 1 356 ? -0.992 66.392 42.482 1.00 29.14 353 PRO A O 1
ATOM 2682 N N . GLY A 1 357 ? -2.364 64.758 41.750 1.00 29.56 354 GLY A N 1
ATOM 2683 C CA . GLY A 1 357 ? -1.231 64.061 41.136 1.00 31.13 354 GLY A CA 1
ATOM 2684 C C . GLY A 1 357 ? -0.581 64.864 40.052 1.00 36.79 354 GLY A C 1
ATOM 2685 O O . GLY A 1 357 ? 0.621 64.722 39.761 1.00 32.86 354 GLY A O 1
ATOM 2686 N N . GLU A 1 358 ? -1.377 65.717 39.427 1.00 32.87 355 GLU A N 1
ATOM 2687 C CA . GLU A 1 358 ? -0.860 66.531 38.317 1.00 29.57 355 GLU A CA 1
ATOM 2688 C C . GLU A 1 358 ? -0.108 67.692 38.893 1.00 24.79 355 GLU A C 1
ATOM 2689 O O . GLU A 1 358 ? 0.884 68.096 38.345 1.00 28.77 355 GLU A O 1
ATOM 2695 N N . VAL A 1 359 ? -0.570 68.257 39.974 1.00 25.94 356 VAL A N 1
ATOM 2696 C CA . VAL A 1 359 ? 0.330 69.191 40.618 1.00 32.73 356 VAL A CA 1
ATOM 2697 C C . VAL A 1 359 ? 1.685 68.642 41.116 1.00 34.10 356 VAL A C 1
ATOM 2698 O O . VAL A 1 359 ? 2.751 69.288 40.935 1.00 33.76 356 VAL A O 1
ATOM 2702 N N . ILE A 1 360 ? 1.656 67.425 41.637 1.00 33.03 357 ILE A N 1
ATOM 2703 C CA . ILE A 1 360 ? 2.880 66.768 42.058 1.00 29.78 357 ILE A CA 1
ATOM 2704 C C . ILE A 1 360 ? 3.741 66.554 40.838 1.00 30.24 357 ILE A C 1
ATOM 2705 O O . ILE A 1 360 ? 4.918 66.947 40.854 1.00 28.45 357 ILE A O 1
ATOM 2710 N N . ALA A 1 361 ? 3.159 66.011 39.759 1.00 32.40 358 ALA A N 1
ATOM 2711 C CA . ALA A 1 361 ? 3.905 65.720 38.535 1.00 32.15 358 ALA A CA 1
ATOM 2712 C C . ALA A 1 361 ? 4.529 66.994 37.957 1.00 35.89 358 ALA A C 1
ATOM 2713 O O . ALA A 1 361 ? 5.618 66.950 37.454 1.00 34.32 358 ALA A O 1
ATOM 2715 N N . ALA A 1 362 ? 3.886 68.145 38.171 1.00 33.31 359 ALA A N 1
ATOM 2716 C CA . ALA A 1 362 ? 4.351 69.391 37.578 1.00 37.31 359 ALA A CA 1
ATOM 2717 C C . ALA A 1 362 ? 5.528 69.937 38.384 1.00 35.83 359 ALA A C 1
ATOM 2718 O O . ALA A 1 362 ? 6.239 70.838 37.913 1.00 34.81 359 ALA A O 1
ATOM 2720 N N . THR A 1 363 ? 5.613 69.532 39.640 1.00 33.34 360 THR A N 1
ATOM 2721 C CA . THR A 1 363 ? 6.536 70.197 40.533 1.00 31.80 360 THR A CA 1
ATOM 2722 C C . THR A 1 363 ? 7.665 69.327 41.154 1.00 37.97 360 THR A C 1
ATOM 2723 O O . THR A 1 363 ? 8.566 69.874 41.775 1.00 35.12 360 THR A O 1
ATOM 2727 N N . PHE A 1 364 ? 7.575 68.007 41.038 1.00 33.69 361 PHE A N 1
ATOM 2728 C CA . PHE A 1 364 ? 8.350 67.109 41.887 1.00 30.58 361 PHE A CA 1
ATOM 2729 C C . PHE A 1 364 ? 9.299 66.389 41.021 1.00 32.32 361 PHE A C 1
ATOM 2730 O O . PHE A 1 364 ? 8.880 65.854 40.008 1.00 30.96 361 PHE A O 1
ATOM 2738 N N . PRO A 1 365 ? 10.586 66.335 41.397 1.00 30.16 362 PRO A N 1
ATOM 2739 C CA . PRO A 1 365 ? 11.274 66.869 42.608 1.00 34.42 362 PRO A CA 1
ATOM 2740 C C . PRO A 1 365 ? 11.605 68.339 42.367 1.00 31.27 362 PRO A C 1
ATOM 2741 O O . PRO A 1 365 ? 11.603 68.751 41.217 1.00 28.01 362 PRO A O 1
ATOM 2745 N N . GLY A 1 366 ? 11.931 69.114 43.392 1.00 28.73 363 GLY A N 1
ATOM 2746 C CA . GLY A 1 366 ? 12.186 70.561 43.137 1.00 27.11 363 GLY A CA 1
ATOM 2747 C C . GLY A 1 366 ? 13.391 70.763 42.229 1.00 31.23 363 GLY A C 1
ATOM 2748 O O . GLY A 1 366 ? 14.280 69.878 42.110 1.00 31.08 363 GLY A O 1
ATOM 2749 N N . GLY A 1 367 ? 13.436 71.932 41.592 1.00 33.33 364 GLY A N 1
ATOM 2750 C CA . GLY A 1 367 ? 14.439 72.258 40.594 1.00 33.67 364 GLY A CA 1
ATOM 2751 C C . GLY A 1 367 ? 15.800 72.587 41.239 1.00 34.87 364 GLY A C 1
ATOM 2752 O O . GLY A 1 367 ? 16.859 72.301 40.661 1.00 38.87 364 GLY A O 1
ATOM 2753 N N . THR A 1 368 ? 15.793 73.080 42.464 1.00 27.03 365 THR A N 1
ATOM 2754 C CA . THR A 1 368 ? 17.085 73.536 43.007 1.00 34.65 365 THR A CA 1
ATOM 2755 C C . THR A 1 368 ? 17.905 72.360 43.633 1.00 36.48 365 THR A C 1
ATOM 2756 O O . THR A 1 368 ? 19.084 72.467 43.803 1.00 39.69 365 THR A O 1
ATOM 2760 N N . ILE A 1 369 ? 17.284 71.224 43.890 1.00 31.49 366 ILE A N 1
ATOM 2761 C CA . ILE A 1 369 ? 18.028 70.068 44.439 1.00 31.92 366 ILE A CA 1
ATOM 2762 C C . ILE A 1 369 ? 18.158 68.906 43.432 1.00 33.53 366 ILE A C 1
ATOM 2763 O O . ILE A 1 369 ? 18.475 67.775 43.806 1.00 30.88 366 ILE A O 1
ATOM 2768 N N . THR A 1 370 ? 17.945 69.214 42.138 1.00 25.78 367 THR A N 1
ATOM 2769 C CA . THR A 1 370 ? 18.203 68.285 41.056 1.00 27.00 367 THR A CA 1
ATOM 2770 C C . THR A 1 370 ? 19.097 68.985 40.084 1.00 26.03 367 THR A C 1
ATOM 2771 O O . THR A 1 370 ? 20.288 68.803 40.142 1.00 29.19 367 THR A O 1
ATOM 2775 N N . GLY A 1 371 ? 18.540 69.878 39.269 1.00 28.18 368 GLY A N 1
ATOM 2776 C CA . GLY A 1 371 ? 19.315 70.790 38.496 1.00 26.28 368 GLY A CA 1
ATOM 2777 C C . GLY A 1 371 ? 18.483 71.470 37.419 1.00 30.40 368 GLY A C 1
ATOM 2778 O O . GLY A 1 371 ? 17.239 71.404 37.408 1.00 27.31 368 GLY A O 1
ATOM 2779 N N . CYS A 1 372 ? 19.174 72.142 36.513 1.00 30.13 369 CYS A N 1
ATOM 2780 C CA . CYS A 1 372 ? 18.507 72.751 35.397 1.00 32.54 369 CYS A CA 1
ATOM 2781 C C . CYS A 1 372 ? 19.370 72.489 34.162 1.00 31.55 369 CYS A C 1
ATOM 2782 O O . CYS A 1 372 ? 20.563 72.768 34.196 1.00 30.23 369 CYS A O 1
ATOM 2785 N N . PRO A 1 373 ? 18.778 71.985 33.089 1.00 30.06 370 PRO A N 1
ATOM 2786 C CA . PRO A 1 373 ? 17.373 71.563 32.984 1.00 32.35 370 PRO A CA 1
ATOM 2787 C C . PRO A 1 373 ? 17.138 70.299 33.761 1.00 34.38 370 PRO A C 1
ATOM 2788 O O . PRO A 1 373 ? 18.016 69.378 33.809 1.00 31.16 370 PRO A O 1
ATOM 2792 N N . LYS A 1 374 ? 15.940 70.217 34.312 1.00 31.06 371 LYS A N 1
ATOM 2793 C CA . LYS A 1 374 ? 15.643 69.237 35.334 1.00 31.11 371 LYS A CA 1
ATOM 2794 C C . LYS A 1 374 ? 15.819 67.775 34.956 1.00 34.86 371 LYS A C 1
ATOM 2795 O O . LYS A 1 374 ? 16.459 66.969 35.686 1.00 31.76 371 LYS A O 1
ATOM 2801 N N . VAL A 1 375 ? 15.185 67.376 33.862 1.00 31.90 372 VAL A N 1
ATOM 2802 C CA . VAL A 1 375 ? 15.171 65.968 33.543 1.00 29.08 372 VAL A CA 1
ATOM 2803 C C . VAL A 1 375 ? 16.580 65.489 33.193 1.00 30.93 372 VAL A C 1
ATOM 2804 O O . VAL A 1 375 ? 16.973 64.407 33.619 1.00 33.64 372 VAL A O 1
ATOM 2808 N N . ARG A 1 376 ? 17.330 66.262 32.421 1.00 29.72 373 ARG A N 1
ATOM 2809 C CA . ARG A 1 376 ? 18.683 65.824 32.055 1.00 34.34 373 ARG A CA 1
ATOM 2810 C C . ARG A 1 376 ? 19.538 65.732 33.344 1.00 33.51 373 ARG A C 1
ATOM 2811 O O . ARG A 1 376 ? 20.379 64.852 33.461 1.00 32.81 373 ARG A O 1
ATOM 2819 N N . CYS A 1 377 ? 19.272 66.606 34.315 1.00 31.00 374 CYS A N 1
ATOM 2820 C CA . CYS A 1 377 ? 20.086 66.622 35.531 1.00 31.13 374 CYS A CA 1
ATOM 2821 C C . CYS A 1 377 ? 19.721 65.369 36.301 1.00 31.96 374 CYS A C 1
ATOM 2822 O O . CYS A 1 377 ? 20.610 64.792 36.856 1.00 32.76 374 CYS A O 1
ATOM 2825 N N . MET A 1 378 ? 18.429 64.974 36.332 1.00 30.56 375 MET A N 1
ATOM 2826 C CA . MET A 1 378 ? 18.027 63.759 37.001 1.00 33.11 375 MET A CA 1
ATOM 2827 C C . MET A 1 378 ? 18.646 62.508 36.430 1.00 34.92 375 MET A C 1
ATOM 2828 O O . MET A 1 378 ? 18.884 61.553 37.214 1.00 34.00 375 MET A O 1
ATOM 2833 N N . GLN A 1 379 ? 18.918 62.506 35.120 1.00 30.02 376 GLN A N 1
ATOM 2834 C CA . GLN A 1 379 ? 19.575 61.368 34.508 1.00 32.95 376 GLN A CA 1
ATOM 2835 C C . GLN A 1 379 ? 21.043 61.348 34.874 1.00 33.59 376 GLN A C 1
ATOM 2836 O O . GLN A 1 379 ? 21.629 60.293 35.003 1.00 34.50 376 GLN A O 1
ATOM 2842 N N . ILE A 1 380 ? 21.677 62.514 34.909 1.00 32.68 377 ILE A N 1
ATOM 2843 C CA . ILE A 1 380 ? 23.053 62.550 35.369 1.00 34.82 377 ILE A CA 1
ATOM 2844 C C . ILE A 1 380 ? 23.116 62.128 36.863 1.00 35.50 377 ILE A C 1
ATOM 2845 O O . ILE A 1 380 ? 23.914 61.310 37.229 1.00 36.50 377 ILE A O 1
ATOM 2850 N N . ILE A 1 381 ? 22.228 62.643 37.709 1.00 32.50 378 ILE A N 1
ATOM 2851 C CA . ILE A 1 381 ? 22.239 62.276 39.133 1.00 34.31 378 ILE A CA 1
ATOM 2852 C C . ILE A 1 381 ? 22.138 60.737 39.250 1.00 37.06 378 ILE A C 1
ATOM 2853 O O . ILE A 1 381 ? 22.883 60.081 39.993 1.00 34.49 378 ILE A O 1
ATOM 2858 N N . SER A 1 382 ? 21.204 60.167 38.507 1.00 33.98 379 SER A N 1
ATOM 2859 C CA . SER A 1 382 ? 20.952 58.744 38.580 1.00 37.87 379 SER A CA 1
ATOM 2860 C C . SER A 1 382 ? 22.178 57.885 38.199 1.00 39.12 379 SER A C 1
ATOM 2861 O O . SER A 1 382 ? 22.470 56.885 38.847 1.00 39.97 379 SER A O 1
ATOM 2864 N N . GLU A 1 383 ? 22.844 58.263 37.125 1.00 41.87 380 GLU A N 1
ATOM 2865 C CA . GLU A 1 383 ? 24.011 57.563 36.665 1.00 44.04 380 GLU A CA 1
ATOM 2866 C C . GLU A 1 383 ? 25.146 57.728 37.701 1.00 46.29 380 GLU A C 1
ATOM 2867 O O . GLU A 1 383 ? 25.895 56.804 37.938 1.00 42.47 380 GLU A O 1
ATOM 2873 N N . LEU A 1 384 ? 25.278 58.888 38.337 1.00 39.55 381 LEU A N 1
ATOM 2874 C CA . LEU A 1 384 ? 26.439 59.118 39.177 1.00 33.13 381 LEU A CA 1
ATOM 2875 C C . LEU A 1 384 ? 26.275 58.719 40.597 1.00 38.23 381 LEU A C 1
ATOM 2876 O O . LEU A 1 384 ? 27.303 58.425 41.223 1.00 35.71 381 LEU A O 1
ATOM 2881 N N . GLU A 1 385 ? 25.059 58.792 41.156 1.00 35.49 382 GLU A N 1
ATOM 2882 C CA . GLU A 1 385 ? 24.879 58.420 42.551 1.00 33.76 382 GLU A CA 1
ATOM 2883 C C . GLU A 1 385 ? 24.669 56.891 42.743 1.00 42.42 382 GLU A C 1
ATOM 2884 O O . GLU A 1 385 ? 24.950 56.352 43.829 1.00 42.20 382 GLU A O 1
ATOM 2890 N N . GLN A 1 386 ? 24.114 56.247 41.715 1.00 34.42 383 GLN A N 1
ATOM 2891 C CA . GLN A 1 386 ? 23.945 54.800 41.629 1.00 39.95 383 GLN A CA 1
ATOM 2892 C C . GLN A 1 386 ? 22.993 54.125 42.555 1.00 40.18 383 GLN A C 1
ATOM 2893 O O . GLN A 1 386 ? 22.812 52.946 42.426 1.00 42.72 383 GLN A O 1
ATOM 2899 N N . VAL A 1 387 ? 22.366 54.818 43.476 1.00 38.27 384 VAL A N 1
ATOM 2900 C CA . VAL A 1 387 ? 21.545 54.133 44.461 1.00 32.79 384 VAL A CA 1
ATOM 2901 C C . VAL A 1 387 ? 20.366 55.078 44.631 1.00 37.61 384 VAL A C 1
ATOM 2902 O O . VAL A 1 387 ? 20.492 56.231 44.293 1.00 43.10 384 VAL A O 1
ATOM 2906 N N . PRO A 1 388 ? 19.233 54.601 45.152 1.00 39.19 385 PRO A N 1
ATOM 2907 C CA . PRO A 1 388 ? 18.091 55.485 45.381 1.00 32.55 385 PRO A CA 1
ATOM 2908 C C . PRO A 1 388 ? 18.414 56.636 46.363 1.00 39.33 385 PRO A C 1
ATOM 2909 O O . PRO A 1 388 ? 19.298 56.487 47.170 1.00 39.22 385 PRO A O 1
ATOM 2913 N N . ARG A 1 389 ? 17.726 57.785 46.281 1.00 31.62 386 ARG A N 1
ATOM 2914 C CA . ARG A 1 389 ? 17.940 58.865 47.222 1.00 28.12 386 ARG A CA 1
ATOM 2915 C C . ARG A 1 389 ? 17.049 58.623 48.390 1.00 27.95 386 ARG A C 1
ATOM 2916 O O . ARG A 1 389 ? 17.217 59.217 49.401 1.00 30.27 386 ARG A O 1
ATOM 2924 N N . GLY A 1 390 ? 16.025 57.802 48.243 1.00 32.05 387 GLY A N 1
ATOM 2925 C CA . GLY A 1 390 ? 15.080 57.621 49.335 1.00 33.19 387 GLY A CA 1
ATOM 2926 C C . GLY A 1 390 ? 14.348 58.915 49.672 1.00 38.44 387 GLY A C 1
ATOM 2927 O O . GLY A 1 390 ? 13.908 59.648 48.792 1.00 33.81 387 GLY A O 1
ATOM 2928 N N . ALA A 1 391 ? 14.251 59.224 50.953 1.00 33.50 388 ALA A N 1
ATOM 2929 C CA . ALA A 1 391 ? 13.594 60.409 51.392 1.00 33.83 388 ALA A CA 1
ATOM 2930 C C . ALA A 1 391 ? 14.336 61.684 51.043 1.00 37.06 388 ALA A C 1
ATOM 2931 O O . ALA A 1 391 ? 13.756 62.771 51.039 1.00 34.12 388 ALA A O 1
ATOM 2933 N N . TYR A 1 392 ? 15.645 61.585 50.819 1.00 35.20 389 TYR A N 1
ATOM 2934 C CA . TYR A 1 392 ? 16.385 62.780 50.539 1.00 29.43 389 TYR A CA 1
ATOM 2935 C C . TYR A 1 392 ? 15.850 63.418 49.188 1.00 29.20 389 TYR A C 1
ATOM 2936 O O . TYR A 1 392 ? 15.946 62.791 48.155 1.00 28.25 389 TYR A O 1
ATOM 2945 N N . THR A 1 393 ? 15.434 64.685 49.233 1.00 29.53 390 THR A N 1
ATOM 2946 C CA . THR A 1 393 ? 14.850 65.460 48.083 1.00 28.09 390 THR A CA 1
ATOM 2947 C C . THR A 1 393 ? 13.548 64.815 47.563 1.00 31.64 390 THR A C 1
ATOM 2948 O O . THR A 1 393 ? 13.147 65.126 46.473 1.00 33.29 390 THR A O 1
ATOM 2952 N N . GLY A 1 394 ? 12.904 63.983 48.401 1.00 30.37 391 GLY A N 1
ATOM 2953 C CA . GLY A 1 394 ? 11.466 63.548 48.308 1.00 29.95 391 GLY A CA 1
ATOM 2954 C C . GLY A 1 394 ? 10.560 64.568 48.946 1.00 28.88 391 GLY A C 1
ATOM 2955 O O . GLY A 1 394 ? 10.972 65.693 49.205 1.00 28.92 391 GLY A O 1
ATOM 2956 N N . ALA A 1 395 ? 9.338 64.200 49.280 1.00 29.77 392 ALA A N 1
ATOM 2957 C CA . ALA A 1 395 ? 8.497 65.181 49.923 1.00 26.54 392 ALA A CA 1
ATOM 2958 C C . ALA A 1 395 ? 7.536 64.504 50.821 1.00 27.23 392 ALA A C 1
ATOM 2959 O O . ALA A 1 395 ? 7.225 63.312 50.644 1.00 30.75 392 ALA A O 1
ATOM 2961 N N . PHE A 1 396 ? 7.050 65.258 51.795 1.00 29.32 393 PHE A N 1
ATOM 2962 C CA . PHE A 1 396 ? 5.927 64.783 52.529 1.00 30.76 393 PHE A CA 1
ATOM 2963 C C . PHE A 1 396 ? 5.066 65.949 52.913 1.00 31.64 393 PHE A C 1
ATOM 2964 O O . PHE A 1 396 ? 5.509 67.083 52.805 1.00 30.47 393 PHE A O 1
ATOM 2972 N N . GLY A 1 397 ? 3.856 65.658 53.389 1.00 28.33 394 GLY A N 1
ATOM 2973 C CA . GLY A 1 397 ? 2.962 66.704 53.907 1.00 27.98 394 GLY A CA 1
ATOM 2974 C C . GLY A 1 397 ? 1.540 66.126 53.706 1.00 33.91 394 GLY A C 1
ATOM 2975 O O . GLY A 1 397 ? 1.292 64.918 53.914 1.00 33.11 394 GLY A O 1
ATOM 2976 N N . TRP A 1 398 ? 0.602 66.947 53.251 1.00 41.23 395 TRP A N 1
ATOM 2977 C CA . TRP A 1 398 ? -0.823 66.503 53.220 1.00 39.78 395 TRP A CA 1
ATOM 2978 C C . TRP A 1 398 ? -1.611 67.032 52.051 1.00 44.80 395 TRP A C 1
ATOM 2979 O O . TRP A 1 398 ? -1.233 68.024 51.440 1.00 37.27 395 TRP A O 1
ATOM 2990 N N . LEU A 1 399 ? -2.746 66.373 51.789 1.00 44.16 396 LEU A N 1
ATOM 2991 C CA . LEU A 1 399 ? -3.698 66.757 50.796 1.00 40.75 396 LEU A CA 1
ATOM 2992 C C . LEU A 1 399 ? -5.111 66.804 51.461 1.00 42.17 396 LEU A C 1
ATOM 2993 O O . LEU A 1 399 ? -5.574 65.830 52.072 1.00 37.03 396 LEU A O 1
ATOM 2998 N N . ASN A 1 400 ? -5.771 67.945 51.374 1.00 39.36 397 ASN A N 1
ATOM 2999 C CA . ASN A 1 400 ? -7.189 68.025 51.779 1.00 42.15 397 ASN A CA 1
ATOM 3000 C C . ASN A 1 400 ? -8.126 67.457 50.738 1.00 42.47 397 ASN A C 1
ATOM 3001 O O . ASN A 1 400 ? -7.788 67.391 49.534 1.00 39.48 397 ASN A O 1
ATOM 3006 N N . ARG A 1 401 ? -9.315 67.073 51.187 1.00 41.52 398 ARG A N 1
ATOM 3007 C CA . ARG A 1 401 ? -10.357 66.515 50.300 1.00 41.40 398 ARG A CA 1
ATOM 3008 C C . ARG A 1 401 ? -10.766 67.550 49.241 1.00 35.74 398 ARG A C 1
ATOM 3009 O O . ARG A 1 401 ? -11.145 67.183 48.164 1.00 36.91 398 ARG A O 1
ATOM 3017 N N . ASP A 1 402 ? -10.600 68.824 49.535 1.00 32.28 399 ASP A N 1
ATOM 3018 C CA . ASP A 1 402 ? -10.945 69.845 48.584 1.00 37.78 399 ASP A CA 1
ATOM 3019 C C . ASP A 1 402 ? -9.827 70.136 47.599 1.00 43.38 399 ASP A C 1
ATOM 3020 O O . ASP A 1 402 ? -9.980 71.008 46.781 1.00 38.44 399 ASP A O 1
ATOM 3025 N N . GLY A 1 403 ? -8.698 69.415 47.707 1.00 42.88 400 GLY A N 1
ATOM 3026 C CA . GLY A 1 403 ? -7.587 69.563 46.775 1.00 37.93 400 GLY A CA 1
ATOM 3027 C C . GLY A 1 403 ? -6.453 70.458 47.269 1.00 34.58 400 GLY A C 1
ATOM 3028 O O . GLY A 1 403 ? -5.367 70.407 46.686 1.00 35.10 400 GLY A O 1
ATOM 3029 N N . ASP A 1 404 ? -6.685 71.291 48.295 1.00 31.36 401 ASP A N 1
ATOM 3030 C CA . ASP A 1 404 ? -5.590 72.002 48.933 1.00 36.57 401 ASP A CA 1
ATOM 3031 C C . ASP A 1 404 ? -4.494 71.045 49.381 1.00 38.75 401 ASP A C 1
ATOM 3032 O O . ASP A 1 404 ? -4.752 69.916 49.822 1.00 41.85 401 ASP A O 1
ATOM 3037 N N . LEU A 1 405 ? -3.261 71.487 49.223 1.00 34.37 402 LEU A N 1
ATOM 3038 C CA . LEU A 1 405 ? -2.157 70.611 49.563 1.00 38.80 402 LEU A CA 1
ATOM 3039 C C . LEU A 1 405 ? -0.948 71.396 50.045 1.00 37.26 402 LEU A C 1
ATOM 3040 O O . LEU A 1 405 ? -0.842 72.590 49.807 1.00 35.61 402 LEU A O 1
ATOM 3045 N N . ASP A 1 406 ? -0.084 70.741 50.793 1.00 37.74 403 ASP A N 1
ATOM 3046 C CA A ASP A 1 406 ? 1.144 71.371 51.295 0.50 36.57 403 ASP A CA 1
ATOM 3047 C CA B ASP A 1 406 ? 1.161 71.352 51.205 0.50 37.66 403 ASP A CA 1
ATOM 3048 C C . ASP A 1 406 ? 2.175 70.253 51.321 1.00 35.16 403 ASP A C 1
ATOM 3049 O O . ASP A 1 406 ? 1.991 69.276 52.033 1.00 36.77 403 ASP A O 1
ATOM 3058 N N . LEU A 1 407 ? 3.216 70.380 50.520 1.00 33.30 404 LEU A N 1
ATOM 3059 C CA . LEU A 1 407 ? 4.238 69.398 50.413 1.00 34.37 404 LEU A CA 1
ATOM 3060 C C . LEU A 1 407 ? 5.561 70.125 50.599 1.00 37.07 404 LEU A C 1
ATOM 3061 O O . LEU A 1 407 ? 5.736 71.218 50.080 1.00 34.77 404 LEU A O 1
ATOM 3066 N N . ASN A 1 408 ? 6.478 69.499 51.330 1.00 36.58 405 ASN A N 1
ATOM 3067 C CA . ASN A 1 408 ? 7.794 70.065 51.594 1.00 36.00 405 ASN A CA 1
ATOM 3068 C C . ASN A 1 408 ? 8.798 69.216 50.905 1.00 36.06 405 ASN A C 1
ATOM 3069 O O . ASN A 1 408 ? 8.635 67.993 50.905 1.00 48.70 405 ASN A O 1
ATOM 3074 N N . ILE A 1 409 ? 9.875 69.843 50.418 1.00 35.29 406 ILE A N 1
ATOM 3075 C CA . ILE A 1 409 ? 11.043 69.114 49.938 1.00 33.36 406 ILE A CA 1
ATOM 3076 C C . ILE A 1 409 ? 11.855 68.697 51.178 1.00 36.69 406 ILE A C 1
ATOM 3077 O O . ILE A 1 409 ? 12.023 69.503 52.068 1.00 33.64 406 ILE A O 1
ATOM 3082 N N . LEU A 1 410 ? 12.342 67.461 51.214 1.00 30.29 407 LEU A N 1
ATOM 3083 C CA . LEU A 1 410 ? 13.065 66.898 52.374 1.00 37.57 407 LEU A CA 1
ATOM 3084 C C . LEU A 1 410 ? 14.554 67.059 52.089 1.00 37.22 407 LEU A C 1
ATOM 3085 O O . LEU A 1 410 ? 15.103 66.408 51.188 1.00 39.73 407 LEU A O 1
ATOM 3090 N N . ILE A 1 411 ? 15.191 67.971 52.793 1.00 37.65 408 ILE A N 1
ATOM 3091 C CA . ILE A 1 411 ? 16.580 68.288 52.495 1.00 39.87 408 ILE A CA 1
ATOM 3092 C C . ILE A 1 411 ? 17.529 67.891 53.671 1.00 44.17 408 ILE A C 1
ATOM 3093 O O . ILE A 1 411 ? 18.486 67.172 53.477 1.00 48.67 408 ILE A O 1
ATOM 3098 N N . ARG A 1 412 ? 17.234 68.305 54.891 1.00 44.59 409 ARG A N 1
ATOM 3099 C CA . ARG A 1 412 ? 18.067 67.858 56.033 1.00 38.92 409 ARG A CA 1
ATOM 3100 C C . ARG A 1 412 ? 17.263 66.780 56.776 1.00 34.07 409 ARG A C 1
ATOM 3101 O O . ARG A 1 412 ? 16.674 67.008 57.823 1.00 34.31 409 ARG A O 1
ATOM 3109 N N A THR A 1 413 ? 17.340 65.577 56.243 0.50 29.74 410 THR A N 1
ATOM 3110 N N B THR A 1 413 ? 17.108 65.633 56.124 0.50 32.42 410 THR A N 1
ATOM 3111 C CA A THR A 1 413 ? 16.379 64.595 56.585 0.50 29.03 410 THR A CA 1
ATOM 3112 C CA B THR A 1 413 ? 16.187 64.597 56.560 0.50 32.55 410 THR A CA 1
ATOM 3113 C C A THR A 1 413 ? 16.980 63.218 56.733 0.50 32.46 410 THR A C 1
ATOM 3114 C C B THR A 1 413 ? 17.044 63.403 56.867 0.50 33.26 410 THR A C 1
ATOM 3115 O O A THR A 1 413 ? 17.714 62.748 55.876 0.50 35.25 410 THR A O 1
ATOM 3116 O O B THR A 1 413 ? 18.058 63.264 56.212 0.50 32.64 410 THR A O 1
ATOM 3123 N N . ALA A 1 414 ? 16.623 62.542 57.819 1.00 33.52 411 ALA A N 1
ATOM 3124 C CA . ALA A 1 414 ? 17.268 61.254 58.068 1.00 39.10 411 ALA A CA 1
ATOM 3125 C C . ALA A 1 414 ? 16.231 60.197 58.060 1.00 37.63 411 ALA A C 1
ATOM 3126 O O . ALA A 1 414 ? 15.087 60.464 58.402 1.00 35.13 411 ALA A O 1
ATOM 3128 N N . GLU A 1 415 ? 16.626 58.999 57.650 1.00 35.43 412 GLU A N 1
ATOM 3129 C CA . GLU A 1 415 ? 15.751 57.844 57.805 1.00 36.93 412 GLU A CA 1
ATOM 3130 C C . GLU A 1 415 ? 16.298 56.867 58.889 1.00 44.73 412 GLU A C 1
ATOM 3131 O O . GLU A 1 415 ? 17.504 56.606 58.940 1.00 40.06 412 GLU A O 1
ATOM 3137 N N . VAL A 1 416 ? 15.390 56.360 59.730 1.00 41.61 413 VAL A N 1
ATOM 3138 C CA . VAL A 1 416 ? 15.671 55.343 60.732 1.00 40.90 413 VAL A CA 1
ATOM 3139 C C . VAL A 1 416 ? 15.236 53.981 60.268 1.00 40.53 413 VAL A C 1
ATOM 3140 O O . VAL A 1 416 ? 14.071 53.778 59.863 1.00 44.09 413 VAL A O 1
ATOM 3144 N N . ASP A 1 417 ? 16.165 53.036 60.332 1.00 38.35 414 ASP A N 1
ATOM 3145 C CA . ASP A 1 417 ? 15.887 51.614 60.101 1.00 42.63 414 ASP A CA 1
ATOM 3146 C C . ASP A 1 417 ? 16.608 50.753 61.221 1.00 43.33 414 ASP A C 1
ATOM 3147 O O . ASP A 1 417 ? 17.831 50.507 61.128 1.00 43.92 414 ASP A O 1
ATOM 3152 N N . GLY A 1 418 ? 15.868 50.296 62.229 1.00 49.21 415 GLY A N 1
ATOM 3153 C CA . GLY A 1 418 ? 16.429 49.471 63.336 1.00 44.12 415 GLY A CA 1
ATOM 3154 C C . GLY A 1 418 ? 17.578 50.193 64.063 1.00 38.29 415 GLY A C 1
ATOM 3155 O O . GLY A 1 418 ? 17.344 51.172 64.778 1.00 37.57 415 GLY A O 1
ATOM 3156 N N . HIS A 1 419 ? 18.817 49.776 63.814 1.00 39.81 416 HIS A N 1
ATOM 3157 C CA . HIS A 1 419 ? 19.974 50.365 64.575 1.00 51.98 416 HIS A CA 1
ATOM 3158 C C . HIS A 1 419 ? 20.660 51.449 63.785 1.00 53.98 416 HIS A C 1
ATOM 3159 O O . HIS A 1 419 ? 21.694 51.987 64.194 1.00 55.55 416 HIS A O 1
ATOM 3166 N N . GLU A 1 420 ? 20.124 51.745 62.606 1.00 53.82 417 GLU A N 1
ATOM 3167 C CA . GLU A 1 420 ? 20.781 52.647 61.667 1.00 42.56 417 GLU A CA 1
ATOM 3168 C C . GLU A 1 420 ? 20.049 53.960 61.348 1.00 46.87 417 GLU A C 1
ATOM 3169 O O . GLU A 1 420 ? 18.827 53.955 61.044 1.00 45.88 417 GLU A O 1
ATOM 3175 N N . VAL A 1 421 ? 20.763 55.083 61.427 1.00 43.15 418 VAL A N 1
ATOM 3176 C CA . VAL A 1 421 ? 20.251 56.353 60.897 1.00 38.62 418 VAL A CA 1
ATOM 3177 C C . VAL A 1 421 ? 21.044 56.667 59.632 1.00 46.17 418 VAL A C 1
ATOM 3178 O O . VAL A 1 421 ? 22.290 56.562 59.621 1.00 42.33 418 VAL A O 1
ATOM 3182 N N . SER A 1 422 ? 20.339 56.948 58.526 1.00 41.44 419 SER A N 1
ATOM 3183 C CA . SER A 1 422 ? 21.016 57.495 57.328 1.00 36.13 419 SER A CA 1
ATOM 3184 C C . SER A 1 422 ? 20.402 58.802 56.782 1.00 34.57 419 SER A C 1
ATOM 3185 O O . SER A 1 422 ? 19.253 59.182 57.122 1.00 37.10 419 SER A O 1
ATOM 3188 N N . PHE A 1 423 ? 21.221 59.496 56.004 1.00 32.91 420 PHE A N 1
ATOM 3189 C CA . PHE A 1 423 ? 20.947 60.798 55.500 1.00 30.83 420 PHE A CA 1
ATOM 3190 C C . PHE A 1 423 ? 21.934 61.114 54.384 1.00 36.10 420 PHE A C 1
ATOM 3191 O O . PHE A 1 423 ? 23.027 60.526 54.319 1.00 32.49 420 PHE A O 1
ATOM 3199 N N . ARG A 1 424 ? 21.564 62.050 53.506 1.00 30.58 421 ARG A N 1
ATOM 3200 C CA . ARG A 1 424 ? 22.417 62.385 52.379 1.00 27.15 421 ARG A CA 1
ATOM 3201 C C . ARG A 1 424 ? 22.671 63.825 52.519 1.00 28.21 421 ARG A C 1
ATOM 3202 O O . ARG A 1 424 ? 21.836 64.555 53.068 1.00 28.39 421 ARG A O 1
ATOM 3210 N N . THR A 1 425 ? 23.814 64.289 52.013 1.00 27.17 422 THR A N 1
ATOM 3211 C CA . THR A 1 425 ? 23.911 65.701 51.795 1.00 28.77 422 THR A CA 1
ATOM 3212 C C . THR A 1 425 ? 24.477 65.910 50.386 1.00 27.67 422 THR A C 1
ATOM 3213 O O . THR A 1 425 ? 25.152 65.024 49.875 1.00 26.29 422 THR A O 1
ATOM 3217 N N . GLY A 1 426 ? 24.370 67.138 49.843 1.00 28.87 423 GLY A N 1
ATOM 3218 C CA . GLY A 1 426 ? 24.734 67.366 48.457 1.00 29.39 423 GLY A CA 1
ATOM 3219 C C . GLY A 1 426 ? 25.276 68.742 48.270 1.00 30.10 423 GLY A C 1
ATOM 3220 O O . GLY A 1 426 ? 25.219 69.566 49.167 1.00 28.27 423 GLY A O 1
ATOM 3221 N N . ALA A 1 427 ? 25.815 69.000 47.097 1.00 26.49 424 ALA A N 1
ATOM 3222 C CA . ALA A 1 427 ? 26.387 70.328 46.780 1.00 25.88 424 ALA A CA 1
ATOM 3223 C C . ALA A 1 427 ? 25.937 70.630 45.370 1.00 26.54 424 ALA A C 1
ATOM 3224 O O . ALA A 1 427 ? 25.922 69.712 44.525 1.00 29.24 424 ALA A O 1
ATOM 3226 N N . GLY A 1 428 ? 25.611 71.892 45.097 1.00 29.06 425 GLY A N 1
ATOM 3227 C CA . GLY A 1 428 ? 25.150 72.311 43.794 1.00 24.72 425 GLY A CA 1
ATOM 3228 C C . GLY A 1 428 ? 26.349 72.548 42.915 1.00 26.77 425 GLY A C 1
ATOM 3229 O O . GLY A 1 428 ? 27.020 73.555 43.059 1.00 26.53 425 GLY A O 1
ATOM 3230 N N . ILE A 1 429 ? 26.642 71.639 41.971 1.00 24.05 426 ILE A N 1
ATOM 3231 C CA . ILE A 1 429 ? 27.863 71.824 41.184 1.00 23.26 426 ILE A CA 1
ATOM 3232 C C . ILE A 1 429 ? 27.600 72.755 40.007 1.00 28.25 426 ILE A C 1
ATOM 3233 O O . ILE A 1 429 ? 26.576 72.606 39.316 1.00 28.66 426 ILE A O 1
ATOM 3238 N N . VAL A 1 430 ? 28.537 73.652 39.724 1.00 28.77 427 VAL A N 1
ATOM 3239 C CA . VAL A 1 430 ? 28.445 74.596 38.633 1.00 26.98 427 VAL A CA 1
ATOM 3240 C C . VAL A 1 430 ? 29.789 74.555 37.934 1.00 33.82 427 VAL A C 1
ATOM 3241 O O . VAL A 1 430 ? 30.721 73.909 38.408 1.00 31.43 427 VAL A O 1
ATOM 3245 N N . VAL A 1 431 ? 29.882 75.255 36.809 1.00 31.71 428 VAL A N 1
ATOM 3246 C CA . VAL A 1 431 ? 30.921 75.019 35.858 1.00 29.92 428 VAL A CA 1
ATOM 3247 C C . VAL A 1 431 ? 32.315 75.252 36.439 1.00 32.78 428 VAL A C 1
ATOM 3248 O O . VAL A 1 431 ? 33.203 74.505 36.089 1.00 27.38 428 VAL A O 1
ATOM 3252 N N . ASP A 1 432 ? 32.472 76.180 37.381 1.00 30.81 429 ASP A N 1
ATOM 3253 C CA . ASP A 1 432 ? 33.808 76.406 37.968 1.00 33.66 429 ASP A CA 1
ATOM 3254 C C . ASP A 1 432 ? 33.969 75.797 39.362 1.00 31.23 429 ASP A C 1
ATOM 3255 O O . ASP A 1 432 ? 34.825 76.220 40.109 1.00 33.07 429 ASP A O 1
ATOM 3260 N N . SER A 1 433 ? 33.121 74.832 39.696 1.00 27.46 430 SER A N 1
ATOM 3261 C CA . SER A 1 433 ? 33.191 74.105 40.927 1.00 31.75 430 SER A CA 1
ATOM 3262 C C . SER A 1 433 ? 34.540 73.382 41.095 1.00 33.73 430 SER A C 1
ATOM 3263 O O . SER A 1 433 ? 35.115 72.875 40.117 1.00 35.38 430 SER A O 1
ATOM 3266 N N . ASP A 1 434 ? 35.031 73.331 42.317 1.00 38.80 431 ASP A N 1
ATOM 3267 C CA . ASP A 1 434 ? 36.228 72.527 42.604 1.00 37.69 431 ASP A CA 1
ATOM 3268 C C . ASP A 1 434 ? 35.818 71.260 43.323 1.00 35.90 431 ASP A C 1
ATOM 3269 O O . ASP A 1 434 ? 35.259 71.323 44.428 1.00 32.61 431 ASP A O 1
ATOM 3274 N N . PRO A 1 435 ? 36.128 70.091 42.733 1.00 35.08 432 PRO A N 1
ATOM 3275 C CA . PRO A 1 435 ? 35.666 68.868 43.362 1.00 33.18 432 PRO A CA 1
ATOM 3276 C C . PRO A 1 435 ? 35.955 68.685 44.854 1.00 38.48 432 PRO A C 1
ATOM 3277 O O . PRO A 1 435 ? 35.051 68.229 45.588 1.00 34.13 432 PRO A O 1
ATOM 3281 N N . ASP A 1 436 ? 37.171 69.015 45.330 1.00 36.81 433 ASP A N 1
ATOM 3282 C CA . ASP A 1 436 ? 37.481 68.744 46.758 1.00 35.64 433 ASP A CA 1
ATOM 3283 C C . ASP A 1 436 ? 36.755 69.738 47.633 1.00 33.80 433 ASP A C 1
ATOM 3284 O O . ASP A 1 436 ? 36.305 69.409 48.720 1.00 36.38 433 ASP A O 1
ATOM 3289 N N . LYS A 1 437 ? 36.572 70.953 47.148 1.00 33.86 434 LYS A N 1
ATOM 3290 C CA . LYS A 1 437 ? 35.732 71.907 47.886 1.00 35.46 434 LYS A CA 1
ATOM 3291 C C . LYS A 1 437 ? 34.246 71.478 47.956 1.00 36.07 434 LYS A C 1
ATOM 3292 O O . LYS A 1 437 ? 33.574 71.661 48.972 1.00 35.98 434 LYS A O 1
ATOM 3298 N N . GLU A 1 438 ? 33.738 70.863 46.894 1.00 33.79 435 GLU A N 1
ATOM 3299 C CA . GLU A 1 438 ? 32.311 70.459 46.924 1.00 31.59 435 GLU A CA 1
ATOM 3300 C C . GLU A 1 438 ? 32.259 69.343 47.948 1.00 31.75 435 GLU A C 1
ATOM 3301 O O . GLU A 1 438 ? 31.303 69.259 48.727 1.00 32.94 435 GLU A O 1
ATOM 3307 N N . LEU A 1 439 ? 33.290 68.487 47.969 1.00 33.46 436 LEU A N 1
ATOM 3308 C CA . LEU A 1 439 ? 33.312 67.382 48.953 1.00 31.44 436 LEU A CA 1
ATOM 3309 C C . LEU A 1 439 ? 33.272 67.956 50.368 1.00 32.19 436 LEU A C 1
ATOM 3310 O O . LEU A 1 439 ? 32.497 67.488 51.235 1.00 31.41 436 LEU A O 1
ATOM 3315 N N . ASP A 1 440 ? 34.044 69.018 50.588 1.00 34.22 437 ASP A N 1
ATOM 3316 C CA . ASP A 1 440 ? 34.046 69.673 51.918 1.00 35.87 437 ASP A CA 1
ATOM 3317 C C . ASP A 1 440 ? 32.681 70.200 52.273 1.00 37.17 437 ASP A C 1
ATOM 3318 O O . ASP A 1 440 ? 32.259 70.143 53.445 1.00 35.35 437 ASP A O 1
ATOM 3323 N N . GLU A 1 441 ? 31.974 70.714 51.253 1.00 32.38 438 GLU A N 1
ATOM 3324 C CA . GLU A 1 441 ? 30.681 71.300 51.543 1.00 31.90 438 GLU A CA 1
ATOM 3325 C C . GLU A 1 441 ? 29.768 70.148 51.907 1.00 27.76 438 GLU A C 1
ATOM 3326 O O . GLU A 1 441 ? 29.012 70.260 52.841 1.00 26.91 438 GLU A O 1
ATOM 3332 N N . THR A 1 442 ? 29.861 68.997 51.255 1.00 26.03 439 THR A N 1
ATOM 3333 C CA . THR A 1 442 ? 28.964 67.952 51.756 1.00 30.78 439 THR A CA 1
ATOM 3334 C C . THR A 1 442 ? 29.236 67.582 53.224 1.00 33.36 439 THR A C 1
ATOM 3335 O O . THR A 1 442 ? 28.320 67.202 53.999 1.00 31.69 439 THR A O 1
ATOM 3339 N N . ARG A 1 443 ? 30.500 67.672 53.617 1.00 34.52 440 ARG A N 1
ATOM 3340 C CA . ARG A 1 443 ? 30.861 67.265 55.009 1.00 40.68 440 ARG A CA 1
ATOM 3341 C C . ARG A 1 443 ? 30.463 68.351 55.910 1.00 34.72 440 ARG A C 1
ATOM 3342 O O . ARG A 1 443 ? 30.008 68.085 57.004 1.00 36.17 440 ARG A O 1
ATOM 3350 N N . ALA A 1 444 ? 30.604 69.595 55.456 1.00 32.11 441 ALA A N 1
ATOM 3351 C CA . ALA A 1 444 ? 30.148 70.682 56.332 1.00 36.57 441 ALA A CA 1
ATOM 3352 C C . ALA A 1 444 ? 28.652 70.568 56.615 1.00 41.47 441 ALA A C 1
ATOM 3353 O O . ALA A 1 444 ? 28.208 70.924 57.699 1.00 47.83 441 ALA A O 1
ATOM 3355 N N . LYS A 1 445 ? 27.881 70.038 55.656 1.00 37.18 442 LYS A N 1
ATOM 3356 C CA . LYS A 1 445 ? 26.430 69.898 55.847 1.00 38.45 442 LYS A CA 1
ATOM 3357 C C . LYS A 1 445 ? 26.140 68.723 56.719 1.00 35.94 442 LYS A C 1
ATOM 3358 O O . LYS A 1 445 ? 25.166 68.723 57.464 1.00 46.02 442 LYS A O 1
ATOM 3364 N N . ALA A 1 446 ? 26.961 67.694 56.648 1.00 35.55 443 ALA A N 1
ATOM 3365 C CA . ALA A 1 446 ? 26.740 66.559 57.534 1.00 38.01 443 ALA A CA 1
ATOM 3366 C C . ALA A 1 446 ? 27.139 66.836 59.016 1.00 43.21 443 ALA A C 1
ATOM 3367 O O . ALA A 1 446 ? 26.546 66.258 59.939 1.00 39.67 443 ALA A O 1
ATOM 3369 N N . ARG A 1 447 ? 28.112 67.722 59.218 1.00 49.37 444 ARG A N 1
ATOM 3370 C CA . ARG A 1 447 ? 28.685 67.995 60.549 1.00 55.51 444 ARG A CA 1
ATOM 3371 C C . ARG A 1 447 ? 27.584 68.358 61.524 1.00 51.27 444 ARG A C 1
ATOM 3372 O O . ARG A 1 447 ? 27.481 67.765 62.588 1.00 50.14 444 ARG A O 1
ATOM 3380 N N . GLY A 1 448 ? 26.741 69.307 61.128 1.00 50.90 445 GLY A N 1
ATOM 3381 C CA . GLY A 1 448 ? 25.611 69.757 61.954 1.00 44.00 445 GLY A CA 1
ATOM 3382 C C . GLY A 1 448 ? 24.779 68.596 62.434 1.00 43.24 445 GLY A C 1
ATOM 3383 O O . GLY A 1 448 ? 24.497 68.481 63.626 1.00 56.27 445 GLY A O 1
ATOM 3384 N N . LEU A 1 449 ? 24.440 67.688 61.529 1.00 44.89 446 LEU A N 1
ATOM 3385 C CA . LEU A 1 449 ? 23.639 66.528 61.914 1.00 48.59 446 LEU A CA 1
ATOM 3386 C C . LEU A 1 449 ? 24.402 65.543 62.808 1.00 42.24 446 LEU A C 1
ATOM 3387 O O . LEU A 1 449 ? 23.826 65.021 63.728 1.00 41.11 446 LEU A O 1
ATOM 3392 N N . LEU A 1 450 ? 25.644 65.236 62.453 1.00 41.93 447 LEU A N 1
ATOM 3393 C CA . LEU A 1 450 ? 26.480 64.355 63.236 1.00 52.06 447 LEU A CA 1
ATOM 3394 C C . LEU A 1 450 ? 26.678 64.949 64.646 1.00 48.95 447 LEU A C 1
ATOM 3395 O O . LEU A 1 450 ? 26.471 64.222 65.577 1.00 52.21 447 LEU A O 1
ATOM 3400 N N . ARG A 1 451 ? 26.915 66.264 64.772 1.00 47.46 448 ARG A N 1
ATOM 3401 C CA . ARG A 1 451 ? 27.023 66.922 66.094 1.00 57.30 448 ARG A CA 1
ATOM 3402 C C . ARG A 1 451 ? 25.849 66.483 66.921 1.00 60.81 448 ARG A C 1
ATOM 3403 O O . ARG A 1 451 ? 26.026 65.844 67.946 1.00 63.25 448 ARG A O 1
ATOM 3411 N N . ALA A 1 452 ? 24.650 66.804 66.451 1.00 58.74 449 ALA A N 1
ATOM 3412 C CA . ALA A 1 452 ? 23.427 66.533 67.191 1.00 60.10 449 ALA A CA 1
ATOM 3413 C C . ALA A 1 452 ? 23.240 65.050 67.505 1.00 59.30 449 ALA A C 1
ATOM 3414 O O . ALA A 1 452 ? 22.547 64.702 68.442 1.00 67.23 449 ALA A O 1
ATOM 3416 N N . LEU A 1 453 ? 23.836 64.162 66.737 1.00 51.34 450 LEU A N 1
ATOM 3417 C CA . LEU A 1 453 ? 23.674 62.784 67.084 1.00 54.06 450 LEU A CA 1
ATOM 3418 C C . LEU A 1 453 ? 24.475 62.406 68.365 1.00 64.75 450 LEU A C 1
ATOM 3419 O O . LEU A 1 453 ? 24.247 61.324 68.911 1.00 62.36 450 LEU A O 1
ATOM 3424 N N . GLY A 1 454 ? 25.357 63.310 68.830 1.00 65.52 451 GLY A N 1
ATOM 3425 C CA . GLY A 1 454 ? 26.304 63.102 69.944 1.00 75.75 451 GLY A CA 1
ATOM 3426 C C . GLY A 1 454 ? 25.697 63.084 71.334 1.00 79.22 451 GLY A C 1
ATOM 3427 O O . GLY A 1 454 ? 25.412 64.123 71.924 1.00 84.35 451 GLY A O 1
#

Solvent-accessible surface area: 18402 Å² total; per-residue (Å²): 134,120,138,50,104,97,72,36,43,93,75,85,18,91,90,61,18,42,8,30,8,14,0,77,104,41,60,84,65,0,1,0,4,14,25,21,49,40,152,117,14,84,48,4,0,0,0,0,16,88,55,51,12,16,34,8,25,38,84,46,74,0,43,22,69,130,86,112,74,46,92,45,36,0,14,92,3,0,27,110,28,11,99,159,58,78,41,68,58,68,53,68,79,109,29,36,0,34,1,0,6,0,0,0,0,0,17,20,0,2,16,48,35,42,109,92,14,88,86,68,50,37,82,54,46,72,12,6,0,0,0,19,18,0,2,0,0,1,26,19,32,70,118,86,99,34,2,48,0,1,0,10,52,77,51,97,80,32,7,83,44,1,30,70,47,4,49,75,84,83,109,84,14,3,124,68,39,110,68,32,121,48,84,21,68,23,56,55,119,98,5,6,71,3,0,110,91,0,11,103,52,10,176,72,41,72,1,58,0,0,8,4,5,2,77,6,24,0,57,7,78,56,95,16,42,20,9,2,0,4,12,29,6,28,152,62,72,83,13,71,44,0,0,0,0,4,17,97,29,1,49,0,0,0,4,42,17,38,48,7,1,7,4,75,42,21,84,0,34,32,84,36,52,84,60,101,76,42,171,38,119,18,61,126,195,189,41,107,116,68,121,31,78,36,161,144,39,57,8,1,27,116,16,4,65,124,88,49,53,67,79,56,40,26,0,6,3,74,2,128,62,35,14,32,50,3,16,7,36,7,4,0,70,15,104,111,116,17,31,3,3,78,3,0,31,5,14,4,1,8,6,26,18,0,1,5,38,23,48,123,0,4,71,6,3,14,97,30,7,114,54,40,7,6,0,9,1,1,0,0,0,12,0,1,46,25,14,4,0,27,1,14,10,0,40,34,3,2,28,6,61,40,85,51,0,16,7,9,0,2,0,8,0,0,31,9,9,39,20,83,114,14,18,82,70,0,68,58,73,0,114,45,14,45,176,12,4,70

Secondary structure (DSSP, 8-state):
-PPPP-PPEEEE-SS---HHHHHHH-GGG--EEEEEE----EEEEEEE--S-EEEE-TTS-EEETT--EE-S-HHHHHHHHHHHT-----S--SSS--SEEEEEE-GGGHHHHSTTSPP---TT---SEEEEEE-EEEEEESTT--EEEEE-TT-HHHHHHHHHTSSS----SS------SEEEE--HHHHHHHHHHHHHHHHHTS-SEEEEEEEEEEE-SS---HHHHHHHHHHH---SSEEEEEETTEEEEESS-EEEEEEETTEEE-S-SSSS--EEE------EEEEE--TT--SGGGTB-TT--EEEEEEEEEETTEEEEEEEEEEEEBPTT--HHHHHHHH-S-STTSEESHHHHHHHHHHHH-S--TTTT-EEEEEETTS-EEEEE--SEEEEETTEEEEEEEEEE-TT--HHHHHHHHHHHHHHHHHHH-

Foldseek 3Di:
DDDDDWAWDKFWAPFFFDVLLVCLVPVVQFFKKKWFQPVLGIKMKTFGFPQWWWFQFLVRFIAISVRDTDDAHRLVVLLVVLVVLFDADPQDPPDQAQWFWWKWAFQLSLCSLVVVAPHGGDPVRFTRMIITGTQKMWMARPNPRIIMIIGTPVCVVVRVVVSVVTPPDCPDDQPPADFFPDKDWDDLVLQLVLLVVVLVCQVVVVFFKFWAKIKMKTFHPFFDDLSNLLVLLCVLPVERMWMWGDDRLWTKTFRHWWWQWWADNQKIFGQTPVRDAEEAEADAEAAAEAEDEDPPAQAVVVFADPPFWDKAFNYWYDYDRYIYGYMGTGIHGGDPPQALSNNCSRGPQHDQNQGPVRPVSVNSNCVRHVHGQRLASIWIWDAHSNGTTTIIGGHQMWIGHTRMIMDMHTGIRGNNHNSVVRSVVRVVSVVSSSVSSD

InterPro domains:
  IPR005801 ADC synthase [G3DSA:3.60.120.10] (1-454)
  IPR005801 ADC synthase [SSF56322] (16-451)
  IPR006805 Anthranilate synthase component I, N-terminal [PF04715] (25-146)
  IPR010118 Para-aminobenzoate synthase/anthranilate synthase, component I [TIGR01824] (99-446)
  IPR015890 Chorismate-utilising enzyme, C-terminal [PF00425] (189-442)
  IPR019999 Anthranilate synthase component I-like [PR00095] (290-303)
  IPR019999 Anthranilate synthase component I-like [PR00095] (304-317)
  IPR019999 Anthranilate synthase component I-like [PR00095] (384-398)
  IPR019999 Anthranilate synthase component I-like [PR00095] (399-413)
  IPR019999 Anthranilate synthase component I-like [PTHR11236] (29-450)

Organism: Stenotrophomonas maltophilia (strain K279a) (NCBI:txid522373)

Sequence (438 aa):
GSHGTHHAPLIIHPLPHPIDLLALQQHDPARFPLLMESTASQGRWSLLLVAQGDGLRLDADGQVRDQHDLVQPGTFLQALDRAWQQHERLSHDGSHSLPFRGGWALMLDYEVASQIEPVLPARARGDGRPTALALRCPAAVLHDHHNEASFVIAEAGEQALLDALVALASAALPEAGQGWQPPQQAVGEDAPQRFTDGVRRVIEEYLRRAGDVFQVNLSRRWNAQFAAPVSPQALYAQLRRANPAPFAGLFSAHGRHVVSSSPERLVSVHAGHAQTRPIAGTRPRFEGDDDERAEHVMLIDLERNDLGRICLPGTVVVDELMTVEESYAHVHHIVSNVSGHLRPEVTPGEVIAATFPGGTITGCPKVRCMQIISELEQVPRGAYTGAFGWLNRDGDLDDLNILIRTTAEVDGHEVSFRTGAGIVVDSDPDKELDETRAKARGLLRALG

B-factor: mean 48.67, std 19.01, range [19.53, 132.41]

Nearest PDB structures (foldseek):
  4grh-assembly1_A  TM=1.002E+00  e=1.700E-101  Stenotrophomonas maltophilia K279a
  7pi1-assembly1_AAA  TM=7.811E-01  e=3.396E-32  Bacillus subtilis subsp. subtilis str. 168
  7qu9-assembly2_B  TM=7.890E-01  e=1.305E-31  Bacillus subtilis
  7qu9-assembly1_A  TM=7.833E-01  e=9.737E-32  Bacillus subtilis
  1qdl-assembly1_A-2  TM=7.328E-01  e=6.205E-30  Saccharolobus solfataricus

CATH classification: 3.60.120.10